Protein AF-A0AAE3K2V0-F1 (afdb_monomer)

Secondary structure (DSSP, 8-state):
--HHHHHHHTTPBPTTHHHH--SBHHHHHHHTSTTTSHHHHHHHHHHHHHHHHHHHHHSSSSS-SSEETTEE----TTHHHHHHHHHHHHHHHHHHHHHHHHHHHHHHHHHHHHSS-TTTT---SS--EEE--BS--HHHHHTT-SSHHHHHHHHHHHHHHGGGSTT--B--EEEETTEEEE--HHHHHHTEEEE-TTBSB---TTTS--S-SB-TT-PBGGGG-B-TTS-BGGGGSTTT----B------TTS--BSS-EEEEE-TTS-EE--B-SHHHHHHHHHHH-TTSTTEETTEEEEEEPP-S---TTS-GGGGS-EEEEE---SS--HHHHHHHHHHHHHHHHHHHHHHHHHHHHHHHHTTTS---B------SEEEEEEEEEETTEEEEEEEEEETTEEEEEEEE-HHHHHT---BS---STTEETTEEPPHHHHHHHT------S-GGG---HHHHHHHHTT---HHHHH-----S------------S---

InterPro domains:
  IPR001501 Nickel-dependent hydrogenase, large subunit [PF00374] (152-479)
  IPR029014 [NiFe]-hydrogenase, large subunit [G3DSA:1.10.645.10] (1-479)
  IPR029014 [NiFe]-hydrogenase, large subunit [SSF56762] (2-479)
  IPR050867 [NiFe]/[NiFeSe] hydrogenase large subunit [PTHR42958] (33-485)

Organism: NCBI:txid1326980

Radius of gyration: 24.16 Å; Cα contacts (8 Å, |Δi|>4): 941; chains: 1; bounding box: 69×64×63 Å

Sequence (500 aa):
YYPSCWQTAQQTKAEHSDIHGFSTIADIMTALNPFSGWLWVHAVKAQILAREAGVLIYGRHSHPPMLIPGGIGTDLSVGESLFTQYMYRLTTLTAMAKVVIAAWMDLANFLIDNCDYQYQGLTYSAPTYISSYGFESPELYSSLGESYDEIYKNYDSLAQTASEGPQTVFRATIVRNGELLSKSFIDLNVGQLEFVNSSYYHDWAHITSPFTETDPLGNKLAWGLTESDGTPLYMYHPWNKTTIPNPQAMNFMDKYSWDAEPRLSWKDGTMWPYETGPWARLHAVAHYHPNSPIVKNGKISITLPTISEIPSWLPSGSMAEWTVEWEPPNYSTTLSRILGRAVDIAAAVFTAWDNLQYGLELFMKNQTSPKTSRPWKQPSFSLGVGQFEVPRGTVRHWIVNKNYSIANYQYHAPTTANVSPRDNRCNGPWCINGQAIGAFEMSVINTKVMEEVPPDQWVGYDFVRAIRSFDPCLVCAAHFEIKGKVNRSIDHLITPVCNT

Mean predicted aligned error: 5.83 Å

Foldseek 3Di:
DFVQLLVVQVVAAQPLCLQQVQGTLNLLVQLCPPPPRLLNVVVVVLVVLVQVLVCLFQVHPPDGPQDDVFFGVHDCLVVVVNLVSNVVSLLQNLSSLRNLLSSLVRNLVSCVVRVVAPCALWQDPFAWAWFAWAQADPVLQVPQDFDQLSNLVCVQVSLVVCLQDAGIQFFTFTADRLHTDDRDPVLQQLQKFWAAFQAQFDDCQVPFDAPDQAASVRQGRNNQDADPVRGGRSCRRQNNDDTGGHDDDADLVTHHYLFIAMWGHDPVGAIAFHAFALLRRQLCCLQPSCSHPQYDPSWGWFKRDARDDYPPSGNPSSRHIDIDTGHRDSIDALSSLQSSLSVVSRVVSRSSVVCSVVVVVQCVVPVPDDDRGDDGDQDQWDWDKDWYQDRLGIKIKIFTHHRNDTPGIDIADSLSRQVRQWDLRHDDPCDDPSIRHHSLVSSLVSHDDSDPDPPVPDPCVSSVSSNCSSVHDVCRRNVDDDPDPPPPDPPDDPDDPDDD

Solvent-accessible surface area (backbone atoms only — not comparable to full-atom values): 26923 Å² total; per-residue (Å²): 96,52,66,67,49,50,57,52,24,66,72,36,70,34,82,48,26,69,34,48,66,34,67,23,40,39,49,51,58,52,19,54,34,81,89,72,10,60,56,39,48,49,48,62,52,48,55,49,47,55,46,53,40,47,25,74,57,30,70,40,84,93,71,50,77,24,68,47,93,55,40,41,68,53,77,60,93,54,37,72,59,50,53,53,57,32,48,60,38,50,51,48,49,50,31,52,45,49,27,54,31,41,51,46,50,42,50,47,51,47,34,41,79,68,52,79,38,60,61,34,15,26,41,42,87,44,32,33,30,35,26,26,34,30,67,67,36,71,65,63,62,65,67,28,57,88,50,64,52,46,29,62,67,35,45,51,61,50,55,57,63,40,53,80,44,91,38,41,63,37,50,33,33,37,31,51,65,66,37,84,73,46,62,41,55,62,59,61,55,34,16,32,34,49,44,42,75,22,14,41,38,51,86,40,69,89,81,57,75,65,77,55,63,44,50,87,86,65,49,43,22,33,67,67,39,58,45,99,89,65,50,56,40,28,36,32,18,54,72,29,52,59,93,40,84,39,90,72,79,77,32,93,92,51,34,62,36,72,33,41,32,47,33,41,42,47,87,86,74,38,40,42,53,35,33,42,18,36,33,40,35,52,35,45,30,18,75,75,34,63,60,26,76,47,30,50,96,58,17,35,40,42,74,45,70,65,50,95,73,69,64,90,88,56,51,74,38,25,27,52,59,47,68,51,72,47,72,68,65,80,43,50,16,24,49,46,28,46,48,23,47,39,54,43,47,53,55,52,51,49,48,51,52,52,52,48,52,53,52,48,55,54,39,70,76,32,69,92,69,70,79,50,56,49,92,82,79,86,53,53,60,46,75,47,76,49,66,32,52,48,92,42,12,33,31,36,39,27,37,31,34,44,80,74,36,81,72,37,77,35,69,45,30,21,37,20,33,25,62,13,47,53,31,74,72,43,60,61,94,61,43,58,97,57,22,21,53,14,40,44,60,30,7,46,72,49,36,64,88,71,60,77,53,61,80,94,68,66,85,54,62,51,48,53,45,26,53,51,34,59,57,76,42,66,67,57,29,46,70,74,79,84,91,66,87,77,88,66,81,76,91,67,88,77,75,80,92,77,90,131

Structure (mmCIF, N/CA/C/O backbone):
data_AF-A0AAE3K2V0-F1
#
_entry.id   AF-A0AAE3K2V0-F1
#
loop_
_atom_site.group_PDB
_atom_site.id
_atom_site.type_symbol
_atom_site.label_atom_id
_atom_site.label_alt_id
_atom_site.label_comp_id
_atom_site.label_asym_id
_atom_site.label_entity_id
_atom_site.label_seq_id
_atom_site.pdbx_PDB_ins_code
_atom_site.Cartn_x
_atom_site.Cartn_y
_atom_site.Cartn_z
_atom_site.occupancy
_atom_site.B_iso_or_equiv
_atom_site.auth_seq_id
_atom_site.auth_comp_id
_atom_site.auth_asym_id
_atom_site.auth_atom_id
_atom_site.pdbx_PDB_model_num
ATOM 1 N N . TYR A 1 1 ? -16.768 -19.275 18.345 1.00 92.75 1 TYR A N 1
ATOM 2 C CA . TYR A 1 1 ? -15.334 -19.404 18.034 1.00 92.75 1 TYR A CA 1
ATOM 3 C C . TYR A 1 1 ? -14.440 -18.760 19.089 1.00 92.75 1 TYR A C 1
ATOM 5 O O . TYR A 1 1 ? -13.454 -19.387 19.422 1.00 92.75 1 TYR A O 1
ATOM 13 N N . TYR A 1 2 ? -14.776 -17.587 19.657 1.00 95.62 2 TYR A N 1
ATOM 14 C CA . TYR A 1 2 ? -13.954 -16.919 20.695 1.00 95.62 2 TYR A CA 1
ATOM 15 C C . TYR A 1 2 ? -14.814 -16.402 21.878 1.00 95.62 2 TYR A C 1
ATOM 17 O O . TYR A 1 2 ? -14.962 -15.189 22.046 1.00 95.62 2 TYR A O 1
ATOM 25 N N . PRO A 1 3 ? -15.507 -17.287 22.624 1.00 96.19 3 PRO A N 1
ATOM 26 C CA . PRO A 1 3 ? -16.419 -16.896 23.696 1.00 96.19 3 PRO A CA 1
ATOM 27 C C . PRO A 1 3 ? -15.734 -16.124 24.832 1.00 96.19 3 PRO A C 1
ATOM 29 O O . PRO A 1 3 ? -16.361 -15.203 25.352 1.00 96.19 3 PRO A O 1
ATOM 32 N N . SER A 1 4 ? -14.473 -16.422 25.179 1.00 96.12 4 SER A N 1
ATOM 33 C CA . SER A 1 4 ? -13.763 -15.676 26.229 1.00 96.12 4 SER A CA 1
ATOM 34 C C . SER A 1 4 ? -13.548 -14.206 25.842 1.00 96.12 4 SER A C 1
ATOM 36 O O . SER A 1 4 ? -13.964 -13.301 26.566 1.00 96.12 4 SER A O 1
ATOM 38 N N . CYS A 1 5 ? -13.010 -13.962 24.643 1.00 96.06 5 CYS A N 1
ATOM 39 C CA . CYS A 1 5 ? -12.777 -12.620 24.110 1.00 96.06 5 CYS A CA 1
ATOM 40 C C . CYS A 1 5 ? -14.096 -11.836 23.964 1.00 96.06 5 CYS A C 1
ATOM 42 O O . CYS A 1 5 ? -14.161 -10.655 24.303 1.00 96.06 5 CYS A O 1
ATOM 44 N N . TRP A 1 6 ? -15.182 -12.493 23.532 1.00 97.81 6 TRP A N 1
ATOM 45 C CA . TRP A 1 6 ? -16.511 -11.873 23.471 1.00 97.81 6 TRP A CA 1
ATOM 46 C C . TRP A 1 6 ? -17.030 -11.454 24.853 1.00 97.81 6 TRP A C 1
ATOM 48 O O . TRP A 1 6 ? -17.519 -10.337 25.009 1.00 97.81 6 TRP A O 1
ATOM 58 N N . GLN A 1 7 ? -16.903 -12.315 25.865 1.00 98.00 7 GLN A N 1
ATOM 59 C CA . GLN A 1 7 ? -17.357 -12.008 27.221 1.00 98.00 7 GLN A CA 1
ATOM 60 C C . GLN A 1 7 ? -16.613 -10.804 27.813 1.00 98.00 7 GLN A C 1
ATOM 62 O O . GLN A 1 7 ? -17.239 -9.939 28.427 1.00 98.00 7 GLN A O 1
ATOM 67 N N . THR A 1 8 ? -15.300 -10.711 27.591 1.00 98.25 8 THR A N 1
ATOM 68 C CA . THR A 1 8 ? -14.511 -9.544 28.007 1.00 98.25 8 THR A CA 1
ATOM 69 C C . THR A 1 8 ? -14.962 -8.285 27.263 1.00 98.25 8 THR A C 1
ATOM 71 O O . THR A 1 8 ? -15.189 -7.252 27.889 1.00 98.25 8 THR A O 1
ATOM 74 N N . ALA A 1 9 ? -15.209 -8.373 25.950 1.00 98.56 9 ALA A N 1
ATOM 75 C CA . ALA A 1 9 ? -15.664 -7.239 25.141 1.00 98.56 9 ALA A CA 1
ATOM 76 C C . ALA A 1 9 ? -16.989 -6.627 25.636 1.00 98.56 9 ALA A C 1
ATOM 78 O O . ALA A 1 9 ? -17.196 -5.422 25.497 1.00 98.56 9 ALA A O 1
ATOM 79 N N . GLN A 1 10 ? -17.876 -7.433 26.233 1.00 98.56 10 GLN A N 1
ATOM 80 C CA . GLN A 1 10 ? -19.144 -6.963 26.811 1.00 98.56 10 GLN A CA 1
ATOM 81 C C . GLN A 1 10 ? -18.955 -6.085 28.055 1.00 98.56 10 GLN A C 1
ATOM 83 O O . GLN A 1 10 ? -19.863 -5.342 28.425 1.00 98.56 10 GLN A O 1
ATOM 88 N N . GLN A 1 11 ? -17.799 -6.179 28.712 1.00 97.81 11 GLN A N 1
ATOM 89 C CA . GLN A 1 11 ? -17.480 -5.451 29.943 1.00 97.81 11 GLN A CA 1
ATOM 90 C C . GLN A 1 11 ? -16.475 -4.316 29.704 1.00 97.81 11 GLN A C 1
ATOM 92 O O . GLN A 1 11 ? -16.379 -3.399 30.522 1.00 97.81 11 GLN A O 1
ATOM 97 N N . THR A 1 12 ? -15.751 -4.346 28.583 1.00 98.62 12 THR A N 1
ATOM 98 C CA . THR A 1 12 ? -14.765 -3.324 28.228 1.00 98.62 12 THR A CA 1
ATOM 99 C C . THR A 1 12 ? -15.424 -2.115 27.571 1.00 98.62 12 THR A C 1
ATOM 101 O O . THR A 1 12 ? -16.090 -2.232 26.540 1.00 98.62 12 THR A O 1
ATOM 104 N N . LYS A 1 13 ? -15.210 -0.933 28.159 1.00 98.50 13 LYS A N 1
ATOM 105 C CA . LYS A 1 13 ? -15.639 0.351 27.589 1.00 98.50 13 LYS A CA 1
ATOM 106 C C . LYS A 1 13 ? -14.796 0.719 26.368 1.00 98.50 13 LYS A C 1
ATOM 108 O O . LYS A 1 13 ? -13.608 0.419 26.337 1.00 98.50 13 LYS A O 1
ATOM 113 N N . ALA A 1 14 ? -15.417 1.392 25.409 1.00 98.44 14 ALA A N 1
ATOM 114 C CA . ALA A 1 14 ? -14.730 1.981 24.266 1.00 98.44 14 ALA A CA 1
ATOM 115 C C . ALA A 1 14 ? -14.143 3.356 24.651 1.00 98.44 14 ALA A C 1
ATOM 117 O O . ALA A 1 14 ? -14.842 4.182 25.248 1.00 98.44 14 ALA A O 1
ATOM 118 N N . GLU A 1 15 ? -12.862 3.577 24.359 1.00 97.94 15 GLU A N 1
ATOM 119 C CA . GLU A 1 15 ? -12.126 4.801 24.692 1.00 97.94 15 GLU A CA 1
ATOM 120 C C . GLU A 1 15 ? -12.672 5.997 23.907 1.00 97.94 15 GLU A C 1
ATOM 122 O O . GLU A 1 15 ? -12.966 7.031 24.501 1.00 97.94 15 GLU A O 1
ATOM 127 N N . HIS A 1 16 ? -12.925 5.817 22.609 1.00 98.44 16 HIS A N 1
ATOM 128 C CA . HIS A 1 16 ? -13.395 6.868 21.701 1.00 98.44 16 HIS A CA 1
ATOM 129 C C . HIS A 1 16 ? -14.926 6.872 21.538 1.00 98.44 16 HIS A C 1
ATOM 131 O O . HIS A 1 16 ? -15.477 7.254 20.494 1.00 98.44 16 HIS A O 1
ATOM 137 N N . SER A 1 17 ? -15.639 6.431 22.580 1.00 98.19 17 SER A N 1
ATOM 138 C CA . SER A 1 17 ? -17.107 6.374 22.612 1.00 98.19 17 SER A CA 1
ATOM 139 C C . SER A 1 17 ? -17.778 7.727 22.357 1.00 98.19 17 SER A C 1
ATOM 141 O O . SER A 1 17 ? -18.885 7.769 21.819 1.00 98.19 17 SER A O 1
ATOM 143 N N . ASP A 1 18 ? -17.101 8.827 22.674 1.00 98.00 18 ASP A N 1
ATOM 144 C CA . ASP A 1 18 ? -17.521 10.195 22.392 1.00 98.00 18 ASP A CA 1
ATOM 145 C C . ASP A 1 18 ? -17.509 10.529 20.893 1.00 98.00 18 ASP A C 1
ATOM 147 O O . ASP A 1 18 ? -18.329 11.336 20.465 1.00 98.00 18 ASP A O 1
ATOM 151 N N . ILE A 1 19 ? -16.658 9.878 20.088 1.00 98.19 19 ILE A N 1
ATOM 152 C CA . ILE A 1 19 ? -16.565 10.064 18.630 1.00 98.19 19 ILE A CA 1
ATOM 153 C C . ILE A 1 19 ? -17.532 9.135 17.892 1.00 98.19 19 ILE A C 1
ATOM 155 O O . ILE A 1 19 ? -18.348 9.591 17.086 1.00 98.19 19 ILE A O 1
ATOM 159 N N . HIS A 1 20 ? -17.422 7.823 18.126 1.00 98.06 20 HIS A N 1
ATOM 160 C CA . HIS A 1 20 ? -18.150 6.813 17.349 1.00 98.06 20 HIS A CA 1
ATOM 161 C C . HIS A 1 20 ? -19.490 6.390 17.977 1.00 98.06 20 HIS A C 1
ATOM 163 O O . HIS A 1 20 ? -20.291 5.744 17.305 1.00 98.06 20 HIS A O 1
ATOM 169 N N . GLY A 1 21 ? -19.764 6.748 19.236 1.00 97.56 21 GLY A N 1
ATOM 170 C CA . GLY A 1 21 ? -21.060 6.526 19.894 1.00 97.56 21 GLY A CA 1
ATOM 171 C C . GLY A 1 21 ? -21.325 5.102 20.404 1.00 97.56 21 GLY A C 1
ATOM 172 O O . GLY A 1 21 ? -22.453 4.798 20.787 1.00 97.56 21 GLY A O 1
ATOM 173 N N . PHE A 1 22 ? -20.321 4.223 20.424 1.00 98.50 22 PHE A N 1
ATOM 174 C CA . PHE A 1 22 ? -20.446 2.853 20.950 1.00 98.50 22 PHE A CA 1
ATOM 175 C C . PHE A 1 22 ? -19.943 2.831 22.389 1.00 98.50 22 PHE A C 1
ATOM 177 O O . PHE A 1 22 ? -18.868 3.356 22.651 1.00 98.50 22 PHE A O 1
ATOM 184 N N . SER A 1 23 ? -20.707 2.259 23.323 1.00 98.31 23 SER A N 1
ATOM 185 C CA . SER A 1 23 ? -20.358 2.316 24.752 1.00 98.31 23 SER A CA 1
ATOM 186 C C . SER A 1 23 ? -19.308 1.272 25.134 1.00 98.31 23 SER A C 1
ATOM 188 O O . SER A 1 23 ? -18.446 1.527 25.977 1.00 98.31 23 SER A O 1
ATOM 190 N N . THR A 1 24 ? -19.383 0.094 24.517 1.00 98.75 24 THR A N 1
ATOM 191 C CA . THR A 1 24 ? -18.510 -1.052 24.785 1.00 98.75 24 THR A CA 1
ATOM 192 C C . THR A 1 24 ? -17.868 -1.588 23.510 1.00 98.75 24 THR A C 1
ATOM 194 O O . THR A 1 24 ? -18.331 -1.328 22.397 1.00 98.75 24 THR A O 1
ATOM 197 N N . ILE A 1 25 ? -16.827 -2.407 23.662 1.00 98.81 25 ILE A N 1
ATOM 198 C CA . ILE A 1 25 ? -16.219 -3.108 22.525 1.00 98.81 25 ILE A CA 1
ATOM 199 C C . ILE A 1 25 ? -17.205 -4.102 21.891 1.00 98.81 25 ILE A C 1
ATOM 201 O O . ILE A 1 25 ? -17.234 -4.253 20.667 1.00 98.81 25 ILE A O 1
ATOM 205 N N . ALA A 1 26 ? -18.062 -4.745 22.690 1.00 98.75 26 ALA A N 1
ATOM 206 C CA . ALA A 1 26 ? -19.112 -5.618 22.166 1.00 98.75 26 ALA A CA 1
ATOM 207 C C . ALA A 1 26 ? -20.109 -4.871 21.263 1.00 98.75 26 ALA A C 1
ATOM 209 O O . ALA A 1 26 ? -20.590 -5.451 20.285 1.00 98.75 26 ALA A O 1
ATOM 210 N N . ASP A 1 27 ? -20.384 -3.590 21.529 1.00 98.75 27 ASP A N 1
ATOM 211 C CA . ASP A 1 27 ? -21.220 -2.763 20.652 1.00 98.75 27 ASP A CA 1
ATOM 212 C C . ASP A 1 27 ? -20.549 -2.552 19.286 1.00 98.75 27 ASP A C 1
ATOM 214 O O . ASP A 1 27 ? -21.206 -2.697 18.255 1.00 98.75 27 ASP A O 1
ATOM 218 N N . ILE A 1 28 ? -19.232 -2.298 19.260 1.00 98.75 28 ILE A N 1
ATOM 219 C CA . ILE A 1 28 ? -18.447 -2.184 18.016 1.00 98.75 28 ILE A CA 1
ATOM 220 C C . ILE A 1 28 ? -18.490 -3.505 17.238 1.00 98.75 28 ILE A C 1
ATOM 222 O O . ILE A 1 28 ? -18.806 -3.522 16.047 1.00 98.75 28 ILE A O 1
ATOM 226 N N . MET A 1 29 ? -18.221 -4.629 17.909 1.00 98.62 29 MET A N 1
ATOM 227 C CA . MET A 1 29 ? -18.277 -5.960 17.295 1.00 98.62 29 MET A CA 1
ATOM 228 C C . MET A 1 29 ? -19.672 -6.266 16.730 1.00 98.62 29 MET A C 1
ATOM 230 O O . MET A 1 29 ? -19.794 -6.760 15.609 1.00 98.62 29 MET A O 1
ATOM 234 N N . THR A 1 30 ? -20.732 -5.911 17.460 1.00 98.62 30 THR A N 1
ATOM 235 C CA . THR A 1 30 ? -22.123 -6.064 17.005 1.00 98.62 30 THR A CA 1
ATOM 236 C C . THR A 1 30 ? -22.420 -5.168 15.805 1.00 98.62 30 THR A C 1
ATOM 238 O O . THR A 1 30 ? -23.082 -5.593 14.857 1.00 98.62 30 THR A O 1
ATOM 241 N N . ALA A 1 31 ? -21.893 -3.942 15.794 1.00 98.50 31 ALA A N 1
ATOM 242 C CA . ALA A 1 31 ? -22.044 -3.003 14.690 1.00 98.50 31 ALA A CA 1
ATOM 243 C C . ALA A 1 31 ? -21.332 -3.461 13.403 1.00 98.50 31 ALA A C 1
ATOM 245 O O . ALA A 1 31 ? -21.677 -2.982 12.321 1.00 98.50 31 ALA A O 1
ATOM 246 N N . LEU A 1 32 ? -20.393 -4.406 13.486 1.00 98.19 32 LEU A N 1
ATOM 247 C CA . LEU A 1 32 ? -19.725 -5.019 12.333 1.00 98.19 32 LEU A CA 1
ATOM 248 C C . LEU A 1 32 ? -20.485 -6.217 11.741 1.00 98.19 32 LEU A C 1
ATOM 250 O O . LEU A 1 32 ? -20.086 -6.714 10.684 1.00 98.19 32 LEU A O 1
ATOM 254 N N . ASN A 1 33 ? -21.573 -6.678 12.375 1.00 98.12 33 ASN A N 1
ATOM 255 C CA . ASN A 1 33 ? -22.351 -7.806 11.866 1.00 98.12 33 ASN A CA 1
ATOM 256 C C . ASN A 1 33 ? -22.846 -7.540 10.431 1.00 98.12 33 ASN A C 1
ATOM 258 O O . ASN A 1 33 ? -23.446 -6.491 10.174 1.00 98.12 33 ASN A O 1
ATOM 262 N N . PRO A 1 34 ? -22.635 -8.476 9.486 1.00 96.88 34 PRO A N 1
ATOM 263 C CA . PRO A 1 34 ? -23.048 -8.288 8.102 1.00 96.88 34 PRO A CA 1
ATOM 264 C C . PRO A 1 34 ? -24.540 -7.985 7.958 1.00 96.88 34 PRO A C 1
ATOM 266 O O . PRO A 1 34 ? -25.375 -8.604 8.614 1.00 96.88 34 PRO A O 1
ATOM 269 N N . PHE A 1 35 ? -24.867 -7.059 7.054 1.00 95.56 35 PHE A N 1
ATOM 270 C CA . PHE A 1 35 ? -26.224 -6.646 6.665 1.00 95.56 35 PHE A CA 1
ATOM 271 C C . PHE A 1 35 ? -27.073 -5.929 7.729 1.00 95.56 35 PHE A C 1
ATOM 273 O O . PHE A 1 35 ? -27.970 -5.181 7.348 1.00 95.56 35 PHE A O 1
ATOM 280 N N . SER A 1 36 ? -26.805 -6.105 9.023 1.00 96.50 36 SER A N 1
ATOM 281 C CA . SER A 1 36 ? -27.603 -5.519 10.114 1.00 96.50 36 SER A CA 1
ATOM 282 C C . SER A 1 36 ? -26.817 -4.593 11.041 1.00 96.50 36 SER A C 1
ATOM 284 O O . SER A 1 36 ? -27.399 -3.687 11.636 1.00 96.50 36 SER A O 1
ATOM 286 N N . GLY A 1 37 ? -25.504 -4.791 11.162 1.00 98.06 37 GLY A N 1
ATOM 287 C CA . GLY A 1 37 ? -24.639 -3.984 12.007 1.00 98.06 37 GLY A CA 1
ATOM 288 C C . GLY A 1 37 ? -24.518 -2.548 11.495 1.00 98.06 37 GLY A C 1
ATOM 289 O O . GLY A 1 37 ? -24.383 -2.305 10.291 1.00 98.06 37 GLY A O 1
ATOM 290 N N . TRP A 1 38 ? -24.554 -1.579 12.413 1.00 97.88 38 TRP A N 1
ATOM 291 C CA . TRP A 1 38 ? -24.539 -0.161 12.055 1.00 97.88 38 TRP A CA 1
ATOM 292 C C . TRP A 1 38 ? -23.294 0.227 11.243 1.00 97.88 38 TRP A C 1
ATOM 294 O O . TRP A 1 38 ? -23.443 0.872 10.203 1.00 97.88 38 TRP A O 1
ATOM 304 N N . LEU A 1 39 ? -22.091 -0.194 11.662 1.00 97.88 39 LEU A N 1
ATOM 305 C CA . LEU A 1 39 ? -20.837 0.117 10.959 1.00 97.88 39 LEU A CA 1
ATOM 306 C C . LEU A 1 39 ? -20.833 -0.520 9.573 1.00 97.88 39 LEU A C 1
ATOM 308 O O . LEU A 1 39 ? -20.456 0.134 8.603 1.00 97.88 39 LEU A O 1
ATOM 312 N N . TRP A 1 40 ? -21.308 -1.764 9.463 1.00 97.81 40 TRP A N 1
ATOM 313 C CA . TRP A 1 40 ? -21.391 -2.462 8.183 1.00 97.81 40 TRP A CA 1
ATOM 314 C C . TRP A 1 40 ? -22.298 -1.715 7.195 1.00 97.81 40 TRP A C 1
ATOM 316 O O . TRP A 1 40 ? -21.880 -1.373 6.087 1.00 97.81 40 TRP A O 1
ATOM 326 N N . VAL A 1 41 ? -23.531 -1.400 7.605 1.00 97.06 41 VAL A N 1
ATOM 327 C CA . VAL A 1 41 ? -24.531 -0.754 6.737 1.00 97.06 41 VAL A CA 1
ATOM 328 C C . VAL A 1 41 ? -24.087 0.649 6.330 1.00 97.06 41 VAL A C 1
ATOM 330 O O . VAL A 1 41 ? -24.230 1.041 5.168 1.00 97.06 41 VAL A O 1
ATOM 333 N N . HIS A 1 42 ? -23.527 1.417 7.261 1.00 97.06 42 HIS A N 1
ATOM 334 C CA . HIS A 1 42 ? -23.128 2.792 6.982 1.00 97.06 42 HIS A CA 1
ATOM 335 C C . HIS A 1 42 ? -21.805 2.881 6.217 1.00 97.06 42 HIS A C 1
ATOM 337 O O . HIS A 1 42 ? -21.658 3.789 5.402 1.00 97.06 42 HIS A O 1
ATOM 343 N N . ALA A 1 43 ? -20.905 1.898 6.333 1.00 96.19 43 ALA A N 1
ATOM 344 C CA . ALA A 1 43 ? -19.759 1.780 5.429 1.00 96.19 43 ALA A CA 1
ATOM 345 C C . ALA A 1 43 ? -20.202 1.539 3.973 1.00 96.19 43 ALA A C 1
ATOM 347 O O . ALA A 1 43 ? -19.653 2.146 3.051 1.00 96.19 43 ALA A O 1
ATOM 348 N N . VAL A 1 44 ? -21.251 0.730 3.752 1.00 95.88 44 VAL A N 1
ATOM 349 C CA . VAL A 1 44 ? -21.841 0.520 2.414 1.00 95.88 44 VAL A CA 1
ATOM 350 C C . VAL A 1 44 ? -22.468 1.797 1.847 1.00 95.88 44 VAL A C 1
ATOM 352 O O . VAL A 1 44 ? -22.394 2.018 0.637 1.00 95.88 44 VAL A O 1
ATOM 355 N N . LYS A 1 45 ? -23.039 2.668 2.686 1.00 94.50 45 LYS A N 1
ATOM 356 C CA . LYS A 1 45 ? -23.504 3.999 2.255 1.00 94.50 45 LYS A CA 1
ATOM 357 C C . LYS A 1 45 ? -22.331 4.937 1.954 1.00 94.50 45 LYS A C 1
ATOM 359 O O . LYS A 1 45 ? -22.317 5.589 0.913 1.00 94.50 45 LYS A O 1
ATOM 364 N N . ALA A 1 46 ? -21.321 4.969 2.819 1.00 95.75 46 ALA A N 1
ATOM 365 C CA . ALA A 1 46 ? -20.159 5.841 2.668 1.00 95.75 46 ALA A CA 1
ATOM 366 C C . ALA A 1 46 ? -19.356 5.541 1.392 1.00 95.75 46 ALA A C 1
ATOM 368 O O . ALA A 1 46 ? -18.981 6.462 0.672 1.00 95.75 46 ALA A O 1
ATOM 369 N N . GLN A 1 47 ? -19.158 4.266 1.038 1.00 95.44 47 GLN A N 1
ATOM 370 C CA . GLN A 1 47 ? -18.483 3.914 -0.222 1.00 95.44 47 GLN A CA 1
ATOM 371 C C . GLN A 1 47 ? -19.264 4.336 -1.479 1.00 95.44 47 GLN A C 1
ATOM 373 O O . GLN A 1 47 ? -18.641 4.569 -2.512 1.00 95.44 47 GLN A O 1
ATOM 378 N N . ILE A 1 48 ? -20.594 4.490 -1.416 1.00 95.94 48 ILE A N 1
ATOM 379 C CA . ILE A 1 48 ? -21.371 5.081 -2.521 1.00 95.94 48 ILE A CA 1
ATOM 380 C C . ILE A 1 48 ? -21.029 6.568 -2.646 1.00 95.94 48 ILE A C 1
ATOM 382 O O . ILE A 1 48 ? -20.640 7.006 -3.726 1.00 95.94 48 ILE A O 1
ATOM 386 N N . LEU A 1 49 ? -21.061 7.316 -1.538 1.00 96.00 49 LEU A N 1
ATOM 387 C CA . LEU A 1 49 ? -20.705 8.741 -1.518 1.00 96.00 49 LEU A CA 1
ATOM 388 C C . LEU A 1 49 ? -19.270 8.993 -2.005 1.00 96.00 49 LEU A C 1
ATOM 390 O O . LEU A 1 49 ? -19.039 9.912 -2.788 1.00 96.00 49 LEU A O 1
ATOM 394 N N . ALA A 1 50 ? -18.312 8.154 -1.599 1.00 96.25 50 ALA A N 1
ATOM 395 C CA . ALA A 1 50 ? -16.926 8.241 -2.062 1.00 96.25 50 ALA A CA 1
ATOM 396 C C . ALA A 1 50 ? -16.804 8.021 -3.579 1.00 96.25 50 ALA A C 1
ATOM 398 O O . ALA A 1 50 ? -16.063 8.732 -4.260 1.00 96.25 50 ALA A O 1
ATOM 399 N N . ARG A 1 51 ? -17.561 7.065 -4.134 1.00 96.44 51 ARG A N 1
ATOM 400 C CA . ARG A 1 51 ? -17.599 6.829 -5.584 1.00 96.44 51 ARG A CA 1
ATOM 401 C C . ARG A 1 51 ? -18.247 7.985 -6.325 1.00 96.44 51 ARG A C 1
ATOM 403 O O . ARG A 1 51 ? -17.704 8.404 -7.337 1.00 96.44 51 ARG A O 1
ATOM 410 N N . GLU A 1 52 ? -19.356 8.520 -5.824 1.00 95.88 52 GLU A N 1
ATOM 411 C CA . GLU A 1 52 ? -19.993 9.696 -6.418 1.00 95.88 52 GLU A CA 1
ATOM 412 C C . GLU A 1 52 ? -19.045 10.896 -6.454 1.00 95.88 52 GLU A C 1
ATOM 414 O O . GLU A 1 52 ? -18.933 11.536 -7.494 1.00 95.88 52 GLU A O 1
ATOM 419 N N . ALA A 1 53 ? -18.316 11.160 -5.361 1.00 95.38 53 ALA A N 1
ATOM 420 C CA . ALA A 1 53 ? -17.325 12.234 -5.310 1.00 95.38 53 ALA A CA 1
ATOM 421 C C . ALA A 1 53 ? -16.262 12.060 -6.403 1.00 95.38 53 ALA A C 1
ATOM 423 O O . ALA A 1 53 ? -15.972 12.990 -7.149 1.00 95.38 53 ALA A O 1
ATOM 424 N N . GLY A 1 54 ? -15.735 10.844 -6.557 1.00 93.38 54 GLY A N 1
ATOM 425 C CA . GLY A 1 54 ? -14.766 10.543 -7.605 1.00 93.38 54 GLY A CA 1
ATOM 426 C C . GLY A 1 54 ? -15.336 10.651 -9.026 1.00 93.38 54 GLY A C 1
ATOM 427 O O . GLY A 1 54 ? -14.670 11.176 -9.914 1.00 93.38 54 GLY A O 1
ATOM 428 N N . VAL A 1 55 ? -16.576 10.207 -9.246 1.00 94.56 55 VAL A N 1
ATOM 429 C CA . VAL A 1 55 ? -17.261 10.250 -10.551 1.00 94.56 55 VAL A CA 1
ATOM 430 C C . VAL A 1 55 ? -17.411 11.673 -11.085 1.00 94.56 55 VAL A C 1
ATOM 432 O O . VAL A 1 55 ? -17.318 11.858 -12.298 1.00 94.56 55 VAL A O 1
ATOM 435 N N . LEU A 1 56 ? -17.558 12.673 -10.210 1.00 93.50 56 LEU A N 1
ATOM 436 C CA . LEU A 1 56 ? -17.560 14.087 -10.609 1.00 93.50 56 LEU A CA 1
ATOM 437 C C . LEU A 1 56 ? -16.284 14.479 -11.367 1.00 93.50 56 LEU A C 1
ATOM 439 O O . LEU A 1 56 ? -16.331 15.311 -12.266 1.00 93.50 56 LEU A O 1
ATOM 443 N N . ILE A 1 57 ? -15.154 13.862 -11.014 1.00 91.44 57 ILE A N 1
ATOM 444 C CA . ILE A 1 57 ? -13.852 14.128 -11.622 1.00 91.44 57 ILE A CA 1
ATOM 445 C C . ILE A 1 57 ? -13.623 13.146 -12.768 1.00 91.44 57 ILE A C 1
ATOM 447 O O . ILE A 1 57 ? -13.455 13.545 -13.912 1.00 91.44 57 ILE A O 1
ATOM 451 N N . TYR A 1 58 ? -13.642 11.843 -12.495 1.00 92.06 58 TYR A N 1
ATOM 452 C CA . TYR A 1 58 ? -13.164 10.839 -13.442 1.00 92.06 58 TYR A CA 1
ATOM 453 C C . TYR A 1 58 ? -14.265 10.161 -14.274 1.00 92.06 58 TYR A C 1
ATOM 455 O O . TYR A 1 58 ? -13.993 9.180 -14.963 1.00 92.06 58 TYR A O 1
ATOM 463 N N . GLY A 1 59 ? -15.509 10.642 -14.222 1.00 91.44 59 GLY A N 1
ATOM 464 C CA . GLY A 1 59 ? -16.615 10.272 -15.115 1.00 91.44 59 GLY A CA 1
ATOM 465 C C . GLY A 1 59 ? -17.390 8.996 -14.759 1.00 91.44 59 GLY A C 1
ATOM 466 O O . GLY A 1 59 ? -18.616 9.010 -14.788 1.00 91.44 59 GLY A O 1
ATOM 467 N N . ARG A 1 60 ? -16.730 7.875 -14.428 1.00 93.25 60 ARG A N 1
ATOM 468 C CA . ARG A 1 60 ? -17.415 6.654 -13.939 1.00 93.25 60 ARG A CA 1
ATOM 469 C C . ARG A 1 60 ? -16.521 5.796 -13.048 1.00 93.25 60 ARG A C 1
ATOM 471 O O . ARG A 1 60 ? -15.311 5.754 -13.243 1.00 93.25 60 ARG A O 1
ATOM 478 N N . HIS A 1 61 ? -17.129 5.037 -12.141 1.00 93.81 61 HIS A N 1
ATOM 479 C CA . HIS A 1 61 ? -16.453 4.039 -11.310 1.00 93.81 61 HIS A CA 1
ATOM 480 C C . HIS A 1 61 ? -16.892 2.620 -11.719 1.00 93.81 61 HIS A C 1
ATOM 482 O O . HIS A 1 61 ? -18.067 2.413 -12.005 1.00 93.81 61 HIS A O 1
ATOM 488 N N . SER A 1 62 ? -16.024 1.606 -11.770 1.00 87.31 62 SER A N 1
ATOM 489 C CA . SER A 1 62 ? -14.597 1.556 -11.391 1.00 87.31 62 SER A CA 1
ATOM 490 C C . SER A 1 62 ? -13.599 1.912 -12.500 1.00 87.31 62 SER A C 1
ATOM 492 O O . SER A 1 62 ? -12.416 2.047 -12.208 1.00 87.31 62 SER A O 1
ATOM 494 N N . HIS A 1 63 ? -14.040 2.058 -13.755 1.00 92.31 63 HIS A N 1
ATOM 495 C CA . HIS A 1 63 ? -13.154 2.240 -14.916 1.00 92.31 63 HIS A CA 1
ATOM 496 C C . HIS A 1 63 ? -13.232 3.671 -15.482 1.00 92.31 63 HIS A C 1
ATOM 498 O O . HIS A 1 63 ? -14.043 3.908 -16.386 1.00 92.31 63 HIS A O 1
ATOM 504 N N . PRO A 1 64 ? -12.427 4.621 -14.975 1.00 91.94 64 PRO A N 1
ATOM 505 C CA . PRO A 1 64 ? -12.527 6.033 -15.339 1.00 91.94 64 PRO A CA 1
ATOM 506 C C . PRO A 1 64 ? -12.134 6.275 -16.808 1.00 91.94 64 PRO A C 1
ATOM 508 O O . PRO A 1 64 ? -11.036 5.879 -17.195 1.00 91.94 64 PRO A O 1
ATOM 511 N N . PRO A 1 65 ? -12.964 6.932 -17.646 1.00 91.94 65 PRO A N 1
ATOM 512 C CA . PRO A 1 65 ? -12.613 7.237 -19.029 1.00 91.94 65 PRO A CA 1
ATOM 513 C C . PRO A 1 65 ? -11.925 8.602 -19.177 1.00 91.94 65 PRO A C 1
ATOM 515 O O . PRO A 1 65 ? -11.423 8.910 -20.250 1.00 91.94 65 PRO A O 1
ATOM 518 N N . MET A 1 66 ? -11.920 9.424 -18.121 1.00 92.19 66 MET A N 1
ATOM 519 C CA . MET A 1 66 ? -11.423 10.800 -18.172 1.00 92.19 66 MET A CA 1
ATOM 520 C C . MET A 1 66 ? -9.940 10.923 -17.818 1.00 92.19 66 MET A C 1
ATOM 522 O O . MET A 1 66 ? -9.406 12.019 -17.908 1.00 92.19 66 MET A O 1
ATOM 526 N N . LEU A 1 67 ? -9.263 9.845 -17.416 1.00 91.56 67 LEU A N 1
ATOM 527 C CA . LEU A 1 67 ? -7.814 9.871 -17.210 1.00 91.56 67 LEU A CA 1
ATOM 528 C C . LEU A 1 67 ? -7.122 9.695 -18.563 1.00 91.56 67 LEU A C 1
ATOM 530 O O . LEU A 1 67 ? -7.319 8.678 -19.228 1.00 91.56 67 LEU A O 1
ATOM 534 N N . ILE A 1 68 ? -6.319 10.678 -18.965 1.00 90.38 68 ILE A N 1
ATOM 535 C CA . ILE A 1 68 ? -5.610 10.682 -20.249 1.00 90.38 68 ILE A CA 1
ATOM 536 C C . ILE A 1 68 ? -4.123 10.984 -20.031 1.00 90.38 68 ILE A C 1
ATOM 538 O O . ILE A 1 68 ? -3.763 11.654 -19.062 1.00 90.38 68 ILE A O 1
ATOM 542 N N . PRO A 1 69 ? -3.219 10.536 -20.919 1.00 87.88 69 PRO A N 1
ATOM 543 C CA . PRO A 1 69 ? -1.832 10.973 -20.844 1.00 87.88 69 PRO A CA 1
ATOM 544 C C . PRO A 1 69 ? -1.758 12.505 -20.925 1.00 87.88 69 PRO A C 1
ATOM 546 O O . PRO A 1 69 ? -2.306 13.112 -21.845 1.00 87.88 69 PRO A O 1
ATOM 549 N N . GLY A 1 70 ? -1.106 13.119 -19.938 1.00 87.50 70 GLY A N 1
ATOM 550 C CA . GLY A 1 70 ? -0.998 14.573 -19.822 1.00 87.50 70 GLY A CA 1
ATOM 551 C C . GLY A 1 70 ? -2.084 15.258 -18.984 1.00 87.50 70 GLY A C 1
ATOM 552 O O . GLY A 1 70 ? -2.001 16.475 -18.849 1.00 87.50 70 GLY A O 1
ATOM 553 N N . GLY A 1 71 ? -3.061 14.543 -18.405 1.00 90.19 71 GLY A N 1
ATOM 554 C CA . GLY A 1 71 ? -4.005 15.119 -17.434 1.00 90.19 71 GLY A CA 1
ATOM 555 C C . GLY A 1 71 ? -5.366 14.417 -17.363 1.00 90.19 71 GLY A C 1
ATOM 556 O O . GLY A 1 71 ? -5.455 13.191 -17.406 1.00 90.19 71 GLY A O 1
ATOM 557 N N . ILE A 1 72 ? -6.439 15.203 -17.250 1.00 91.81 72 ILE A N 1
ATOM 558 C CA . ILE A 1 72 ? -7.824 14.716 -17.237 1.00 91.81 72 ILE A CA 1
ATOM 559 C C . ILE A 1 72 ? -8.662 15.367 -18.342 1.00 91.81 72 ILE A C 1
ATOM 561 O O . ILE A 1 72 ? -8.446 16.517 -18.715 1.00 91.81 72 ILE A O 1
ATOM 565 N N . GLY A 1 73 ? -9.639 14.624 -18.860 1.00 90.38 73 GLY A N 1
ATOM 566 C CA . GLY A 1 73 ? -10.621 15.084 -19.847 1.00 90.38 73 GLY A CA 1
ATOM 567 C C . GLY A 1 73 ? -11.857 15.756 -19.240 1.00 90.38 73 GLY A C 1
ATOM 568 O O . GLY A 1 73 ? -12.798 16.062 -19.965 1.00 90.38 73 GLY A O 1
ATOM 569 N N . THR A 1 74 ? -11.885 15.946 -17.921 1.00 90.44 74 THR A N 1
ATOM 570 C CA . THR A 1 74 ? -13.000 16.559 -17.191 1.00 90.44 74 THR A CA 1
ATOM 571 C C . THR A 1 74 ? -13.207 18.000 -17.639 1.00 90.44 74 THR A C 1
ATOM 573 O O . THR A 1 74 ? -12.274 18.806 -17.595 1.00 90.44 74 THR A O 1
ATOM 576 N N . ASP A 1 75 ? -14.432 18.327 -18.047 1.00 85.12 75 ASP A N 1
ATOM 577 C CA . ASP A 1 75 ? -14.816 19.698 -18.367 1.00 85.12 75 ASP A CA 1
ATOM 578 C C . ASP A 1 75 ? -15.051 20.496 -17.077 1.00 85.12 75 ASP A C 1
ATOM 580 O O . ASP A 1 75 ? -15.901 20.147 -16.257 1.00 85.12 75 ASP A O 1
ATOM 584 N N . LEU A 1 76 ? -14.289 21.577 -16.905 1.00 88.00 76 LEU A N 1
ATOM 585 C CA . LEU A 1 76 ? -14.396 22.483 -15.762 1.00 88.00 76 LEU A CA 1
ATOM 586 C C . LEU A 1 76 ? -15.254 23.725 -16.050 1.00 88.00 76 LEU A C 1
ATOM 588 O O . LEU A 1 76 ? -15.277 24.637 -15.227 1.00 88.00 76 LEU A O 1
ATOM 592 N N . SER A 1 77 ? -16.012 23.763 -17.152 1.00 83.88 77 SER A N 1
ATOM 593 C CA . SER A 1 77 ? -17.024 24.806 -17.405 1.00 83.88 77 SER A CA 1
ATOM 594 C C . SER A 1 77 ? -18.068 24.920 -16.281 1.00 83.88 77 SER A C 1
ATOM 596 O O . SER A 1 77 ? -18.581 26.002 -16.010 1.00 83.88 77 SER A O 1
ATOM 598 N N . VAL A 1 78 ? -18.326 23.815 -15.573 1.00 85.12 78 VAL A N 1
ATOM 599 C CA . VAL A 1 78 ? -19.196 23.720 -14.387 1.00 85.12 78 VAL A CA 1
ATOM 600 C C . VAL A 1 78 ? -18.402 23.524 -13.086 1.00 85.12 78 VAL A C 1
ATOM 602 O O . VAL A 1 78 ? -18.911 22.953 -12.118 1.00 85.12 78 VAL A O 1
ATOM 605 N N . GLY A 1 79 ? -17.146 23.983 -13.055 1.00 87.94 79 GLY A N 1
ATOM 606 C CA . GLY A 1 79 ? -16.204 23.751 -11.957 1.00 87.94 79 GLY A CA 1
ATOM 607 C C . GLY A 1 79 ? -16.740 24.150 -10.580 1.00 87.94 79 GLY A C 1
ATOM 608 O O . GLY A 1 79 ? -16.597 23.382 -9.635 1.00 87.94 79 GLY A O 1
ATOM 609 N N . GLU A 1 80 ? -17.449 25.278 -10.459 1.00 90.62 80 GLU A N 1
ATOM 610 C CA . GLU A 1 80 ? -18.053 25.715 -9.185 1.00 90.62 80 GLU A CA 1
ATOM 611 C C . GLU A 1 80 ? -19.006 24.665 -8.590 1.00 90.62 80 GLU A C 1
ATOM 613 O O . GLU A 1 80 ? -18.940 24.338 -7.398 1.00 90.62 80 GLU A O 1
ATOM 618 N N . SER A 1 81 ? -19.869 24.095 -9.438 1.00 92.88 81 SER A N 1
ATOM 619 C CA . SER A 1 81 ? -20.792 23.033 -9.041 1.00 92.88 81 SER A CA 1
ATOM 620 C C . SER A 1 81 ? -20.038 21.757 -8.678 1.00 92.88 81 SER A C 1
ATOM 622 O O . SER A 1 81 ? -20.352 21.137 -7.661 1.00 92.88 81 SER A O 1
ATOM 624 N N . LEU A 1 82 ? -19.023 21.387 -9.467 1.00 94.00 82 LEU A N 1
ATOM 625 C CA . LEU A 1 82 ? -18.179 20.221 -9.207 1.00 94.00 82 LEU A CA 1
ATOM 626 C C . LEU A 1 82 ? -17.519 20.321 -7.827 1.00 94.00 82 LEU A C 1
ATOM 628 O O . LEU A 1 82 ? -17.671 19.407 -7.016 1.00 94.00 82 LEU A O 1
ATOM 632 N N . PHE A 1 83 ? -16.842 21.434 -7.535 1.00 94.88 83 PHE A N 1
ATOM 633 C CA . PHE A 1 83 ? -16.139 21.633 -6.267 1.00 94.88 83 PHE A CA 1
ATOM 634 C C . PHE A 1 83 ? -17.097 21.636 -5.075 1.00 94.88 83 PHE A C 1
ATOM 636 O O . PHE A 1 83 ? -16.824 20.976 -4.075 1.00 94.88 83 PHE A O 1
ATOM 643 N N . THR A 1 84 ? -18.255 22.290 -5.192 1.00 95.12 84 THR A N 1
ATOM 644 C CA . THR A 1 84 ? -19.264 22.314 -4.120 1.00 95.12 84 THR A CA 1
ATOM 645 C C . THR A 1 84 ? -19.829 20.918 -3.847 1.00 95.12 84 THR A C 1
ATOM 647 O O . THR A 1 84 ? -19.931 20.487 -2.697 1.00 95.12 84 THR A O 1
ATOM 650 N N . GLN A 1 85 ? -20.159 20.169 -4.902 1.00 95.81 85 GLN A N 1
ATOM 651 C CA . GLN A 1 85 ? -20.673 18.805 -4.786 1.00 95.81 85 GLN A CA 1
ATOM 652 C C . GLN A 1 85 ? -19.636 17.821 -4.235 1.00 95.81 85 GLN A C 1
ATOM 654 O O . GLN A 1 85 ? -20.003 16.890 -3.509 1.00 95.81 85 GLN A O 1
ATOM 659 N N . TYR A 1 86 ? -18.363 18.008 -4.585 1.00 96.88 86 TYR A N 1
ATOM 660 C CA . TYR A 1 86 ? -17.261 17.227 -4.036 1.00 96.88 86 TYR A CA 1
ATOM 661 C C . TYR A 1 86 ? -17.057 17.550 -2.553 1.00 96.88 86 TYR A C 1
ATOM 663 O O . TYR A 1 86 ? -17.023 16.636 -1.732 1.00 96.88 86 TYR A O 1
ATOM 671 N N . MET A 1 87 ? -17.017 18.840 -2.198 1.00 96.12 87 MET A N 1
ATOM 672 C CA . MET A 1 87 ? -16.861 19.320 -0.824 1.00 96.12 87 MET A CA 1
ATOM 673 C C . MET A 1 87 ? -17.941 18.755 0.103 1.00 96.12 87 MET A C 1
ATOM 675 O O . MET A 1 87 ? -17.611 18.185 1.136 1.00 96.12 87 MET A O 1
ATOM 679 N N . TYR A 1 88 ? -19.216 18.815 -0.296 1.00 95.00 88 TYR A N 1
ATOM 680 C CA . TYR A 1 88 ? -20.330 18.259 0.485 1.00 95.00 88 TYR A CA 1
ATOM 681 C C . TYR A 1 88 ? -20.137 16.769 0.824 1.00 95.00 88 TYR A C 1
ATOM 683 O O . TYR A 1 88 ? -20.360 16.321 1.955 1.00 95.00 88 TYR A O 1
ATOM 691 N N . ARG A 1 89 ? -19.679 15.984 -0.159 1.00 96.94 89 ARG A N 1
ATOM 692 C CA . ARG A 1 89 ? -19.399 14.556 0.032 1.00 96.94 89 ARG A CA 1
ATOM 693 C C . ARG A 1 89 ? -18.183 14.353 0.919 1.00 96.94 89 ARG A C 1
ATOM 695 O O . ARG A 1 89 ? -18.246 13.531 1.830 1.00 96.94 89 ARG A O 1
ATOM 702 N N . LEU A 1 90 ? -17.113 15.114 0.695 1.00 97.31 90 LEU A N 1
ATOM 703 C CA . LEU A 1 90 ? -15.899 15.042 1.499 1.00 97.31 90 LEU A CA 1
ATOM 704 C C . LEU A 1 90 ? -16.170 15.383 2.971 1.00 97.31 90 LEU A C 1
ATOM 706 O O . LEU A 1 90 ? -15.657 14.693 3.847 1.00 97.31 90 LEU A O 1
ATOM 710 N N . THR A 1 91 ? -17.043 16.350 3.263 1.00 97.06 91 THR A N 1
ATOM 711 C CA . THR A 1 91 ? -17.508 16.654 4.625 1.00 97.06 91 THR A CA 1
ATOM 712 C C . THR A 1 91 ? -18.147 15.435 5.291 1.00 97.06 91 THR A C 1
ATOM 714 O O . THR A 1 91 ? -17.722 15.023 6.371 1.00 97.06 91 THR A O 1
ATOM 717 N N . THR A 1 92 ? -19.104 14.786 4.622 1.00 96.88 92 THR A N 1
ATOM 718 C CA . THR A 1 92 ? -19.762 13.579 5.159 1.00 96.88 92 THR A CA 1
ATOM 719 C C . THR A 1 92 ? -18.775 12.416 5.325 1.00 96.88 92 THR A C 1
ATOM 721 O O . THR A 1 92 ? -18.800 11.703 6.329 1.00 96.88 92 THR A O 1
ATOM 724 N N . LEU A 1 93 ? -17.872 12.231 4.357 1.00 97.81 93 LEU A N 1
ATOM 725 C CA . LEU A 1 93 ? -16.835 11.198 4.398 1.00 97.81 93 LEU A CA 1
ATOM 726 C C . LEU A 1 93 ? -15.810 11.450 5.508 1.00 97.81 93 LEU A C 1
ATOM 728 O O . LEU A 1 93 ? -15.342 10.490 6.107 1.00 97.81 93 LEU A O 1
ATOM 732 N N . THR A 1 94 ? -15.510 12.711 5.827 1.00 98.50 94 THR A N 1
ATOM 733 C CA . THR A 1 94 ? -14.613 13.083 6.932 1.00 98.50 94 THR A CA 1
ATOM 734 C C . THR A 1 94 ? -15.206 12.662 8.275 1.00 98.50 94 THR A C 1
ATOM 736 O O . THR A 1 94 ? -14.511 12.051 9.083 1.00 98.50 94 THR A O 1
ATOM 739 N N . ALA A 1 95 ? -16.499 12.907 8.506 1.00 98.19 95 ALA A N 1
ATOM 740 C CA . ALA A 1 95 ? -17.180 12.446 9.718 1.00 98.19 95 ALA A CA 1
ATOM 741 C C . ALA A 1 95 ? -17.190 10.913 9.815 1.00 98.19 95 ALA A C 1
ATOM 743 O O . ALA A 1 95 ? -16.828 10.349 10.847 1.00 98.19 95 ALA A O 1
ATOM 744 N N . MET A 1 96 ? -17.529 10.224 8.720 1.00 97.94 96 MET A N 1
ATOM 745 C CA . MET A 1 96 ? -17.499 8.760 8.694 1.00 97.94 96 MET A CA 1
ATOM 746 C C . MET A 1 96 ? -16.087 8.203 8.922 1.00 97.94 96 MET A C 1
ATOM 748 O O . MET A 1 96 ? -15.934 7.208 9.626 1.00 97.94 96 MET A O 1
ATOM 752 N N . ALA A 1 97 ? -15.054 8.841 8.365 1.00 98.25 97 ALA A N 1
ATOM 753 C CA . ALA A 1 97 ? -13.667 8.450 8.586 1.00 98.25 97 ALA A CA 1
ATOM 754 C C . ALA A 1 97 ? -13.321 8.480 10.077 1.00 98.25 97 ALA A C 1
ATOM 756 O O . ALA A 1 97 ? -12.816 7.483 10.585 1.00 98.25 97 ALA A O 1
ATOM 757 N N . LYS A 1 98 ? -13.680 9.552 10.799 1.00 98.69 98 LYS A N 1
ATOM 758 C CA . LYS A 1 98 ? -13.459 9.645 12.253 1.00 98.69 98 LYS A CA 1
ATOM 759 C C . LYS A 1 98 ? -14.106 8.478 13.001 1.00 98.69 98 LYS A C 1
ATOM 761 O O . LYS A 1 98 ? -13.442 7.827 13.798 1.00 98.69 98 LYS A O 1
ATOM 766 N N . VAL A 1 99 ? -15.364 8.157 12.687 1.00 98.56 99 VAL A N 1
ATOM 767 C CA . VAL A 1 99 ? -16.090 7.032 13.303 1.00 98.56 99 VAL A CA 1
ATOM 768 C C . VAL A 1 99 ? -15.390 5.696 13.046 1.00 98.56 99 VAL A C 1
ATOM 770 O O . VAL A 1 99 ? -15.202 4.909 13.970 1.00 98.56 99 VAL A O 1
ATOM 773 N N . VAL A 1 100 ? -15.002 5.432 11.794 1.00 98.31 100 VAL A N 1
ATOM 774 C CA . VAL A 1 100 ? -14.363 4.167 11.397 1.00 98.31 100 VAL A CA 1
ATOM 775 C C . VAL A 1 100 ? -12.992 4.018 12.041 1.00 98.31 100 VAL A C 1
ATOM 777 O O . VAL A 1 100 ? -12.692 2.954 12.575 1.00 98.31 100 VAL A O 1
ATOM 780 N N . ILE A 1 101 ? -12.168 5.064 11.993 1.00 98.56 101 ILE A N 1
ATOM 781 C CA . ILE A 1 101 ? -10.815 5.044 12.553 1.00 98.56 101 ILE A CA 1
ATOM 782 C C . ILE A 1 101 ? -10.891 4.816 14.061 1.00 98.56 101 ILE A C 1
ATOM 784 O O . ILE A 1 101 ? -10.269 3.880 14.552 1.00 98.56 101 ILE A O 1
ATOM 788 N N . ALA A 1 102 ? -11.710 5.598 14.768 1.00 98.62 102 ALA A N 1
ATOM 789 C CA . ALA A 1 102 ? -11.871 5.496 16.214 1.00 98.62 102 ALA A CA 1
ATOM 790 C C . ALA A 1 102 ? -12.359 4.099 16.643 1.00 98.62 102 ALA A C 1
ATOM 792 O O . ALA A 1 102 ? -11.765 3.473 17.516 1.00 98.62 102 ALA A O 1
ATOM 793 N N . ALA A 1 103 ? -13.372 3.550 15.960 1.00 98.62 103 ALA A N 1
ATOM 794 C CA . ALA A 1 103 ? -13.877 2.211 16.260 1.00 98.62 103 ALA A CA 1
ATOM 795 C C . ALA A 1 103 ? -12.829 1.105 16.020 1.00 98.62 103 ALA A C 1
ATOM 797 O O . ALA A 1 103 ? -12.774 0.129 16.770 1.00 98.62 103 ALA A O 1
ATOM 798 N N . TRP A 1 104 ? -11.994 1.234 14.981 1.00 98.25 104 TRP A N 1
ATOM 799 C CA . TRP A 1 104 ? -10.912 0.280 14.724 1.00 98.25 104 TRP A CA 1
ATOM 800 C C . TRP A 1 104 ? -9.742 0.426 15.696 1.00 98.25 104 TRP A C 1
ATOM 802 O O . TRP A 1 104 ? -9.152 -0.596 16.042 1.00 98.25 104 TRP A O 1
ATOM 812 N N . MET A 1 105 ? -9.423 1.644 16.146 1.00 98.31 105 MET A N 1
ATOM 813 C CA . MET A 1 105 ? -8.427 1.879 17.198 1.00 98.31 105 MET A CA 1
ATOM 814 C C . MET A 1 105 ? -8.844 1.179 18.494 1.00 98.31 105 MET A C 1
ATOM 816 O O . MET A 1 105 ? -8.088 0.352 18.999 1.00 98.31 105 MET A O 1
ATOM 820 N N . ASP A 1 106 ? -10.081 1.392 18.946 1.00 98.56 106 ASP A N 1
ATOM 821 C CA . ASP A 1 106 ? -10.616 0.755 20.156 1.00 98.56 106 ASP A CA 1
ATOM 822 C C . ASP A 1 106 ? -10.654 -0.768 20.047 1.00 98.56 106 ASP A C 1
ATOM 824 O O . ASP A 1 106 ? -10.202 -1.480 20.945 1.00 98.56 106 ASP A O 1
ATOM 828 N N . LEU A 1 107 ? -11.158 -1.288 18.923 1.00 98.50 107 LEU A N 1
ATOM 829 C CA . LEU A 1 107 ? -11.240 -2.728 18.709 1.00 98.50 107 LEU A CA 1
ATOM 830 C C . LEU A 1 107 ? -9.853 -3.377 18.651 1.00 98.50 107 LEU A C 1
ATOM 832 O O . LEU A 1 107 ? -9.658 -4.451 19.215 1.00 98.50 107 LEU A O 1
ATOM 836 N N . ALA A 1 108 ? -8.888 -2.764 17.967 1.00 97.31 108 ALA A N 1
ATOM 837 C CA . ALA A 1 108 ? -7.552 -3.334 17.853 1.00 97.31 108 ALA A CA 1
ATOM 838 C C . ALA A 1 108 ? -6.788 -3.280 19.179 1.00 97.31 108 ALA A C 1
ATOM 840 O O . ALA A 1 108 ? -6.191 -4.291 19.547 1.00 97.31 108 ALA A O 1
ATOM 841 N N . ASN A 1 109 ? -6.850 -2.160 19.908 1.00 96.81 109 ASN A N 1
ATOM 842 C CA . ASN A 1 109 ? -6.250 -2.037 21.238 1.00 96.81 109 ASN A CA 1
ATOM 843 C C . ASN A 1 109 ? -6.845 -3.082 22.187 1.00 96.81 109 ASN A C 1
ATOM 845 O O . ASN A 1 109 ? -6.112 -3.840 22.816 1.00 96.81 109 ASN A O 1
ATOM 849 N N . PHE A 1 110 ? -8.173 -3.243 22.181 1.00 98.44 110 PHE A N 1
ATOM 850 C CA . PHE A 1 110 ? -8.831 -4.301 22.942 1.00 98.44 110 PHE A CA 1
ATOM 851 C C . PHE A 1 110 ? -8.299 -5.701 22.598 1.00 98.44 110 PHE A C 1
ATOM 853 O O . PHE A 1 110 ? -7.997 -6.475 23.507 1.00 98.44 110 PHE A O 1
ATOM 860 N N . LEU A 1 111 ? -8.184 -6.037 21.308 1.00 97.69 111 LEU A N 1
ATOM 861 C CA . LEU A 1 111 ? -7.707 -7.353 20.868 1.00 97.69 111 LEU A CA 1
ATOM 862 C C . LEU A 1 111 ? -6.240 -7.607 21.251 1.00 97.69 111 LEU A C 1
ATOM 864 O O . LEU A 1 111 ? -5.881 -8.752 21.535 1.00 97.69 111 LEU A O 1
ATOM 868 N N . ILE A 1 112 ? -5.408 -6.562 21.263 1.00 95.69 112 ILE A N 1
ATOM 869 C CA . ILE A 1 112 ? -4.019 -6.618 21.739 1.00 95.69 112 ILE A CA 1
ATOM 870 C C . ILE A 1 112 ? -4.001 -6.900 23.242 1.00 95.69 112 ILE A C 1
ATOM 872 O O . ILE A 1 112 ? -3.383 -7.873 23.667 1.00 95.69 112 ILE A O 1
ATOM 876 N N . ASP A 1 113 ? -4.730 -6.104 24.019 1.00 96.31 113 ASP A N 1
ATOM 877 C CA . ASP A 1 113 ? -4.629 -6.104 25.478 1.00 96.31 113 ASP A CA 1
ATOM 878 C C . ASP A 1 113 ? -5.366 -7.277 26.140 1.00 96.31 113 ASP A C 1
ATOM 880 O O . ASP A 1 113 ? -5.008 -7.692 27.241 1.00 96.31 113 ASP A O 1
ATOM 884 N N . ASN A 1 114 ? -6.404 -7.817 25.490 1.00 96.94 114 ASN A N 1
ATOM 885 C CA . ASN A 1 114 ? -7.340 -8.752 26.128 1.00 96.94 114 ASN A CA 1
ATOM 886 C C . ASN A 1 114 ? -7.502 -10.095 25.405 1.00 96.94 114 ASN A C 1
ATOM 888 O O . ASN A 1 114 ? -8.092 -11.007 25.985 1.00 96.94 114 ASN A O 1
ATOM 892 N N . CYS A 1 115 ? -7.028 -10.238 24.161 1.00 95.38 115 CYS A N 1
ATOM 893 C CA . CYS A 1 115 ? -7.293 -11.436 23.349 1.00 95.38 115 CYS A CA 1
ATOM 894 C C . CYS A 1 115 ? -6.043 -12.057 22.695 1.00 95.38 115 CYS A C 1
ATOM 896 O O . CYS A 1 115 ? -6.187 -12.843 21.760 1.00 95.38 115 CYS A O 1
ATOM 898 N N . ASP A 1 116 ? -4.834 -11.716 23.169 1.00 93.44 116 ASP A N 1
ATOM 899 C CA . ASP A 1 116 ? -3.543 -12.261 22.693 1.00 93.44 116 ASP A CA 1
ATOM 900 C C . ASP A 1 116 ? -3.394 -12.224 21.156 1.00 93.44 116 ASP A C 1
ATOM 902 O O . ASP A 1 116 ? -2.938 -13.164 20.498 1.00 93.44 116 ASP A O 1
ATOM 906 N N . TYR A 1 117 ? -3.848 -11.122 20.546 1.00 95.50 117 TYR A N 1
ATOM 907 C CA . TYR A 1 117 ? -3.943 -11.009 19.087 1.00 95.50 117 TYR A CA 1
ATOM 908 C C . TYR A 1 117 ? -2.827 -10.165 18.451 1.00 95.50 117 TYR A C 1
ATOM 910 O O . TYR A 1 117 ? -2.751 -10.048 17.226 1.00 95.50 117 TYR A O 1
ATOM 918 N N . GLN A 1 118 ? -1.930 -9.595 19.262 1.00 95.12 118 GLN A N 1
ATOM 919 C CA . GLN A 1 118 ? -0.882 -8.661 18.832 1.00 95.12 118 GLN A CA 1
ATOM 920 C C . GLN A 1 118 ? 0.012 -9.220 17.714 1.00 95.12 118 GLN A C 1
ATOM 922 O O . GLN A 1 118 ? 0.277 -8.533 16.723 1.00 95.12 118 GLN A O 1
ATOM 927 N N . TYR A 1 119 ? 0.452 -10.472 17.864 1.00 96.69 119 TYR A N 1
ATOM 928 C CA . TYR A 1 119 ? 1.429 -11.114 16.977 1.00 96.69 119 TYR A CA 1
ATOM 929 C C . TYR A 1 119 ? 0.809 -12.058 15.936 1.00 96.69 119 TYR A C 1
ATOM 931 O O . TYR A 1 119 ? 1.538 -12.708 15.188 1.00 96.69 119 TYR A O 1
ATOM 939 N N . GLN A 1 120 ? -0.523 -12.136 15.847 1.00 97.50 120 GLN A N 1
ATOM 940 C CA . GLN A 1 120 ? -1.189 -13.009 14.877 1.00 97.50 120 GLN A CA 1
ATOM 941 C C . GLN A 1 120 ? -0.917 -12.560 13.443 1.00 97.50 120 GLN A C 1
ATOM 943 O O . GLN A 1 120 ? -1.071 -11.384 13.101 1.00 97.50 120 GLN A O 1
ATOM 948 N N . GLY A 1 121 ? -0.558 -13.494 12.565 1.00 97.38 121 GLY A N 1
ATOM 949 C CA . GLY A 1 121 ? -0.240 -13.182 11.173 1.00 97.38 121 GLY A CA 1
ATOM 950 C C . GLY A 1 121 ? 1.044 -12.370 10.989 1.00 97.38 121 GLY A C 1
ATOM 951 O O . GLY A 1 121 ? 1.118 -11.581 10.042 1.00 97.38 121 GLY A O 1
ATOM 952 N N . LEU A 1 122 ? 2.014 -12.497 11.902 1.00 97.69 122 LEU A N 1
ATOM 953 C CA . LEU A 1 122 ? 3.335 -11.876 11.778 1.00 97.69 122 LEU A CA 1
ATOM 954 C C . LEU A 1 122 ? 4.025 -12.327 10.481 1.00 97.69 122 LEU A C 1
ATOM 956 O O . LEU A 1 122 ? 4.088 -13.522 10.216 1.00 97.69 122 LEU A O 1
ATOM 960 N N . THR A 1 123 ? 4.578 -11.416 9.681 1.00 96.06 123 THR A N 1
ATOM 961 C CA . THR A 1 123 ? 5.378 -11.817 8.508 1.00 96.06 123 THR A CA 1
ATOM 962 C C . THR A 1 123 ? 6.794 -12.208 8.919 1.00 96.06 123 THR A C 1
ATOM 964 O O . THR A 1 123 ? 7.097 -13.387 9.073 1.00 96.06 123 THR A O 1
ATOM 967 N N . TYR A 1 124 ? 7.648 -11.226 9.169 1.00 93.94 124 TYR A N 1
ATOM 968 C CA . TYR A 1 124 ? 9.007 -11.414 9.667 1.00 93.94 124 TYR A CA 1
ATOM 969 C C . TYR A 1 124 ? 9.200 -10.620 10.957 1.00 93.94 124 TYR A C 1
ATOM 971 O O . TYR A 1 124 ? 8.566 -9.581 11.145 1.00 93.94 124 TYR A O 1
ATOM 979 N N . SER A 1 125 ? 10.080 -11.095 11.845 1.00 90.81 125 SER A N 1
ATOM 980 C CA . SER A 1 125 ? 10.413 -10.395 13.096 1.00 90.81 125 SER A CA 1
ATOM 981 C C . SER A 1 125 ? 10.979 -8.998 12.839 1.00 90.81 125 SER A C 1
ATOM 983 O O . SER A 1 125 ? 10.639 -8.062 13.555 1.00 90.81 125 SER A O 1
ATOM 985 N N . ALA A 1 126 ? 11.792 -8.865 11.791 1.00 92.38 126 ALA A N 1
ATOM 986 C CA . ALA A 1 126 ? 12.204 -7.598 11.217 1.00 92.38 126 ALA A CA 1
ATOM 987 C C . ALA A 1 126 ? 11.668 -7.523 9.778 1.00 92.38 126 ALA A C 1
ATOM 989 O O . ALA A 1 126 ? 12.010 -8.367 8.941 1.00 92.38 126 ALA A O 1
ATOM 990 N N . PRO A 1 127 ? 10.779 -6.569 9.473 1.00 91.19 127 PRO A N 1
ATOM 991 C CA . PRO A 1 127 ? 10.036 -6.600 8.231 1.00 91.19 127 PRO A CA 1
ATOM 992 C C . PRO A 1 127 ? 10.892 -6.143 7.050 1.00 91.19 127 PRO A C 1
ATOM 994 O O . PRO A 1 127 ? 11.811 -5.333 7.177 1.00 91.19 127 PRO A O 1
ATOM 997 N N . THR A 1 128 ? 10.546 -6.655 5.875 1.00 95.44 128 THR A N 1
ATOM 998 C CA . THR A 1 128 ? 11.104 -6.219 4.597 1.00 95.44 128 THR A CA 1
ATOM 999 C C . THR A 1 128 ? 9.947 -5.779 3.720 1.00 95.44 128 THR A C 1
ATOM 1001 O O . THR A 1 128 ? 9.043 -6.568 3.443 1.00 95.44 128 THR A O 1
ATOM 1004 N N . TYR A 1 129 ? 9.929 -4.508 3.336 1.00 97.62 129 TYR A N 1
ATOM 1005 C CA . TYR A 1 129 ? 8.806 -3.918 2.621 1.00 97.62 129 TYR A CA 1
ATOM 1006 C C . TYR A 1 129 ? 9.250 -2.771 1.722 1.00 97.62 129 TYR A C 1
ATOM 1008 O O . TYR A 1 129 ? 10.354 -2.234 1.852 1.00 97.62 129 TYR A O 1
ATOM 1016 N N . ILE A 1 130 ? 8.341 -2.375 0.836 1.00 97.75 130 ILE A N 1
ATOM 1017 C CA . ILE A 1 130 ? 8.473 -1.149 0.058 1.00 97.75 130 ILE A CA 1
ATOM 1018 C C . ILE A 1 130 ? 7.257 -0.244 0.208 1.00 97.75 130 ILE A C 1
ATOM 1020 O O . ILE A 1 130 ? 6.133 -0.704 0.432 1.00 97.75 130 ILE A O 1
ATOM 1024 N N . SER A 1 131 ? 7.509 1.044 0.020 1.00 95.69 131 SER A N 1
ATOM 1025 C CA . SER A 1 131 ? 6.501 2.038 -0.325 1.00 95.69 131 SER A CA 1
ATOM 1026 C C . SER A 1 131 ? 6.948 2.809 -1.561 1.00 95.69 131 SER A C 1
ATOM 1028 O O . SER A 1 131 ? 8.148 2.920 -1.825 1.00 95.69 131 SER A O 1
ATOM 1030 N N . SER A 1 132 ? 5.993 3.376 -2.287 1.00 91.50 132 SER A N 1
ATOM 1031 C CA . SER A 1 132 ? 6.217 4.274 -3.421 1.00 91.50 132 SER A CA 1
ATOM 1032 C C . SER A 1 132 ? 5.589 5.646 -3.165 1.00 91.50 132 SER A C 1
ATOM 1034 O O . SER A 1 132 ? 5.213 5.983 -2.040 1.00 91.50 132 SER A O 1
ATOM 1036 N N . TYR A 1 133 ? 5.545 6.474 -4.204 1.00 86.88 133 TYR A N 1
ATOM 1037 C CA . TYR A 1 133 ? 4.964 7.806 -4.149 1.00 86.88 133 TYR A CA 1
ATOM 1038 C C . TYR A 1 133 ? 3.446 7.754 -4.128 1.00 86.88 133 TYR A C 1
ATOM 1040 O O . TYR A 1 133 ? 2.828 6.845 -4.677 1.00 86.88 133 TYR A O 1
ATOM 1048 N N . GLY A 1 134 ? 2.851 8.732 -3.468 1.00 87.00 134 GLY A N 1
ATOM 1049 C CA . GLY A 1 134 ? 1.418 8.934 -3.486 1.00 87.00 134 GLY A CA 1
ATOM 1050 C C . GLY A 1 134 ? 1.089 10.284 -2.890 1.00 87.00 134 GLY A C 1
ATOM 1051 O O . GLY A 1 134 ? 1.745 10.723 -1.938 1.00 87.00 134 GLY A O 1
ATOM 1052 N N . PHE A 1 135 ? 0.065 10.913 -3.465 1.00 85.31 135 PHE A N 1
ATOM 1053 C CA . PHE A 1 135 ? -0.343 12.272 -3.123 1.00 85.31 135 PHE A CA 1
ATOM 1054 C C . PHE A 1 135 ? 0.759 13.292 -3.437 1.00 85.31 135 PHE A C 1
ATOM 1056 O O . PHE A 1 135 ? 1.146 14.062 -2.565 1.00 85.31 135 PHE A O 1
ATOM 1063 N N . GLU A 1 136 ? 1.308 13.231 -4.655 1.00 78.62 136 GLU A N 1
ATOM 1064 C CA . GLU A 1 136 ? 2.396 14.087 -5.133 1.00 78.62 136 GLU A CA 1
ATOM 1065 C C . GLU A 1 136 ? 1.964 15.532 -5.416 1.00 78.62 136 GLU A C 1
ATOM 1067 O O . GLU A 1 136 ? 0.812 15.811 -5.752 1.00 78.62 136 GLU A O 1
ATOM 1072 N N . SER A 1 137 ? 2.941 16.441 -5.368 1.00 78.62 137 SER A N 1
ATOM 1073 C CA . SER A 1 137 ? 2.747 17.857 -5.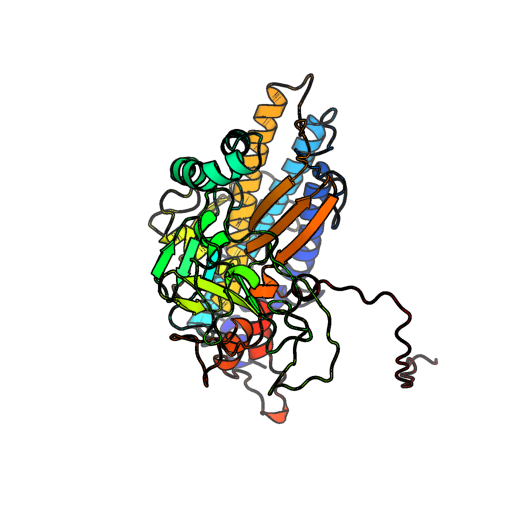660 1.00 78.62 137 SER A CA 1
ATOM 1074 C C . SER A 1 137 ? 2.585 18.028 -7.167 1.00 78.62 137 SER A C 1
ATOM 1076 O O . SER A 1 137 ? 3.483 17.618 -7.919 1.00 78.62 137 SER A O 1
ATOM 1078 N N . PRO A 1 138 ? 1.489 18.651 -7.630 1.00 78.25 138 PRO A N 1
ATOM 1079 C CA . PRO A 1 138 ? 1.298 18.941 -9.045 1.00 78.25 138 PRO A CA 1
ATOM 1080 C C . PRO A 1 138 ? 2.451 19.759 -9.641 1.00 78.25 138 PRO A C 1
ATOM 1082 O O . PRO A 1 138 ? 2.859 19.509 -10.778 1.00 78.25 138 PRO A O 1
ATOM 1085 N N . GLU A 1 139 ? 3.015 20.699 -8.880 1.00 78.06 139 GLU A N 1
ATOM 1086 C CA . GLU A 1 139 ? 4.148 21.529 -9.287 1.00 78.06 139 GLU A CA 1
ATOM 1087 C C . GLU A 1 139 ? 5.417 20.706 -9.470 1.00 78.06 139 GLU A C 1
ATOM 1089 O O . GLU A 1 139 ? 6.066 20.800 -10.515 1.00 78.06 139 GLU A O 1
ATOM 1094 N N . LEU A 1 140 ? 5.753 19.868 -8.485 1.00 77.06 140 LEU A N 1
ATOM 1095 C CA . LEU A 1 140 ? 6.941 19.019 -8.566 1.00 77.06 140 LEU A CA 1
ATOM 1096 C C . LEU A 1 140 ? 6.829 18.053 -9.741 1.00 77.06 140 LEU A C 1
ATOM 1098 O O . LEU A 1 140 ? 7.765 17.939 -10.533 1.00 77.06 140 LEU A O 1
ATOM 1102 N N . TYR A 1 141 ? 5.664 17.427 -9.912 1.00 79.38 141 TYR A N 1
ATOM 1103 C CA . TYR A 1 141 ? 5.425 16.521 -11.029 1.00 79.38 141 TYR A CA 1
ATOM 1104 C C . TYR A 1 141 ? 5.518 17.240 -12.383 1.00 79.38 141 TYR A C 1
ATOM 1106 O O . TYR A 1 141 ? 6.109 16.723 -13.331 1.00 79.38 141 TYR A O 1
ATOM 1114 N N . SER A 1 142 ? 4.998 18.466 -12.477 1.00 81.06 142 SER A N 1
ATOM 1115 C CA . SER A 1 142 ? 5.082 19.274 -13.701 1.00 81.06 142 SER A CA 1
ATOM 1116 C C . SER A 1 142 ? 6.516 19.700 -14.030 1.00 81.06 142 SER A C 1
ATOM 1118 O O . SER A 1 142 ? 6.838 19.890 -15.201 1.00 81.06 142 SER A O 1
ATOM 1120 N N . SER A 1 143 ? 7.391 19.798 -13.024 1.00 84.62 143 SER A N 1
ATOM 1121 C CA . SER A 1 143 ? 8.803 20.161 -13.193 1.00 84.62 143 SER A CA 1
ATOM 1122 C C . SER A 1 143 ? 9.729 19.008 -13.606 1.00 84.62 143 SER A C 1
ATOM 1124 O O . SER A 1 143 ? 10.907 19.247 -13.863 1.00 84.62 143 SER A O 1
ATOM 1126 N N . LEU A 1 144 ? 9.222 17.770 -13.710 1.00 87.06 144 LEU A N 1
ATOM 1127 C CA . LEU A 1 144 ? 10.035 16.591 -14.050 1.00 87.06 144 LEU A CA 1
ATOM 1128 C C . LEU A 1 144 ? 10.690 16.676 -15.438 1.00 87.06 144 LEU A C 1
ATOM 1130 O O . LEU A 1 144 ? 11.718 16.042 -15.663 1.00 87.06 144 LEU A O 1
ATOM 1134 N N . GLY A 1 145 ? 10.136 17.477 -16.347 1.00 88.81 145 GLY A N 1
ATOM 1135 C CA . GLY A 1 145 ? 10.596 17.614 -17.728 1.00 88.81 145 GLY A CA 1
ATOM 1136 C C . GLY A 1 145 ? 9.557 17.122 -18.731 1.00 88.81 145 GLY A C 1
ATOM 1137 O O . GLY A 1 145 ? 8.412 16.829 -18.373 1.00 88.81 145 GLY A O 1
ATOM 1138 N N . GLU A 1 146 ? 9.960 17.058 -20.000 1.00 87.38 146 GLU A N 1
ATOM 1139 C CA . GLU A 1 146 ? 9.061 16.737 -21.118 1.00 87.38 146 GLU A CA 1
ATOM 1140 C C . GLU A 1 146 ? 9.432 15.416 -21.812 1.00 87.38 146 GLU A C 1
ATOM 1142 O O . GLU A 1 146 ? 8.551 14.720 -22.326 1.00 87.38 146 GLU A O 1
ATOM 1147 N N . SER A 1 147 ? 10.715 15.031 -21.822 1.00 90.44 147 SER A N 1
ATOM 1148 C CA . SER A 1 147 ? 11.151 13.734 -22.350 1.00 90.44 147 SER A CA 1
ATOM 1149 C C . SER A 1 147 ? 11.194 12.654 -21.263 1.00 90.44 147 SER A C 1
ATOM 1151 O O . SER A 1 147 ? 11.308 12.936 -20.072 1.00 90.44 147 SER A O 1
ATOM 1153 N N . TYR A 1 148 ? 11.099 11.380 -21.662 1.00 90.94 148 TYR A N 1
ATOM 1154 C CA . TYR A 1 148 ? 11.072 10.274 -20.697 1.00 90.94 148 TYR A CA 1
ATOM 1155 C C . TYR A 1 148 ? 12.385 10.148 -19.906 1.00 90.94 148 TYR A C 1
ATOM 1157 O O . TYR A 1 148 ? 12.360 9.766 -18.740 1.00 90.94 148 TYR A O 1
ATOM 1165 N N . ASP A 1 149 ? 13.521 10.468 -20.529 1.00 92.94 149 ASP A N 1
ATOM 1166 C CA . ASP A 1 149 ? 14.847 10.431 -19.918 1.00 92.94 149 ASP A CA 1
ATOM 1167 C C . ASP A 1 149 ? 15.066 11.601 -18.950 1.00 92.94 149 ASP A C 1
ATOM 1169 O O . ASP A 1 149 ? 15.598 11.381 -17.863 1.00 92.94 149 ASP A O 1
ATOM 1173 N N . GLU A 1 150 ? 14.583 12.806 -19.277 1.00 92.56 150 GLU A N 1
ATOM 1174 C CA . GLU A 1 150 ? 14.565 13.944 -18.350 1.00 92.56 150 GLU A CA 1
ATOM 1175 C C . GLU A 1 150 ? 13.697 13.644 -17.126 1.00 92.56 150 GLU A C 1
ATOM 1177 O O . GLU A 1 150 ? 14.165 13.780 -15.995 1.00 92.56 150 GLU A O 1
ATOM 1182 N N . ILE A 1 151 ? 12.467 13.161 -17.349 1.00 91.62 151 ILE A N 1
ATOM 1183 C CA . ILE A 1 151 ? 11.535 12.791 -16.275 1.00 91.62 151 ILE A CA 1
ATOM 1184 C C . ILE A 1 151 ? 12.168 11.750 -15.355 1.00 91.62 151 ILE A C 1
ATOM 1186 O O . ILE A 1 151 ? 12.151 11.911 -14.135 1.00 91.62 151 ILE A O 1
ATOM 1190 N N . TYR A 1 152 ? 12.752 10.696 -15.930 1.00 93.88 152 TYR A N 1
ATOM 1191 C CA . TYR A 1 152 ? 13.402 9.640 -15.162 1.00 93.88 152 TYR A CA 1
ATOM 1192 C C . TYR A 1 152 ? 14.605 10.173 -14.369 1.00 93.88 152 TYR A C 1
ATOM 1194 O O . TYR A 1 152 ? 14.747 9.868 -13.187 1.00 93.88 152 TYR A O 1
ATOM 1202 N N . LYS A 1 153 ? 15.444 11.014 -14.989 1.00 93.19 153 LYS A N 1
ATOM 1203 C CA . LYS A 1 153 ? 16.619 11.628 -14.357 1.00 93.19 153 LYS A CA 1
ATOM 1204 C C . LYS A 1 153 ? 16.261 12.511 -13.167 1.00 93.19 153 LYS A C 1
ATOM 1206 O O . LYS A 1 153 ? 16.960 12.488 -12.157 1.00 93.19 153 LYS A O 1
ATOM 1211 N N . ASN A 1 154 ? 15.208 13.308 -13.303 1.00 91.31 154 ASN A N 1
ATOM 1212 C CA . ASN A 1 154 ? 14.869 14.337 -12.327 1.00 91.31 154 ASN A CA 1
ATOM 1213 C C . ASN A 1 154 ? 14.056 13.797 -11.144 1.00 91.31 154 ASN A C 1
ATOM 1215 O O . ASN A 1 154 ? 13.922 14.495 -10.137 1.00 91.31 154 ASN A O 1
ATOM 1219 N N . TYR A 1 155 ? 13.534 12.571 -11.249 1.00 86.44 155 TYR A N 1
ATOM 1220 C CA . TYR A 1 155 ? 12.571 12.016 -10.302 1.00 86.44 155 TYR A CA 1
ATOM 1221 C C . TYR A 1 155 ? 13.096 11.996 -8.862 1.00 86.44 155 TYR A C 1
ATOM 1223 O O . TYR A 1 155 ? 12.477 12.579 -7.974 1.00 86.44 155 TYR A O 1
ATOM 1231 N N . ASP A 1 156 ? 14.273 11.408 -8.632 1.00 87.12 156 ASP A N 1
ATOM 1232 C CA . ASP A 1 156 ? 14.857 11.322 -7.288 1.00 87.12 156 ASP A CA 1
ATOM 1233 C C . ASP A 1 156 ? 15.241 12.689 -6.727 1.00 87.12 156 ASP A C 1
ATOM 1235 O O . ASP A 1 156 ? 14.968 12.973 -5.561 1.00 87.12 156 ASP A O 1
ATOM 1239 N N . SER A 1 157 ? 15.853 13.555 -7.541 1.00 82.81 157 SER A N 1
ATOM 1240 C CA . SER A 1 157 ? 16.244 14.893 -7.089 1.00 82.81 157 SER A CA 1
ATOM 1241 C C . SER A 1 157 ? 15.031 15.734 -6.697 1.00 82.81 157 SER A C 1
ATOM 1243 O O . SER A 1 157 ? 15.044 16.369 -5.644 1.00 82.81 157 SER A O 1
ATOM 1245 N N . LEU A 1 158 ? 13.957 15.692 -7.493 1.00 77.06 158 LEU A N 1
ATOM 1246 C CA . LEU A 1 158 ? 12.742 16.453 -7.211 1.00 77.06 158 LEU A CA 1
ATOM 1247 C C . LEU A 1 158 ? 11.974 15.867 -6.025 1.00 77.06 158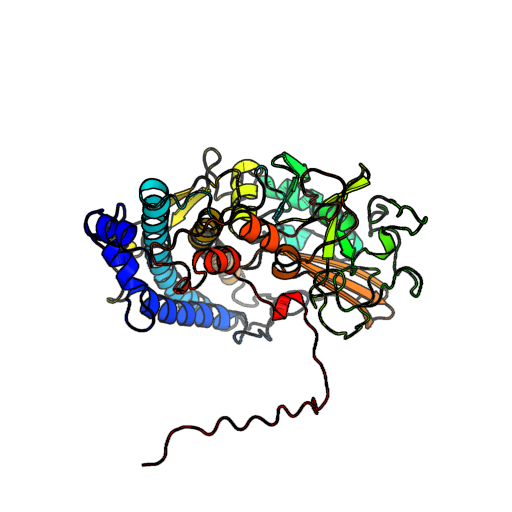 LEU A C 1
ATOM 1249 O O . LEU A 1 158 ? 11.490 16.612 -5.173 1.00 77.06 158 LEU A O 1
ATOM 1253 N N . ALA A 1 159 ? 11.938 14.541 -5.901 1.00 69.75 159 ALA A N 1
ATOM 1254 C CA . ALA A 1 159 ? 11.385 13.865 -4.736 1.00 69.75 159 ALA A CA 1
ATOM 1255 C C . ALA A 1 159 ? 12.134 14.189 -3.435 1.00 69.75 159 ALA A C 1
ATOM 1257 O O . ALA A 1 159 ? 11.517 14.293 -2.376 1.00 69.75 159 ALA A O 1
ATOM 1258 N N . GLN A 1 160 ? 13.457 14.356 -3.495 1.00 68.44 160 GLN A N 1
ATOM 1259 C CA . GLN A 1 160 ? 14.250 14.783 -2.344 1.00 68.44 160 GLN A CA 1
ATOM 1260 C C . GLN A 1 160 ? 13.965 16.245 -1.988 1.00 68.44 160 GLN A C 1
ATOM 1262 O O . GLN A 1 160 ? 13.803 16.545 -0.809 1.00 68.44 160 GLN A O 1
ATOM 1267 N N . THR A 1 161 ? 13.799 17.145 -2.963 1.00 65.88 161 THR A N 1
ATOM 1268 C CA . THR A 1 161 ? 13.373 18.533 -2.684 1.00 65.88 161 THR A CA 1
ATOM 1269 C C . THR A 1 161 ? 11.933 18.628 -2.169 1.00 65.88 161 THR A C 1
ATOM 1271 O O . THR A 1 161 ? 11.619 19.513 -1.380 1.00 65.88 161 THR A O 1
ATOM 1274 N N . ALA A 1 162 ? 11.071 17.665 -2.515 1.00 60.75 162 ALA A N 1
ATOM 1275 C CA . ALA A 1 162 ? 9.720 17.525 -1.960 1.00 60.75 162 ALA A CA 1
ATOM 1276 C C . ALA A 1 162 ? 9.708 17.282 -0.441 1.00 60.75 162 ALA A C 1
ATOM 1278 O O . ALA A 1 162 ? 8.659 17.384 0.197 1.00 60.75 162 ALA A O 1
ATOM 1279 N N . SER A 1 163 ? 10.857 16.916 0.144 1.00 51.22 163 SER A N 1
ATOM 1280 C CA . SER A 1 163 ? 10.983 16.575 1.561 1.00 51.22 163 SER A CA 1
ATOM 1281 C C . SER A 1 163 ? 10.779 17.749 2.523 1.00 51.22 163 SER A C 1
ATOM 1283 O O . SER A 1 163 ? 10.746 17.515 3.728 1.00 51.22 163 SER A O 1
ATOM 1285 N N . GLU A 1 164 ? 10.581 18.967 2.013 1.00 47.22 164 GLU A N 1
ATOM 1286 C CA . GLU A 1 164 ? 10.403 20.195 2.800 1.00 47.22 164 GLU A CA 1
ATOM 1287 C C . GLU A 1 164 ? 9.049 20.896 2.546 1.00 47.22 164 GLU A C 1
ATOM 1289 O O . GLU A 1 164 ? 8.802 21.966 3.101 1.00 47.22 164 GLU A O 1
ATOM 1294 N N . GLY A 1 165 ? 8.156 20.307 1.732 1.00 48.06 165 GLY A N 1
ATOM 1295 C CA . GLY A 1 165 ? 6.882 20.922 1.330 1.00 48.06 165 GLY A CA 1
ATOM 1296 C C . GLY A 1 165 ? 5.627 20.066 1.598 1.00 48.06 165 GLY A C 1
ATOM 1297 O O . GLY A 1 165 ? 5.711 18.836 1.620 1.00 48.06 165 GLY A O 1
ATOM 1298 N N . PRO A 1 166 ? 4.442 20.690 1.762 1.00 45.91 166 PRO A N 1
ATOM 1299 C CA . PRO A 1 166 ? 3.201 20.040 2.217 1.00 45.91 166 PRO A CA 1
ATOM 1300 C C . PRO A 1 166 ? 2.523 19.048 1.249 1.00 45.91 166 PRO A C 1
ATOM 1302 O O . PRO A 1 166 ? 1.410 18.621 1.513 1.00 45.91 166 PRO A O 1
ATOM 1305 N N . GLN A 1 167 ? 3.157 18.613 0.162 1.00 64.94 167 GLN A N 1
ATOM 1306 C CA . GLN A 1 167 ? 2.425 18.008 -0.961 1.00 64.94 167 GLN A CA 1
ATOM 1307 C C . GLN A 1 167 ? 3.029 16.696 -1.484 1.00 64.94 167 GLN A C 1
ATOM 1309 O O . GLN A 1 167 ? 2.899 16.364 -2.649 1.00 64.94 167 GLN A O 1
ATOM 1314 N N . THR A 1 168 ? 3.756 15.925 -0.678 1.00 74.69 168 THR A N 1
ATOM 1315 C CA . THR A 1 168 ? 4.080 14.524 -1.021 1.00 74.69 168 THR A CA 1
ATOM 1316 C C . THR A 1 168 ? 4.079 13.703 0.249 1.00 74.69 168 THR A C 1
ATOM 1318 O O . THR A 1 168 ? 5.052 13.730 1.011 1.00 74.69 168 THR A O 1
ATOM 1321 N N . VAL A 1 169 ? 2.959 13.017 0.484 1.00 84.94 169 VAL A N 1
ATOM 1322 C CA . VAL A 1 169 ? 2.707 12.275 1.723 1.00 84.94 169 VAL A CA 1
ATOM 1323 C C . VAL A 1 169 ? 3.480 10.963 1.732 1.00 84.94 169 VAL A C 1
ATOM 1325 O O . VAL A 1 169 ? 4.263 10.732 2.654 1.00 84.94 169 VAL A O 1
ATOM 1328 N N . PHE A 1 170 ? 3.299 10.126 0.704 1.00 89.81 170 PHE A N 1
ATOM 1329 C CA . PHE A 1 170 ? 4.009 8.852 0.562 1.00 89.81 170 PHE A CA 1
ATOM 1330 C C . PHE A 1 170 ? 5.187 8.993 -0.396 1.00 89.81 170 PHE A C 1
ATOM 1332 O O . PHE A 1 170 ? 5.139 9.764 -1.356 1.00 89.81 170 PHE A O 1
ATOM 1339 N N . ARG A 1 171 ? 6.270 8.264 -0.119 1.00 86.88 171 ARG A N 1
ATOM 1340 C CA . ARG A 1 171 ? 7.546 8.372 -0.836 1.00 86.88 171 ARG A CA 1
ATOM 1341 C C . ARG A 1 171 ? 8.163 6.999 -1.044 1.00 86.88 171 ARG A C 1
ATOM 1343 O O . ARG A 1 171 ? 7.947 6.089 -0.235 1.00 86.88 171 ARG A O 1
ATOM 1350 N N . ALA A 1 172 ? 8.988 6.884 -2.087 1.00 91.25 172 ALA A N 1
ATOM 1351 C CA . ALA A 1 172 ? 9.807 5.697 -2.285 1.00 91.25 172 ALA A CA 1
ATOM 1352 C C . ALA A 1 172 ? 10.639 5.401 -1.037 1.00 91.25 172 ALA A C 1
ATOM 1354 O O . ALA A 1 172 ? 11.364 6.257 -0.528 1.00 91.25 172 ALA A O 1
ATOM 1355 N N . THR A 1 173 ? 10.495 4.181 -0.536 1.00 95.38 173 THR A N 1
ATOM 1356 C CA . THR A 1 173 ? 11.260 3.676 0.600 1.00 95.38 173 THR A CA 1
ATOM 1357 C C . THR A 1 173 ? 11.458 2.185 0.415 1.00 95.38 173 THR A C 1
ATOM 1359 O O . THR A 1 173 ? 10.503 1.455 0.155 1.00 95.38 173 THR A O 1
ATOM 1362 N N . ILE A 1 174 ? 12.697 1.736 0.569 1.00 97.62 174 ILE A N 1
ATOM 1363 C CA . ILE A 1 174 ? 13.074 0.329 0.594 1.00 97.62 174 ILE A CA 1
ATOM 1364 C C . ILE A 1 174 ? 13.571 0.033 1.998 1.00 97.62 174 ILE A C 1
ATOM 1366 O O . ILE A 1 174 ? 14.568 0.613 2.434 1.00 97.62 174 ILE A O 1
ATOM 1370 N N . VAL A 1 175 ? 12.883 -0.863 2.697 1.00 97.50 175 VAL A N 1
ATOM 1371 C CA . VAL A 1 175 ? 13.279 -1.330 4.026 1.00 97.50 175 VAL A CA 1
ATOM 1372 C C . VAL A 1 175 ? 13.588 -2.806 3.936 1.00 97.50 175 VAL A C 1
ATOM 1374 O O . VAL A 1 175 ? 12.766 -3.592 3.464 1.00 97.50 175 VAL A O 1
ATOM 1377 N N . ARG A 1 176 ? 14.781 -3.181 4.386 1.00 95.88 176 ARG A N 1
ATOM 1378 C CA . ARG A 1 176 ? 15.258 -4.560 4.384 1.00 95.88 176 ARG A CA 1
ATOM 1379 C C . ARG A 1 176 ? 15.621 -4.946 5.803 1.00 95.88 176 ARG A C 1
ATOM 1381 O O . ARG A 1 176 ? 16.498 -4.329 6.398 1.00 95.88 176 ARG A O 1
ATOM 1388 N N . ASN A 1 177 ? 14.965 -5.982 6.321 1.00 93.81 177 ASN A N 1
ATOM 1389 C CA . ASN A 1 177 ? 15.221 -6.507 7.661 1.00 93.81 177 ASN A CA 1
ATOM 1390 C C . ASN A 1 177 ? 15.157 -5.414 8.753 1.00 93.81 177 ASN A C 1
ATOM 1392 O O . ASN A 1 177 ? 16.021 -5.341 9.620 1.00 93.81 177 ASN A O 1
ATOM 1396 N N . GLY A 1 178 ? 14.145 -4.541 8.683 1.00 94.25 178 GLY A N 1
ATOM 1397 C CA . GLY A 1 178 ? 13.938 -3.429 9.621 1.00 94.25 178 GLY A CA 1
ATOM 1398 C C . GLY A 1 178 ? 14.826 -2.197 9.402 1.00 94.25 178 GLY A C 1
ATOM 1399 O O . GLY A 1 178 ? 14.640 -1.189 10.081 1.00 94.25 178 GLY A O 1
ATOM 1400 N N . GLU A 1 179 ? 15.759 -2.235 8.448 1.00 95.31 179 GLU A N 1
ATOM 1401 C CA . GLU A 1 179 ? 16.682 -1.132 8.178 1.00 95.31 179 GLU A CA 1
ATOM 1402 C C . GLU A 1 179 ? 16.351 -0.421 6.865 1.00 95.31 179 GLU A C 1
ATOM 1404 O O . GLU A 1 179 ? 16.032 -1.048 5.851 1.00 95.31 179 GLU A O 1
ATOM 1409 N N . LEU A 1 180 ? 16.453 0.911 6.872 1.00 96.50 180 LEU A N 1
ATOM 1410 C CA . LEU A 1 180 ? 16.321 1.717 5.663 1.00 96.50 180 LEU A CA 1
ATOM 1411 C C . LEU A 1 180 ? 17.478 1.405 4.711 1.00 96.50 180 LEU A C 1
ATOM 1413 O O . LEU A 1 180 ? 18.633 1.691 5.017 1.00 96.50 180 LEU A O 1
ATOM 1417 N N . LEU A 1 181 ? 17.149 0.887 3.531 1.00 96.62 181 LEU A N 1
ATOM 1418 C CA . LEU A 1 181 ? 18.120 0.574 2.490 1.00 96.62 181 LEU A CA 1
ATOM 1419 C C . LEU A 1 181 ? 18.262 1.716 1.480 1.00 96.62 181 LEU A C 1
ATOM 1421 O O . LEU A 1 181 ? 19.374 2.082 1.109 1.00 96.62 181 LEU A O 1
ATOM 1425 N N . SER A 1 182 ? 17.139 2.284 1.030 1.00 95.62 182 SER A N 1
ATOM 1426 C CA . SER A 1 182 ? 17.123 3.420 0.103 1.00 95.62 182 SER A CA 1
ATOM 1427 C C . SER A 1 182 ? 15.792 4.175 0.146 1.00 95.62 182 SER A C 1
ATOM 1429 O O . SER A 1 182 ? 14.767 3.638 0.565 1.00 95.62 182 SER A O 1
ATOM 1431 N N . LYS A 1 183 ? 15.813 5.429 -0.310 1.00 92.75 183 LYS A N 1
ATOM 1432 C CA . LYS A 1 183 ? 14.633 6.275 -0.571 1.00 92.75 183 LYS A CA 1
ATOM 1433 C C . LYS A 1 183 ? 14.485 6.630 -2.057 1.00 92.75 183 LYS A C 1
ATOM 1435 O O . LYS A 1 183 ? 13.730 7.529 -2.409 1.00 92.75 183 LYS A O 1
ATOM 1440 N N . SER A 1 184 ? 15.275 5.987 -2.913 1.00 92.69 184 SER A N 1
ATOM 1441 C CA . SER A 1 184 ? 15.343 6.286 -4.340 1.00 92.69 184 SER A CA 1
ATOM 1442 C C . SER A 1 184 ? 14.276 5.507 -5.111 1.00 92.69 184 SER A C 1
ATOM 1444 O O . SER A 1 184 ? 14.140 4.287 -4.974 1.00 92.69 184 SER A O 1
ATOM 1446 N N . PHE A 1 185 ? 13.536 6.226 -5.954 1.00 92.62 185 PHE A N 1
ATOM 1447 C CA . PHE A 1 185 ? 12.664 5.664 -6.980 1.00 92.62 185 PHE A CA 1
ATOM 1448 C C . PHE A 1 185 ? 13.460 4.797 -7.956 1.00 92.62 185 PHE A C 1
ATOM 1450 O O . PHE A 1 185 ? 13.016 3.712 -8.344 1.00 92.62 185 PHE A O 1
ATOM 1457 N N . ILE A 1 186 ? 14.633 5.298 -8.356 1.00 95.50 186 ILE A N 1
ATOM 1458 C CA . ILE A 1 186 ? 15.518 4.666 -9.333 1.00 95.50 186 ILE A CA 1
ATOM 1459 C C . ILE A 1 186 ? 16.082 3.366 -8.764 1.00 95.50 186 ILE A C 1
ATOM 1461 O O . ILE A 1 186 ? 16.019 2.347 -9.444 1.00 95.50 186 ILE A O 1
ATOM 1465 N N . ASP A 1 187 ? 16.540 3.351 -7.511 1.00 96.69 187 ASP A N 1
ATOM 1466 C CA . ASP A 1 187 ? 17.018 2.131 -6.857 1.00 96.69 187 ASP A CA 1
ATOM 1467 C C . ASP A 1 187 ? 15.910 1.068 -6.781 1.00 96.69 187 ASP A C 1
ATOM 1469 O O . ASP A 1 187 ? 16.161 -0.114 -7.035 1.00 96.69 187 ASP A O 1
ATOM 1473 N N . LEU A 1 188 ? 14.673 1.485 -6.478 1.00 95.75 188 LEU A N 1
ATOM 1474 C CA . LEU A 1 188 ? 13.514 0.591 -6.436 1.00 95.75 188 LEU A CA 1
ATOM 1475 C C . LEU A 1 188 ? 13.164 0.024 -7.822 1.00 95.75 188 LEU A C 1
ATOM 1477 O O . LEU A 1 188 ? 12.701 -1.113 -7.918 1.00 95.75 188 LEU A O 1
ATOM 1481 N N . ASN A 1 189 ? 13.382 0.796 -8.890 1.00 97.56 189 ASN A N 1
ATOM 1482 C CA . ASN A 1 189 ? 13.243 0.328 -10.267 1.00 97.56 189 ASN A CA 1
ATOM 1483 C C . ASN A 1 189 ? 14.369 -0.653 -10.634 1.00 97.56 189 ASN A C 1
ATOM 1485 O O . ASN A 1 189 ? 14.101 -1.801 -10.969 1.00 97.56 189 ASN A O 1
ATOM 1489 N N . VAL A 1 190 ? 15.625 -0.221 -10.507 1.00 98.19 190 VAL A N 1
ATOM 1490 C CA . VAL A 1 190 ? 16.822 -0.975 -10.911 1.00 98.19 190 VAL A CA 1
ATOM 1491 C C . VAL A 1 190 ? 16.901 -2.338 -10.226 1.00 98.19 190 VAL A C 1
ATOM 1493 O O . VAL A 1 190 ? 17.281 -3.318 -10.868 1.00 98.19 190 VAL A O 1
ATOM 1496 N N . GLY A 1 191 ? 16.537 -2.416 -8.943 1.00 97.50 191 GLY A N 1
ATOM 1497 C CA . GLY A 1 191 ? 16.583 -3.657 -8.172 1.00 97.50 191 GLY A CA 1
ATOM 1498 C C . GLY A 1 191 ? 15.439 -4.637 -8.450 1.00 97.50 191 GLY A C 1
ATOM 1499 O O . GLY A 1 191 ? 15.488 -5.756 -7.935 1.00 97.50 191 GLY A O 1
ATOM 1500 N N . GLN A 1 192 ? 14.409 -4.256 -9.216 1.00 97.25 192 GLN A N 1
ATOM 1501 C CA . GLN A 1 192 ? 13.212 -5.078 -9.389 1.00 97.25 192 GLN A CA 1
ATOM 1502 C C . GLN A 1 192 ? 13.444 -6.259 -10.336 1.00 97.25 192 GLN A C 1
ATOM 1504 O O . GLN A 1 192 ? 13.854 -6.085 -11.480 1.00 97.25 192 GLN A O 1
ATOM 1509 N N . LEU A 1 193 ? 13.074 -7.453 -9.873 1.00 97.38 193 LEU A N 1
ATOM 1510 C CA . LEU A 1 193 ? 13.104 -8.698 -10.641 1.00 97.38 193 LEU A CA 1
ATOM 1511 C C . LEU A 1 193 ? 11.765 -9.425 -10.532 1.00 97.38 193 LEU A C 1
ATOM 1513 O O . LEU A 1 193 ? 11.004 -9.187 -9.589 1.00 97.38 193 LEU A O 1
ATOM 1517 N N . GLU A 1 194 ? 11.481 -10.317 -11.471 1.00 96.81 194 GLU A N 1
ATOM 1518 C CA . GLU A 1 194 ? 10.357 -11.241 -11.379 1.00 96.81 194 GLU A CA 1
ATOM 1519 C C . GLU A 1 194 ? 10.741 -12.617 -11.926 1.00 96.81 194 GLU A C 1
ATOM 1521 O O . GLU A 1 194 ? 11.321 -12.722 -13.006 1.00 96.81 194 GLU A O 1
ATOM 1526 N N . PHE A 1 195 ? 10.406 -13.660 -11.170 1.00 96.44 195 PHE A N 1
ATOM 1527 C CA . PHE A 1 195 ? 10.695 -15.051 -11.505 1.00 96.44 195 PHE A CA 1
ATOM 1528 C C . PHE A 1 195 ? 9.418 -15.893 -11.572 1.00 96.44 195 PHE A C 1
ATOM 1530 O O . PHE A 1 195 ? 8.320 -15.411 -11.283 1.00 96.44 195 PHE A O 1
ATOM 1537 N N . VAL A 1 196 ? 9.555 -17.154 -11.990 1.00 95.38 196 VAL A N 1
ATOM 1538 C CA . VAL A 1 196 ? 8.417 -18.051 -12.244 1.00 95.38 196 VAL A CA 1
ATOM 1539 C C . VAL A 1 196 ? 8.684 -19.506 -11.835 1.00 95.38 196 VAL A C 1
ATOM 1541 O O . VAL A 1 196 ? 8.122 -20.424 -12.433 1.00 95.38 196 VAL A O 1
ATOM 1544 N N . ASN A 1 197 ? 9.535 -19.770 -10.841 1.00 93.44 197 ASN A N 1
ATOM 1545 C CA . ASN A 1 197 ? 9.897 -21.130 -10.423 1.00 93.44 197 ASN A CA 1
ATOM 1546 C C . ASN A 1 197 ? 8.684 -21.945 -9.969 1.00 93.44 197 ASN A C 1
ATOM 1548 O O . ASN A 1 197 ? 8.467 -23.035 -10.489 1.00 93.44 197 ASN A O 1
ATOM 1552 N N . SER A 1 198 ? 7.858 -21.374 -9.101 1.00 95.50 198 SER A N 1
ATOM 1553 C CA . SER A 1 198 ? 6.623 -21.943 -8.549 1.00 95.50 198 SER A CA 1
ATOM 1554 C C . SER A 1 198 ? 5.360 -21.507 -9.307 1.00 95.50 198 SER A C 1
ATOM 1556 O O . SER A 1 198 ? 4.229 -21.774 -8.876 1.00 95.50 198 SER A O 1
ATOM 1558 N N . SER A 1 199 ? 5.541 -20.845 -10.449 1.00 95.50 199 SER A N 1
ATOM 1559 C CA . SER A 1 199 ? 4.474 -20.180 -11.194 1.00 95.50 199 SER A CA 1
ATOM 1560 C C . SER A 1 199 ? 4.186 -20.864 -12.538 1.00 95.50 199 SER A C 1
ATOM 1562 O O . SER A 1 199 ? 5.089 -21.412 -13.179 1.00 95.50 199 SER A O 1
ATOM 1564 N N . TYR A 1 200 ? 2.934 -20.833 -13.004 1.00 95.31 200 TYR A N 1
ATOM 1565 C CA . TYR A 1 200 ? 2.471 -21.461 -14.255 1.00 95.31 200 TYR A CA 1
ATOM 1566 C C . TYR A 1 200 ? 2.892 -20.693 -15.525 1.00 95.31 200 TYR A C 1
ATOM 1568 O O . TYR A 1 200 ? 2.075 -20.392 -16.397 1.00 95.31 200 TYR A O 1
ATOM 1576 N N . TYR A 1 201 ? 4.182 -20.381 -15.641 1.00 94.19 201 TYR A N 1
ATOM 1577 C CA . TYR A 1 201 ? 4.793 -19.718 -16.791 1.00 94.19 201 TYR A CA 1
ATOM 1578 C C . TYR A 1 201 ? 6.096 -20.418 -17.191 1.00 94.19 201 TYR A C 1
ATOM 1580 O O . TYR A 1 201 ? 6.750 -21.067 -16.366 1.00 94.19 201 TYR A O 1
ATOM 1588 N N . HIS A 1 202 ? 6.463 -20.294 -18.465 1.00 95.12 202 HIS A N 1
ATOM 1589 C CA . HIS A 1 202 ? 7.807 -20.618 -18.931 1.00 95.12 202 HIS A CA 1
ATOM 1590 C C . HIS A 1 202 ? 8.763 -19.468 -18.621 1.00 95.12 202 HIS A C 1
ATOM 1592 O O . HIS A 1 202 ? 8.400 -18.297 -18.742 1.00 95.12 202 HIS A O 1
ATOM 1598 N N . ASP A 1 203 ? 9.990 -19.824 -18.254 1.00 95.62 203 ASP A N 1
ATOM 1599 C CA . ASP A 1 203 ? 11.082 -18.868 -18.132 1.00 95.62 203 ASP A CA 1
ATOM 1600 C C . ASP A 1 203 ? 11.435 -18.287 -19.511 1.00 95.62 203 ASP A C 1
ATOM 1602 O O . ASP A 1 203 ? 11.463 -19.009 -20.513 1.00 95.62 203 ASP A O 1
ATOM 1606 N N . TRP A 1 204 ? 11.675 -16.979 -19.576 1.00 96.50 204 TRP A N 1
ATOM 1607 C CA . TRP A 1 204 ? 11.937 -16.261 -20.824 1.00 96.50 204 TRP A CA 1
ATOM 1608 C C . TRP A 1 204 ? 13.414 -15.910 -21.033 1.00 96.50 204 TRP A C 1
ATOM 1610 O O . TRP A 1 204 ? 13.780 -15.519 -22.147 1.00 96.50 204 TRP A O 1
ATOM 1620 N N . ALA A 1 205 ? 14.267 -16.029 -20.011 1.00 96.25 205 ALA A N 1
ATOM 1621 C CA . ALA A 1 205 ? 15.602 -15.433 -20.005 1.00 96.25 205 ALA A CA 1
ATOM 1622 C C . ALA A 1 205 ? 16.537 -16.007 -21.083 1.00 96.25 205 ALA A C 1
ATOM 1624 O O . ALA A 1 205 ? 17.403 -15.298 -21.587 1.00 96.25 205 ALA A O 1
ATOM 1625 N N . HIS A 1 206 ? 16.329 -17.261 -21.494 1.00 94.94 206 HIS A N 1
ATOM 1626 C CA . HIS A 1 206 ? 17.150 -17.934 -22.511 1.00 94.94 206 HIS A CA 1
ATOM 1627 C C . HIS A 1 206 ? 16.523 -18.002 -23.907 1.00 94.94 206 HIS A C 1
ATOM 1629 O O . HIS A 1 206 ? 17.158 -18.482 -24.845 1.00 94.94 206 HIS A O 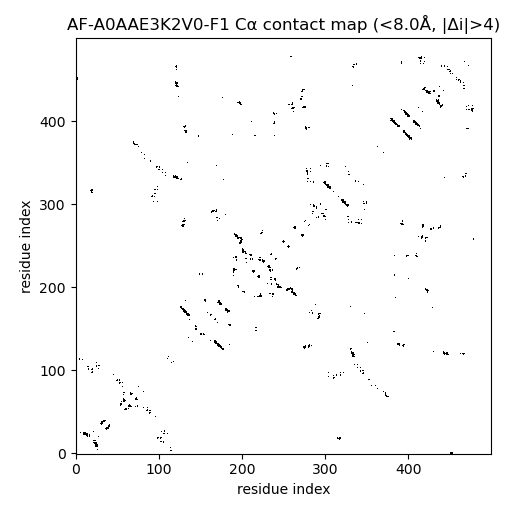1
ATOM 1635 N N . ILE A 1 207 ? 15.271 -17.568 -24.053 1.00 95.62 207 ILE A N 1
ATOM 1636 C CA . ILE A 1 207 ? 14.502 -17.715 -25.301 1.00 95.62 207 ILE A CA 1
ATOM 1637 C C . ILE A 1 207 ? 14.023 -16.378 -25.873 1.00 95.62 207 ILE A C 1
ATOM 1639 O O . ILE A 1 207 ? 13.425 -16.344 -26.946 1.00 95.62 207 ILE A O 1
ATOM 1643 N N . THR A 1 208 ? 14.296 -15.274 -25.177 1.00 95.44 208 THR A N 1
ATOM 1644 C CA . THR A 1 208 ? 13.974 -13.909 -25.608 1.00 95.44 208 THR A CA 1
ATOM 1645 C C . THR A 1 208 ? 15.225 -13.032 -25.615 1.00 95.44 208 THR A C 1
ATOM 1647 O O . THR A 1 208 ? 16.263 -13.402 -25.072 1.00 95.44 208 THR A O 1
ATOM 1650 N N . SER A 1 209 ? 15.146 -11.870 -26.266 1.00 96.75 209 SER A N 1
ATOM 1651 C CA . SER A 1 209 ? 16.204 -10.854 -26.233 1.00 96.75 209 SER A CA 1
ATOM 1652 C C . SER A 1 209 ? 15.771 -9.678 -25.356 1.00 96.75 209 SER A C 1
ATOM 1654 O O . SER A 1 209 ? 14.596 -9.305 -25.409 1.00 96.75 209 SER A O 1
ATOM 1656 N N . PRO A 1 210 ? 16.687 -9.064 -24.587 1.00 97.56 210 PRO A N 1
ATOM 1657 C CA . PRO A 1 210 ? 16.353 -7.904 -23.771 1.00 97.56 210 PRO A CA 1
ATOM 1658 C C . PRO A 1 210 ? 15.996 -6.699 -24.648 1.00 97.56 210 PRO A C 1
ATOM 1660 O O . PRO A 1 210 ? 16.541 -6.508 -25.738 1.00 97.56 210 PRO A O 1
ATOM 1663 N N . PHE A 1 211 ? 15.120 -5.838 -24.138 1.00 97.88 211 PHE A N 1
ATOM 1664 C CA . PHE A 1 211 ? 14.914 -4.498 -24.683 1.00 97.88 211 PHE A CA 1
ATOM 1665 C C . PHE A 1 211 ? 16.011 -3.531 -24.233 1.00 97.88 211 PHE A C 1
ATOM 1667 O O . PHE A 1 211 ? 16.337 -2.601 -24.971 1.00 97.88 211 PHE A O 1
ATOM 1674 N N . THR A 1 212 ? 16.563 -3.729 -23.033 1.00 98.06 212 THR A N 1
ATOM 1675 C CA . THR A 1 212 ? 17.630 -2.892 -22.475 1.00 98.06 212 THR A CA 1
ATOM 1676 C C . THR A 1 212 ? 18.419 -3.620 -21.383 1.00 98.06 212 THR A C 1
ATOM 1678 O O . THR A 1 212 ? 17.873 -4.453 -20.668 1.00 98.06 212 THR A O 1
ATOM 1681 N N . GLU A 1 213 ? 19.691 -3.274 -21.200 1.00 98.44 213 GLU A N 1
ATOM 1682 C CA . GLU A 1 213 ? 20.504 -3.733 -20.058 1.00 98.44 213 GLU A CA 1
ATOM 1683 C C . GLU A 1 213 ? 20.618 -2.666 -18.960 1.00 98.44 213 GLU A C 1
ATOM 1685 O O . GLU A 1 213 ? 20.981 -2.962 -17.818 1.00 98.44 213 GLU A O 1
ATOM 1690 N N . THR A 1 214 ? 20.304 -1.414 -19.301 1.00 98.50 214 THR A N 1
ATOM 1691 C CA . THR A 1 214 ? 20.408 -0.262 -18.409 1.00 98.50 214 THR A CA 1
ATOM 1692 C C . THR A 1 214 ? 19.104 0.518 -18.342 1.00 98.50 214 THR A C 1
ATOM 1694 O O . THR A 1 214 ? 18.248 0.434 -19.225 1.00 98.50 214 THR A O 1
ATOM 1697 N N . ASP A 1 215 ? 18.954 1.318 -17.298 1.00 97.94 215 ASP A N 1
ATOM 1698 C CA . ASP A 1 215 ? 17.928 2.353 -17.254 1.00 97.94 215 ASP A CA 1
ATOM 1699 C C . ASP A 1 215 ? 18.327 3.588 -18.107 1.00 97.94 215 ASP A C 1
ATOM 1701 O O . ASP A 1 215 ? 19.425 3.615 -18.680 1.00 97.94 215 ASP A O 1
ATOM 1705 N N . PRO A 1 216 ? 17.465 4.620 -18.222 1.00 97.25 216 PRO A N 1
ATOM 1706 C CA . PRO A 1 216 ? 17.780 5.849 -18.959 1.00 97.25 216 PRO A CA 1
ATOM 1707 C C . PRO A 1 216 ? 19.013 6.626 -18.463 1.00 97.25 216 PRO A C 1
ATOM 1709 O O . PRO A 1 216 ? 19.528 7.463 -19.199 1.00 97.25 216 PRO A O 1
ATOM 1712 N N . LEU A 1 217 ? 19.499 6.363 -17.245 1.00 96.75 217 LEU A N 1
ATOM 1713 C CA . LEU A 1 217 ? 20.709 6.979 -16.689 1.00 96.75 217 LEU A CA 1
ATOM 1714 C C . LEU A 1 217 ? 21.973 6.145 -16.925 1.00 96.75 217 LEU A C 1
ATOM 1716 O O . LEU A 1 217 ? 23.065 6.572 -16.553 1.00 96.75 217 LEU A O 1
ATOM 1720 N N . GLY A 1 218 ? 21.843 4.968 -17.540 1.00 97.19 218 GLY A N 1
ATOM 1721 C CA . GLY A 1 218 ? 22.951 4.042 -17.747 1.00 97.19 218 GLY A CA 1
ATOM 1722 C C . GLY A 1 218 ? 23.251 3.159 -16.533 1.00 97.19 218 GLY A C 1
ATOM 1723 O O . GLY A 1 218 ? 24.248 2.433 -16.550 1.00 97.19 218 GLY A O 1
ATOM 1724 N N . ASN A 1 219 ? 22.409 3.167 -15.493 1.00 98.00 219 ASN A N 1
ATOM 1725 C CA . ASN A 1 219 ? 22.545 2.219 -14.392 1.00 98.00 219 ASN A CA 1
ATOM 1726 C C . ASN A 1 219 ? 22.249 0.816 -14.916 1.00 98.00 219 ASN A C 1
ATOM 1728 O O . ASN A 1 219 ? 21.219 0.597 -15.553 1.00 98.00 219 ASN A O 1
ATOM 1732 N N . LYS A 1 220 ? 23.125 -0.148 -14.626 1.00 98.44 220 LYS A N 1
ATOM 1733 C CA . LYS A 1 220 ? 22.876 -1.552 -14.964 1.00 98.44 220 LYS A CA 1
ATOM 1734 C C . LYS A 1 220 ? 21.669 -2.060 -14.184 1.00 98.44 220 LYS A C 1
ATOM 1736 O O . LYS A 1 220 ? 21.676 -2.014 -12.953 1.00 98.44 220 LYS A O 1
ATOM 1741 N N . LEU A 1 221 ? 20.668 -2.571 -14.897 1.00 98.62 221 LEU A N 1
ATOM 1742 C CA . LEU A 1 221 ? 19.520 -3.228 -14.278 1.00 98.62 221 LEU A CA 1
ATOM 1743 C C . LEU A 1 221 ? 19.986 -4.435 -13.462 1.00 98.62 221 LEU A C 1
ATOM 1745 O O . LEU A 1 221 ? 20.997 -5.062 -13.792 1.00 98.62 221 LEU A O 1
ATOM 1749 N N . ALA A 1 222 ? 19.271 -4.731 -12.376 1.00 98.00 222 ALA A N 1
ATOM 1750 C CA . ALA A 1 222 ? 19.662 -5.753 -11.408 1.00 98.00 222 ALA A CA 1
ATOM 1751 C C . ALA A 1 222 ? 21.092 -5.562 -10.872 1.00 98.00 222 ALA A C 1
ATOM 1753 O O . ALA A 1 222 ? 21.782 -6.531 -10.568 1.00 98.00 222 ALA A O 1
ATOM 1754 N N . TRP A 1 223 ? 21.585 -4.319 -10.839 1.00 98.12 223 TRP A N 1
ATOM 1755 C CA . TRP A 1 223 ? 22.950 -3.971 -10.426 1.00 98.12 223 TRP A CA 1
ATOM 1756 C C . TRP A 1 223 ? 24.061 -4.631 -11.258 1.00 98.12 223 TRP A C 1
ATOM 1758 O O . TRP A 1 223 ? 25.214 -4.668 -10.834 1.00 98.12 223 TRP A O 1
ATOM 1768 N N . GLY A 1 224 ? 23.737 -5.140 -12.453 1.00 97.88 224 GLY A N 1
ATOM 1769 C CA . GLY A 1 224 ? 24.670 -5.905 -13.284 1.00 97.88 224 GLY A CA 1
ATOM 1770 C C . GLY A 1 224 ? 25.003 -7.293 -12.730 1.00 97.88 224 GLY A C 1
ATOM 1771 O O . GLY A 1 224 ? 26.033 -7.853 -13.101 1.00 97.88 224 GLY A O 1
ATOM 1772 N N . LEU A 1 225 ? 24.164 -7.822 -11.840 1.00 97.56 225 LEU A N 1
ATOM 1773 C CA . LEU A 1 225 ? 24.296 -9.164 -11.287 1.00 97.56 225 LEU A CA 1
ATOM 1774 C C . LEU A 1 225 ? 23.938 -10.250 -12.309 1.00 97.56 225 LEU A C 1
ATOM 1776 O O . LEU A 1 225 ? 23.233 -10.023 -13.296 1.00 97.56 225 LEU A O 1
ATOM 1780 N N . THR A 1 226 ? 24.404 -11.459 -12.018 1.00 96.88 226 THR A N 1
ATOM 1781 C CA . THR A 1 226 ? 24.218 -12.671 -12.817 1.00 96.88 226 THR A CA 1
ATOM 1782 C C . THR A 1 226 ? 23.821 -13.833 -11.920 1.00 96.88 226 THR A C 1
ATOM 1784 O O . THR A 1 226 ? 24.300 -13.943 -10.792 1.00 96.88 226 THR A O 1
ATOM 1787 N N . GLU A 1 227 ? 23.002 -14.726 -12.452 1.00 92.94 227 GLU A N 1
ATOM 1788 C CA . GLU A 1 227 ? 22.713 -16.031 -11.868 1.00 92.94 227 GLU A CA 1
ATOM 1789 C C . GLU A 1 227 ? 23.956 -16.919 -11.782 1.00 92.94 227 GLU A C 1
ATOM 1791 O O . GLU A 1 227 ? 24.977 -16.689 -12.437 1.00 92.94 227 GLU A O 1
ATOM 1796 N N . SER A 1 228 ? 23.834 -17.996 -11.004 1.00 89.94 228 SER A N 1
ATOM 1797 C CA . SER A 1 228 ? 24.885 -19.015 -10.872 1.00 89.94 228 SER A CA 1
ATOM 1798 C C . SER A 1 228 ? 25.244 -19.723 -12.188 1.00 89.94 228 SER A C 1
ATOM 1800 O O . SER A 1 228 ? 26.373 -20.184 -12.339 1.00 89.94 228 SER A O 1
ATOM 1802 N N . ASP A 1 229 ? 24.320 -19.776 -13.150 1.00 92.75 229 ASP A N 1
ATOM 1803 C CA . ASP A 1 229 ? 24.530 -20.346 -14.486 1.00 92.75 229 ASP A CA 1
ATOM 1804 C C . ASP A 1 229 ? 25.072 -19.329 -15.513 1.00 92.75 229 ASP A C 1
ATOM 1806 O O . ASP A 1 229 ? 25.275 -19.667 -16.679 1.00 92.75 229 ASP A O 1
ATOM 1810 N N . GLY A 1 230 ? 25.337 -18.090 -15.081 1.00 95.44 230 GLY A N 1
ATOM 1811 C CA . GLY A 1 230 ? 25.838 -17.001 -15.918 1.00 95.44 230 GLY A CA 1
ATOM 1812 C C . GLY A 1 230 ? 24.754 -16.144 -16.577 1.00 95.44 230 GLY A C 1
ATOM 1813 O O . GLY A 1 230 ? 25.095 -15.180 -17.264 1.00 95.44 230 GLY A O 1
ATOM 1814 N N . THR A 1 231 ? 23.468 -16.436 -16.366 1.00 96.62 231 THR A N 1
ATOM 1815 C CA . THR A 1 231 ? 22.367 -15.631 -16.915 1.00 96.62 231 THR A CA 1
ATOM 1816 C C . THR A 1 231 ? 22.361 -14.224 -16.315 1.00 96.62 231 THR A C 1
ATOM 1818 O O . THR A 1 231 ? 22.294 -14.088 -15.092 1.00 96.62 231 THR A O 1
ATOM 1821 N N . PRO A 1 232 ? 22.393 -13.145 -17.118 1.00 97.88 232 PRO A N 1
ATOM 1822 C CA . PRO A 1 232 ? 22.286 -11.788 -16.589 1.00 97.88 232 PRO A CA 1
ATOM 1823 C C . PRO A 1 232 ? 20.923 -11.534 -15.939 1.00 97.88 232 PRO A C 1
ATOM 1825 O O . PRO A 1 232 ? 19.883 -11.706 -16.578 1.00 97.88 232 PRO A O 1
ATOM 1828 N N . LEU A 1 233 ? 20.908 -11.053 -14.690 1.00 97.75 233 LEU A N 1
ATOM 1829 C CA . LEU A 1 233 ? 19.656 -10.825 -13.958 1.00 97.75 233 LEU A CA 1
ATOM 1830 C C . LEU A 1 233 ? 18.795 -9.712 -14.564 1.00 97.75 233 LEU A C 1
ATOM 1832 O O . LEU A 1 233 ? 17.584 -9.704 -14.351 1.00 97.75 233 LEU A O 1
ATOM 1836 N N . TYR A 1 234 ? 19.364 -8.819 -15.385 1.00 98.25 234 TYR A N 1
ATOM 1837 C CA . TYR A 1 234 ? 18.565 -7.830 -16.110 1.00 98.25 234 TYR A CA 1
ATOM 1838 C C . TYR A 1 234 ? 17.494 -8.480 -16.999 1.00 98.25 234 TYR A C 1
ATOM 1840 O O . TYR A 1 234 ? 16.493 -7.829 -17.291 1.00 98.25 234 TYR A O 1
ATOM 1848 N N . MET A 1 235 ? 17.659 -9.745 -17.420 1.00 98.31 235 MET A N 1
ATOM 1849 C CA . MET A 1 235 ? 16.642 -10.465 -18.196 1.00 98.31 235 MET A CA 1
ATOM 1850 C C . MET A 1 235 ? 15.322 -10.592 -17.431 1.00 98.31 235 MET A C 1
ATOM 1852 O O . MET A 1 235 ? 14.260 -10.564 -18.046 1.00 98.31 235 MET A O 1
ATOM 1856 N N . TYR A 1 236 ? 15.376 -10.656 -16.100 1.00 98.12 236 TYR A N 1
ATOM 1857 C CA . TYR A 1 236 ? 14.209 -10.766 -15.224 1.00 98.12 236 TYR A CA 1
ATOM 1858 C C . TYR A 1 236 ? 13.650 -9.410 -14.772 1.00 98.12 236 TYR A C 1
ATOM 1860 O O . TYR A 1 236 ? 12.651 -9.359 -14.054 1.00 98.12 236 TYR A O 1
ATOM 1868 N N . HIS A 1 237 ? 14.258 -8.295 -15.189 1.00 98.62 237 HIS A N 1
ATOM 1869 C CA . HIS A 1 237 ? 13.695 -6.970 -14.947 1.00 98.62 237 HIS A CA 1
ATOM 1870 C C . HIS A 1 237 ? 12.411 -6.777 -15.786 1.00 98.62 237 HIS A C 1
ATOM 1872 O O . HIS A 1 237 ? 12.400 -7.150 -16.964 1.00 98.62 237 HIS A O 1
ATOM 1878 N N . PRO A 1 238 ? 11.343 -6.135 -15.267 1.00 98.19 238 PRO A N 1
ATOM 1879 C CA . PRO A 1 238 ? 10.066 -6.003 -15.979 1.00 98.19 238 PRO A CA 1
ATOM 1880 C C . PRO A 1 238 ? 10.129 -5.356 -17.375 1.00 98.19 238 PRO A C 1
ATOM 1882 O O . PRO A 1 238 ? 9.311 -5.676 -18.228 1.00 98.19 238 PRO A O 1
ATOM 1885 N N . TRP A 1 239 ? 11.107 -4.493 -17.674 1.00 98.44 239 TRP A N 1
ATOM 1886 C CA . TRP A 1 239 ? 11.297 -4.005 -19.056 1.00 98.44 239 TRP A CA 1
ATOM 1887 C C . TRP A 1 239 ? 11.678 -5.107 -20.057 1.00 98.44 239 TRP A C 1
ATOM 1889 O O . TRP A 1 239 ? 11.350 -4.976 -21.235 1.00 98.44 239 TRP A O 1
ATOM 1899 N N . ASN A 1 240 ? 12.326 -6.182 -19.606 1.00 98.50 240 ASN A N 1
ATOM 1900 C CA . ASN A 1 240 ? 12.793 -7.300 -20.433 1.00 98.50 240 ASN A CA 1
ATOM 1901 C C . ASN A 1 240 ? 11.927 -8.558 -20.302 1.00 98.50 240 ASN A C 1
ATOM 1903 O O . ASN A 1 240 ? 12.027 -9.460 -21.133 1.00 98.50 240 ASN A O 1
ATOM 1907 N N . LYS A 1 241 ? 11.057 -8.612 -19.289 1.00 96.44 241 LYS A N 1
ATOM 1908 C CA . LYS A 1 241 ? 10.147 -9.734 -19.065 1.00 96.44 241 LYS A CA 1
ATOM 1909 C C . LYS A 1 241 ? 9.228 -9.975 -20.260 1.00 96.44 241 LYS A C 1
ATOM 1911 O O . LYS A 1 241 ? 8.635 -9.042 -20.806 1.00 96.44 241 LYS A O 1
ATOM 1916 N N . THR A 1 242 ? 9.047 -11.257 -20.578 1.00 94.88 242 THR A N 1
ATOM 1917 C CA . THR A 1 242 ? 8.013 -11.758 -21.488 1.00 94.88 242 THR A CA 1
ATOM 1918 C C . THR A 1 242 ? 7.136 -12.763 -20.748 1.00 94.88 242 THR A C 1
ATOM 1920 O O . THR A 1 242 ? 7.622 -13.781 -20.267 1.00 94.88 242 THR A O 1
ATOM 1923 N N . THR A 1 243 ? 5.831 -12.504 -20.671 1.00 93.75 243 THR A N 1
ATOM 1924 C CA . THR A 1 243 ? 4.881 -13.401 -19.994 1.00 93.75 243 THR A CA 1
ATOM 1925 C C . THR A 1 243 ? 4.488 -14.551 -20.920 1.00 93.75 243 THR A C 1
ATOM 1927 O O . THR A 1 243 ? 3.777 -14.333 -21.902 1.00 93.75 243 THR A O 1
ATOM 1930 N N . ILE A 1 244 ? 4.920 -15.777 -20.609 1.00 93.62 244 ILE A N 1
ATOM 1931 C CA . ILE A 1 244 ? 4.661 -16.974 -21.427 1.00 93.62 244 ILE A CA 1
ATOM 1932 C C . ILE A 1 244 ? 3.867 -17.993 -20.592 1.00 93.62 244 ILE A C 1
ATOM 1934 O O . ILE A 1 244 ? 4.470 -18.723 -19.805 1.00 93.62 244 ILE A O 1
ATOM 1938 N N . PRO A 1 245 ? 2.526 -18.051 -20.709 1.00 92.06 245 PRO A N 1
ATOM 1939 C CA . PRO A 1 245 ? 1.704 -18.962 -19.913 1.00 92.06 245 PRO A CA 1
ATOM 1940 C C . PRO A 1 245 ? 2.055 -20.435 -20.143 1.00 92.06 245 PRO A C 1
ATOM 1942 O O . PRO A 1 245 ? 2.193 -20.876 -21.282 1.00 92.06 245 PRO A O 1
ATOM 1945 N N . ASN A 1 246 ? 2.111 -21.203 -19.059 1.00 91.25 246 ASN A N 1
ATOM 1946 C CA . ASN A 1 246 ? 2.316 -22.649 -19.050 1.00 91.25 246 ASN A CA 1
ATOM 1947 C C . ASN A 1 246 ? 1.314 -23.316 -18.082 1.00 91.25 246 ASN A C 1
ATOM 1949 O O . ASN A 1 246 ? 1.675 -23.657 -16.951 1.00 91.25 246 ASN A O 1
ATOM 1953 N N . PRO A 1 247 ? 0.033 -23.463 -18.478 1.00 91.44 247 PRO A N 1
ATOM 1954 C CA . PRO A 1 247 ? -0.978 -24.089 -17.633 1.00 91.44 247 PRO A CA 1
ATOM 1955 C C . PRO A 1 247 ? -0.621 -25.547 -17.318 1.00 91.44 247 PRO A C 1
ATOM 1957 O O . PRO A 1 247 ? -0.509 -26.374 -18.222 1.00 91.44 247 PRO A O 1
ATOM 1960 N N . GLN A 1 248 ? -0.538 -25.887 -16.035 1.00 89.94 248 GLN A N 1
ATOM 1961 C CA . GLN A 1 248 ? -0.272 -27.252 -15.578 1.00 89.94 248 GLN A CA 1
ATOM 1962 C C . GLN A 1 248 ? -1.055 -27.591 -14.304 1.00 89.94 248 GLN A C 1
ATOM 1964 O O . GLN A 1 248 ? -1.743 -26.745 -13.731 1.00 89.94 248 GLN A O 1
ATOM 1969 N N . ALA A 1 249 ? -1.005 -28.860 -13.892 1.00 92.12 249 ALA A N 1
ATOM 1970 C CA . ALA A 1 249 ? -1.602 -29.292 -12.634 1.00 92.12 249 ALA A CA 1
ATOM 1971 C C . ALA A 1 249 ? -0.851 -28.682 -11.441 1.00 92.12 249 ALA A C 1
ATOM 1973 O O . ALA A 1 249 ? 0.370 -28.532 -11.477 1.00 92.12 249 ALA A O 1
ATOM 1974 N N . MET A 1 250 ? -1.595 -28.356 -10.386 1.00 94.44 250 MET A N 1
ATOM 1975 C CA . MET A 1 250 ? -1.037 -27.811 -9.154 1.00 94.44 250 MET A CA 1
ATOM 1976 C C . MET A 1 250 ? -0.157 -28.847 -8.453 1.00 94.44 250 MET A C 1
ATOM 1978 O O . MET A 1 250 ? -0.602 -29.964 -8.186 1.00 94.44 250 MET A O 1
ATOM 1982 N N . ASN A 1 251 ? 1.065 -28.449 -8.105 1.00 93.81 251 ASN A N 1
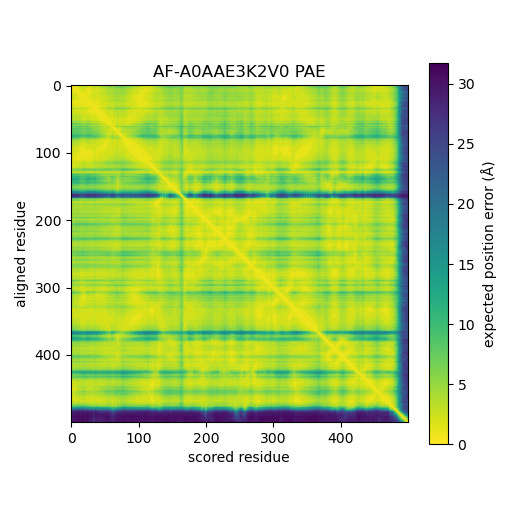ATOM 1983 C CA . ASN A 1 251 ? 1.977 -29.219 -7.273 1.00 93.81 251 ASN A CA 1
ATOM 1984 C C . ASN A 1 251 ? 2.700 -28.280 -6.297 1.00 93.81 251 ASN A C 1
ATOM 1986 O O . ASN A 1 251 ? 3.547 -27.495 -6.704 1.00 93.81 251 ASN A O 1
ATOM 1990 N N . PHE A 1 252 ? 2.399 -28.384 -5.000 1.00 90.75 252 PHE A N 1
ATOM 1991 C CA . PHE A 1 252 ? 3.013 -27.546 -3.957 1.00 90.75 252 PHE A CA 1
ATOM 1992 C C . PHE A 1 252 ? 4.522 -27.770 -3.766 1.00 90.75 252 PHE A C 1
ATOM 1994 O O . PHE A 1 252 ? 5.165 -26.993 -3.063 1.00 90.75 252 PHE A O 1
ATOM 2001 N N . MET A 1 253 ? 5.083 -28.824 -4.366 1.00 89.38 253 MET A N 1
ATOM 2002 C CA . MET A 1 253 ? 6.526 -29.089 -4.385 1.00 89.38 253 MET A CA 1
ATOM 2003 C C . MET A 1 253 ? 7.220 -28.544 -5.644 1.00 89.38 253 MET A C 1
ATOM 2005 O O . MET A 1 253 ? 8.437 -28.652 -5.754 1.00 89.38 253 MET A O 1
ATOM 2009 N N . ASP A 1 254 ? 6.455 -28.009 -6.596 1.00 91.69 254 ASP A N 1
ATOM 2010 C CA . ASP A 1 254 ? 6.922 -27.432 -7.859 1.00 91.69 254 ASP A CA 1
ATOM 2011 C C . ASP A 1 254 ? 6.075 -26.178 -8.161 1.00 91.69 254 ASP A C 1
ATOM 2013 O O . ASP A 1 254 ? 6.076 -25.246 -7.358 1.00 91.69 254 ASP A O 1
ATOM 2017 N N . LYS A 1 255 ? 5.298 -26.138 -9.255 1.00 94.44 255 LYS A N 1
ATOM 2018 C CA . LYS A 1 255 ? 4.453 -24.981 -9.584 1.00 94.44 255 LYS A CA 1
ATOM 2019 C C . LYS A 1 255 ? 3.033 -25.140 -9.056 1.00 94.44 255 LYS A C 1
ATOM 2021 O O . LYS A 1 255 ? 2.353 -26.132 -9.339 1.00 94.44 255 LYS A O 1
ATOM 2026 N N . TYR A 1 256 ? 2.558 -24.122 -8.344 1.00 94.94 256 TYR A N 1
ATOM 2027 C CA . TYR A 1 256 ? 1.239 -24.119 -7.707 1.00 94.94 256 TYR A CA 1
ATOM 2028 C C . TYR A 1 256 ? 0.462 -22.800 -7.847 1.00 94.94 256 TYR A C 1
ATOM 2030 O O . TYR A 1 256 ? -0.688 -22.738 -7.406 1.00 94.94 256 TYR A O 1
ATOM 2038 N N . SER A 1 257 ? 1.030 -21.768 -8.483 1.00 94.81 257 SER A N 1
ATOM 2039 C CA . SER A 1 257 ? 0.414 -20.436 -8.565 1.00 94.81 257 SER A CA 1
ATOM 2040 C C . SER A 1 257 ? 0.387 -19.848 -9.979 1.00 94.81 257 SER A C 1
ATOM 2042 O O . SER A 1 257 ? 1.253 -20.118 -10.807 1.00 94.81 257 SER A O 1
ATOM 2044 N N . TRP A 1 258 ? -0.618 -19.011 -10.250 1.00 94.06 258 TRP A N 1
ATOM 2045 C CA . TRP A 1 258 ? -0.633 -18.103 -11.407 1.00 94.06 258 TRP A CA 1
ATOM 2046 C C . TRP A 1 258 ? -0.008 -16.741 -11.097 1.00 94.06 258 TRP A C 1
ATOM 2048 O O . TRP A 1 258 ? 0.220 -15.960 -12.016 1.00 94.06 258 TRP A O 1
ATOM 2058 N N . ASP A 1 259 ? 0.216 -16.425 -9.826 1.00 94.62 259 ASP A N 1
ATOM 2059 C CA . ASP A 1 259 ? 0.978 -15.237 -9.462 1.00 94.62 259 ASP A CA 1
ATOM 2060 C C . ASP A 1 259 ? 2.466 -15.502 -9.681 1.00 94.62 259 ASP A C 1
ATOM 2062 O O . ASP A 1 259 ? 2.904 -16.630 -9.467 1.00 94.62 259 ASP A O 1
ATOM 2066 N N . ALA A 1 260 ? 3.205 -14.490 -10.128 1.00 93.38 260 ALA A N 1
ATOM 2067 C CA . ALA A 1 260 ? 4.645 -14.582 -10.352 1.00 93.38 260 ALA A CA 1
ATOM 2068 C C . ALA A 1 260 ? 5.437 -14.298 -9.063 1.00 93.38 260 ALA A C 1
ATOM 2070 O O . ALA A 1 260 ? 4.858 -13.993 -8.022 1.00 93.38 260 ALA A O 1
ATOM 2071 N N . GLU A 1 261 ? 6.768 -14.380 -9.122 1.00 95.69 261 GLU A N 1
ATOM 2072 C CA . GLU A 1 261 ? 7.660 -14.240 -7.963 1.00 95.69 261 GLU A CA 1
ATOM 2073 C C . GLU A 1 261 ? 8.466 -12.938 -8.015 1.00 95.69 261 GLU A C 1
ATOM 2075 O O . GLU A 1 261 ? 9.664 -12.954 -8.317 1.00 95.69 261 GLU A O 1
ATOM 2080 N N . PRO A 1 262 ? 7.859 -11.773 -7.738 1.00 96.25 262 PRO A N 1
ATOM 2081 C CA . PRO A 1 262 ? 8.607 -10.533 -7.709 1.00 96.25 262 PRO A CA 1
ATOM 2082 C C . PRO A 1 262 ? 9.594 -10.518 -6.533 1.00 96.25 262 PRO A C 1
ATOM 2084 O O . PRO A 1 262 ? 9.246 -10.790 -5.381 1.00 96.25 262 PRO A O 1
ATOM 2087 N N . ARG A 1 263 ? 10.844 -10.150 -6.811 1.00 96.31 263 ARG A N 1
ATOM 2088 C CA . ARG A 1 263 ? 11.918 -9.999 -5.815 1.00 96.31 263 ARG A CA 1
ATOM 2089 C C . ARG A 1 263 ? 12.576 -8.636 -5.954 1.00 96.31 263 ARG A C 1
ATOM 2091 O O . ARG A 1 263 ? 12.474 -7.990 -6.999 1.00 96.31 263 ARG A O 1
ATOM 2098 N N . LEU A 1 264 ? 13.228 -8.193 -4.888 1.00 96.38 264 LEU A N 1
ATOM 2099 C CA . LEU A 1 264 ? 14.163 -7.075 -4.945 1.00 96.38 264 LEU A CA 1
ATOM 2100 C C . LEU A 1 264 ? 15.573 -7.600 -4.765 1.00 96.38 264 LEU A C 1
ATOM 2102 O O . LEU A 1 264 ? 15.824 -8.368 -3.843 1.00 96.38 264 LEU A O 1
ATOM 2106 N N . SER A 1 265 ? 16.463 -7.179 -5.656 1.00 96.00 265 SER A N 1
ATOM 2107 C CA . SER A 1 265 ? 17.896 -7.438 -5.586 1.00 96.00 265 SER A CA 1
ATOM 2108 C C . SER A 1 265 ? 18.645 -6.218 -5.057 1.00 96.00 265 SER A C 1
ATOM 2110 O O . SER A 1 265 ? 18.217 -5.080 -5.280 1.00 96.00 265 SER A O 1
ATOM 2112 N N . TRP A 1 266 ? 19.794 -6.437 -4.411 1.00 96.38 266 TRP A N 1
ATOM 2113 C CA . TRP A 1 266 ? 20.749 -5.368 -4.095 1.00 96.38 266 TRP A CA 1
ATOM 2114 C C . TRP A 1 266 ? 22.124 -5.577 -4.704 1.00 96.38 266 TRP A C 1
ATOM 2116 O O . TRP A 1 266 ? 22.502 -6.678 -5.078 1.00 96.38 266 TRP A O 1
ATOM 2126 N N . LYS A 1 267 ? 22.932 -4.518 -4.641 1.00 95.88 267 LYS A N 1
ATOM 2127 C CA . LYS A 1 267 ? 24.353 -4.483 -5.010 1.00 95.88 267 LYS A CA 1
ATOM 2128 C C . LYS A 1 267 ? 25.213 -5.543 -4.302 1.00 95.88 267 LYS A C 1
ATOM 2130 O O . LYS A 1 267 ? 26.274 -5.883 -4.808 1.00 95.88 267 LYS A O 1
ATOM 2135 N N . ASP A 1 268 ? 24.777 -6.052 -3.148 1.00 94.25 268 ASP A N 1
ATOM 2136 C CA . ASP A 1 268 ? 25.462 -7.116 -2.396 1.00 94.25 268 ASP A CA 1
ATOM 2137 C C . ASP A 1 268 ? 25.133 -8.540 -2.892 1.00 94.25 268 ASP A C 1
ATOM 2139 O O . ASP A 1 268 ? 25.607 -9.517 -2.316 1.00 94.25 268 ASP A O 1
ATOM 2143 N N . GLY A 1 269 ? 24.335 -8.670 -3.958 1.00 92.81 269 GLY A N 1
ATOM 2144 C CA . GLY A 1 269 ? 23.925 -9.954 -4.528 1.00 92.81 269 GLY A CA 1
ATOM 2145 C C . GLY A 1 269 ? 22.762 -10.620 -3.791 1.00 92.81 269 GLY A C 1
ATOM 2146 O O . GLY A 1 269 ? 22.347 -11.715 -4.175 1.00 92.81 269 GLY A O 1
ATOM 2147 N N . THR A 1 270 ? 22.221 -9.995 -2.740 1.00 92.44 270 THR A N 1
ATOM 2148 C CA . THR A 1 270 ? 21.044 -10.531 -2.051 1.00 92.44 270 THR A CA 1
ATOM 2149 C C . THR A 1 270 ? 19.761 -10.271 -2.826 1.00 92.44 270 THR A C 1
ATOM 2151 O O . THR A 1 270 ? 19.641 -9.264 -3.526 1.00 92.44 270 THR A O 1
ATOM 2154 N N . MET A 1 271 ? 18.805 -11.192 -2.701 1.00 92.94 271 MET A N 1
ATOM 2155 C CA . MET A 1 271 ? 17.466 -11.101 -3.274 1.00 92.94 271 MET A CA 1
ATOM 2156 C C . MET A 1 271 ? 16.425 -11.493 -2.237 1.00 92.94 271 MET A C 1
ATOM 2158 O O . MET A 1 271 ? 16.551 -12.545 -1.610 1.00 92.94 271 MET A O 1
ATOM 2162 N N . TRP A 1 272 ? 15.388 -10.673 -2.071 1.00 94.31 272 TRP A N 1
ATOM 2163 C CA . TRP A 1 272 ? 14.382 -10.867 -1.028 1.00 94.31 272 TRP A CA 1
ATOM 2164 C C . TRP A 1 272 ? 12.942 -10.667 -1.509 1.00 94.31 272 TRP A C 1
ATOM 2166 O O . TRP A 1 272 ? 12.688 -9.889 -2.440 1.00 94.31 272 TRP A O 1
ATOM 2176 N N . PRO A 1 273 ? 11.979 -11.351 -0.862 1.00 95.81 273 PRO A N 1
ATOM 2177 C CA . PRO A 1 273 ? 10.571 -11.004 -0.945 1.00 95.81 273 PRO A CA 1
ATOM 2178 C C . PRO A 1 273 ? 10.325 -9.712 -0.161 1.00 95.81 273 PRO A C 1
ATOM 2180 O O . PRO A 1 273 ? 11.082 -9.355 0.742 1.00 95.81 273 PRO A O 1
ATOM 2183 N N . TYR A 1 274 ? 9.251 -9.007 -0.484 1.00 96.25 274 TYR A N 1
ATOM 2184 C CA . TYR A 1 274 ? 8.896 -7.771 0.200 1.00 96.25 274 TYR A CA 1
ATOM 2185 C C . TYR A 1 274 ? 7.384 -7.656 0.339 1.00 96.25 274 TYR A C 1
ATOM 2187 O O . TYR A 1 274 ? 6.621 -8.102 -0.516 1.00 96.25 274 TYR A O 1
ATOM 2195 N N . GLU A 1 275 ? 6.963 -7.042 1.436 1.00 97.44 275 GLU A N 1
ATOM 2196 C CA . GLU A 1 275 ? 5.578 -6.664 1.671 1.00 97.44 275 GLU A CA 1
ATOM 2197 C C . GLU A 1 275 ? 5.295 -5.265 1.106 1.00 97.44 275 GLU A C 1
ATOM 2199 O O . GLU A 1 275 ? 6.184 -4.421 0.967 1.00 97.44 275 GLU A O 1
ATOM 2204 N N . THR A 1 276 ? 4.033 -4.990 0.808 1.00 97.31 276 THR A N 1
ATOM 2205 C CA . THR A 1 276 ? 3.543 -3.628 0.609 1.00 97.31 276 THR A CA 1
ATOM 2206 C C . THR A 1 276 ? 2.133 -3.468 1.179 1.00 97.31 276 THR A C 1
ATOM 2208 O O . THR A 1 276 ? 1.419 -4.451 1.390 1.00 97.31 276 THR A O 1
ATOM 2211 N N . GLY A 1 277 ? 1.715 -2.229 1.445 1.00 97.38 277 GLY A N 1
ATOM 2212 C CA . GLY A 1 277 ? 0.384 -1.929 1.967 1.00 97.38 277 GLY A CA 1
ATOM 2213 C C . GLY A 1 277 ? 0.315 -0.674 2.834 1.00 97.38 277 GLY A C 1
ATOM 2214 O O . GLY A 1 277 ? 1.313 0.023 3.013 1.00 97.38 277 GLY A O 1
ATOM 2215 N N . PRO A 1 278 ? -0.872 -0.367 3.386 1.00 97.81 278 PRO A N 1
ATOM 2216 C CA . PRO A 1 278 ? -1.072 0.759 4.301 1.00 97.81 278 PRO A CA 1
ATOM 2217 C C . PRO A 1 278 ? -0.122 0.771 5.506 1.00 97.81 278 PRO A C 1
ATOM 2219 O O . PRO A 1 278 ? 0.456 1.805 5.821 1.00 97.81 278 PRO A O 1
ATOM 2222 N N . TRP A 1 279 ? 0.115 -0.382 6.143 1.00 97.88 279 TRP A N 1
ATOM 2223 C CA . TRP A 1 279 ? 1.095 -0.463 7.232 1.00 97.88 279 TRP A CA 1
ATOM 2224 C C . TRP A 1 279 ? 2.508 -0.098 6.751 1.00 97.88 279 TRP A C 1
ATOM 2226 O O . TRP A 1 279 ? 3.145 0.757 7.359 1.00 97.88 279 TRP A O 1
ATOM 2236 N N . ALA A 1 280 ? 2.959 -0.667 5.627 1.00 97.81 280 ALA A N 1
ATOM 2237 C CA . ALA A 1 280 ? 4.294 -0.423 5.079 1.00 97.81 280 ALA A CA 1
ATOM 2238 C C . ALA A 1 280 ? 4.527 1.064 4.758 1.00 97.81 280 ALA A C 1
ATOM 2240 O O . ALA A 1 280 ? 5.526 1.636 5.187 1.00 97.81 280 ALA A O 1
ATOM 2241 N N . ARG A 1 281 ? 3.585 1.725 4.067 1.00 96.38 281 ARG A N 1
ATOM 2242 C CA . ARG A 1 281 ? 3.730 3.146 3.698 1.00 96.38 281 ARG A CA 1
ATOM 2243 C C . ARG A 1 281 ? 3.668 4.084 4.906 1.00 96.38 281 ARG A C 1
ATOM 2245 O O . ARG A 1 281 ? 4.437 5.038 4.968 1.00 96.38 281 ARG A O 1
ATOM 2252 N N . LEU A 1 282 ? 2.790 3.818 5.879 1.00 96.94 282 LEU A N 1
ATOM 2253 C CA . LEU A 1 282 ? 2.676 4.654 7.077 1.00 96.94 282 LEU A CA 1
ATOM 2254 C C . LEU A 1 282 ? 3.883 4.460 7.993 1.00 96.94 282 LEU A C 1
ATOM 2256 O O . LEU A 1 282 ? 4.421 5.438 8.505 1.00 96.94 282 LEU A O 1
ATOM 2260 N N . HIS A 1 283 ? 4.374 3.226 8.134 1.00 97.00 283 HIS A N 1
ATOM 2261 C CA . HIS A 1 283 ? 5.636 2.967 8.815 1.00 97.00 283 HIS A CA 1
ATOM 2262 C C . HIS A 1 283 ? 6.793 3.693 8.127 1.00 97.00 283 HIS A C 1
ATOM 2264 O O . HIS A 1 283 ? 7.591 4.334 8.813 1.00 97.00 283 HIS A O 1
ATOM 2270 N N . ALA A 1 284 ? 6.888 3.613 6.796 1.00 95.25 284 ALA A N 1
ATOM 2271 C CA . ALA A 1 284 ? 7.935 4.280 6.033 1.00 95.25 284 ALA A CA 1
ATOM 2272 C C . ALA A 1 284 ? 7.940 5.787 6.297 1.00 95.25 284 ALA A C 1
ATOM 2274 O O . ALA A 1 284 ? 8.979 6.372 6.608 1.00 95.25 284 ALA A O 1
ATOM 2275 N N . VAL A 1 285 ? 6.761 6.406 6.199 1.00 93.19 285 VAL A N 1
ATOM 2276 C CA . VAL A 1 285 ? 6.584 7.843 6.395 1.00 93.19 285 VAL A CA 1
ATOM 2277 C C 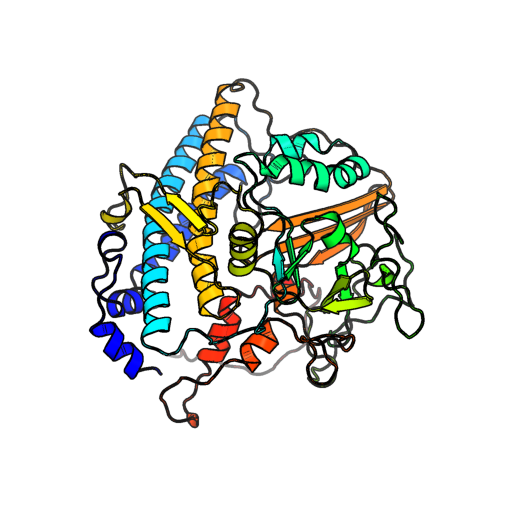. VAL A 1 285 ? 6.925 8.260 7.823 1.00 93.19 285 VAL A C 1
ATOM 2279 O O . VAL A 1 285 ? 7.745 9.158 7.997 1.00 93.19 285 VAL A O 1
ATOM 2282 N N . ALA A 1 286 ? 6.392 7.570 8.832 1.00 94.69 286 ALA A N 1
ATOM 2283 C CA . ALA A 1 286 ? 6.643 7.890 10.236 1.00 94.69 286 ALA A CA 1
ATOM 2284 C C . ALA A 1 286 ? 8.132 7.796 10.622 1.00 94.69 286 ALA A C 1
ATOM 2286 O O . ALA A 1 286 ? 8.649 8.683 11.299 1.00 94.69 286 ALA A O 1
ATOM 2287 N N . HIS A 1 287 ? 8.833 6.752 10.164 1.00 93.38 287 HIS A N 1
ATOM 2288 C CA . HIS A 1 287 ? 10.196 6.450 10.622 1.00 93.38 287 HIS A CA 1
ATOM 2289 C C . HIS A 1 287 ? 11.292 7.083 9.771 1.00 93.38 287 HIS A C 1
ATOM 2291 O O . HIS A 1 287 ? 12.369 7.395 10.279 1.00 93.38 287 HIS A O 1
ATOM 2297 N N . TYR A 1 288 ? 11.050 7.261 8.473 1.00 92.50 288 TYR A N 1
ATOM 2298 C CA . TYR A 1 288 ? 12.095 7.679 7.542 1.00 92.50 288 TYR A CA 1
ATOM 2299 C C . TYR A 1 288 ? 11.796 9.010 6.863 1.00 92.50 288 TYR A C 1
ATOM 2301 O O . TYR A 1 288 ? 12.697 9.565 6.235 1.00 92.50 288 TYR A O 1
ATOM 2309 N N . HIS A 1 289 ? 10.598 9.576 7.017 1.00 89.31 289 HIS A N 1
ATOM 2310 C CA . HIS A 1 289 ? 10.223 10.856 6.411 1.00 89.31 289 HIS A CA 1
ATOM 2311 C C . HIS A 1 289 ? 9.674 11.836 7.461 1.00 89.31 289 HIS A C 1
ATOM 2313 O O . HIS A 1 289 ? 8.520 12.250 7.361 1.00 89.31 289 HIS A O 1
ATOM 2319 N N . PRO A 1 290 ? 10.501 12.263 8.441 1.00 86.19 290 PRO A N 1
ATOM 2320 C CA . PRO A 1 290 ? 10.052 13.047 9.600 1.00 86.19 290 PRO A CA 1
ATOM 2321 C C . PRO A 1 290 ? 9.460 14.420 9.249 1.00 86.19 290 PRO A C 1
ATOM 2323 O O . PRO A 1 290 ? 8.726 14.983 10.049 1.00 86.19 290 PRO A O 1
ATOM 2326 N N . ASN A 1 291 ? 9.757 14.939 8.056 1.00 84.81 291 ASN A N 1
ATOM 2327 C CA . ASN A 1 291 ? 9.231 16.208 7.548 1.00 84.81 291 ASN A CA 1
ATOM 2328 C C . ASN A 1 291 ? 7.893 16.057 6.798 1.00 84.81 291 ASN A C 1
ATOM 2330 O O . ASN A 1 291 ? 7.419 17.008 6.183 1.00 84.81 291 ASN A O 1
ATOM 2334 N N . SER A 1 292 ? 7.322 14.852 6.737 1.00 88.06 292 SER A N 1
ATOM 2335 C CA . SER A 1 292 ? 6.014 14.648 6.113 1.00 88.06 292 SER A CA 1
ATOM 2336 C C . SER A 1 292 ? 4.931 15.426 6.877 1.00 88.06 292 SER A C 1
ATOM 2338 O O . SER A 1 292 ? 4.957 15.427 8.108 1.00 88.06 292 SER A O 1
ATOM 2340 N N . PRO A 1 293 ? 3.950 16.049 6.191 1.00 87.94 293 PRO A N 1
ATOM 2341 C CA . PRO A 1 293 ? 2.899 16.836 6.846 1.00 87.94 293 PRO A CA 1
ATOM 2342 C C . PRO A 1 293 ? 1.996 16.012 7.773 1.00 87.94 293 PRO A C 1
ATOM 2344 O O . PRO A 1 293 ? 1.283 16.577 8.596 1.00 87.94 293 PRO A O 1
ATOM 2347 N N . ILE A 1 294 ? 2.033 14.682 7.654 1.00 92.12 294 ILE A N 1
ATOM 2348 C CA . ILE A 1 294 ? 1.265 13.760 8.496 1.00 92.12 294 ILE A CA 1
ATOM 2349 C C . ILE A 1 294 ? 2.089 13.160 9.644 1.00 92.12 294 ILE A C 1
ATOM 2351 O O . ILE A 1 294 ? 1.639 12.200 10.269 1.00 92.12 294 ILE A O 1
ATOM 2355 N N . VAL A 1 295 ? 3.305 13.663 9.897 1.00 92.94 295 VAL A N 1
ATOM 2356 C CA . VAL A 1 295 ? 4.217 13.138 10.923 1.00 92.94 295 VAL A CA 1
ATOM 2357 C C . VAL A 1 295 ? 4.518 14.188 11.983 1.00 92.94 295 VAL A C 1
ATOM 2359 O O . VAL A 1 295 ? 4.878 15.323 11.683 1.00 92.94 295 VAL A O 1
ATOM 2362 N N . LYS A 1 296 ? 4.436 13.782 13.251 1.00 94.06 296 LYS A N 1
ATOM 2363 C CA . LYS A 1 296 ? 4.856 14.582 14.403 1.00 94.06 296 LYS A CA 1
ATOM 2364 C C . LYS A 1 296 ? 5.564 13.679 15.404 1.00 94.06 296 LYS A C 1
ATOM 2366 O O . LYS A 1 296 ? 5.027 12.649 15.795 1.00 94.06 296 LYS A O 1
ATOM 2371 N N . ASN A 1 297 ? 6.779 14.049 15.810 1.00 90.69 297 ASN A N 1
ATOM 2372 C CA . ASN A 1 297 ? 7.591 13.284 16.770 1.00 90.69 297 ASN A CA 1
ATOM 2373 C C . ASN A 1 297 ? 7.758 11.791 16.403 1.00 90.69 297 ASN A C 1
ATOM 2375 O O . ASN A 1 297 ? 7.717 10.931 17.278 1.00 90.69 297 ASN A O 1
ATOM 2379 N N . GLY A 1 298 ? 7.910 11.479 15.110 1.00 87.56 298 GLY A N 1
ATOM 2380 C CA . GLY A 1 298 ? 8.069 10.100 14.624 1.00 87.56 298 GLY A CA 1
ATOM 2381 C C . GLY A 1 298 ? 6.786 9.260 14.617 1.00 87.56 298 GLY A C 1
ATOM 2382 O O . GLY A 1 298 ? 6.852 8.057 14.392 1.00 87.56 298 GLY A O 1
ATOM 2383 N N . LYS A 1 299 ? 5.619 9.873 14.850 1.00 95.38 299 LYS A N 1
ATOM 2384 C CA . LYS A 1 299 ? 4.303 9.222 14.807 1.00 95.38 299 LYS A CA 1
ATOM 2385 C C . LYS A 1 299 ? 3.464 9.797 13.680 1.00 95.38 299 LYS A C 1
ATOM 2387 O O . LYS A 1 299 ? 3.647 10.956 13.304 1.00 95.38 299 LYS A O 1
ATOM 2392 N N . ILE A 1 300 ? 2.518 9.010 13.179 1.00 97.38 300 ILE A N 1
ATOM 2393 C CA . ILE A 1 300 ? 1.444 9.551 12.348 1.00 97.38 300 ILE A CA 1
ATOM 2394 C C . ILE A 1 300 ? 0.594 10.461 13.234 1.00 97.38 300 ILE A C 1
ATOM 2396 O O . ILE A 1 300 ? 0.188 10.048 14.316 1.00 97.38 300 ILE A O 1
ATOM 2400 N N . SER A 1 301 ? 0.361 11.691 12.786 1.00 97.44 301 SER A N 1
ATOM 2401 C CA . SER A 1 301 ? -0.403 12.716 13.497 1.00 97.44 301 SER A CA 1
ATOM 2402 C C . SER A 1 301 ? -1.173 13.541 12.472 1.00 97.44 301 SER A C 1
ATOM 2404 O O . SER A 1 301 ? -0.598 14.414 11.824 1.00 97.44 301 SER A O 1
ATOM 2406 N N . ILE A 1 302 ? -2.468 13.263 12.319 1.00 97.25 302 ILE A N 1
ATOM 2407 C CA . ILE A 1 302 ? -3.318 13.881 11.292 1.00 97.25 302 ILE A CA 1
ATOM 2408 C C . ILE A 1 302 ? -4.541 14.510 11.947 1.00 97.25 302 ILE A C 1
ATOM 2410 O O . ILE A 1 302 ? -5.368 13.808 12.525 1.00 97.25 302 ILE A O 1
ATOM 2414 N N . THR A 1 303 ? -4.690 15.824 11.810 1.00 97.38 303 THR A N 1
ATOM 2415 C CA . THR A 1 303 ? -5.871 16.547 12.292 1.00 97.38 303 THR A CA 1
ATOM 2416 C C . THR A 1 303 ? -6.967 16.544 11.229 1.00 97.38 303 THR A C 1
ATOM 2418 O O . THR A 1 303 ? -6.790 17.067 10.131 1.00 97.38 303 THR A O 1
ATOM 2421 N N . LEU A 1 304 ? -8.114 15.953 11.562 1.00 97.75 304 LEU A N 1
ATOM 2422 C CA . LEU A 1 304 ? -9.327 15.977 10.750 1.00 97.75 304 LEU A CA 1
ATOM 2423 C C . LEU A 1 304 ? -10.238 17.120 11.228 1.00 97.75 304 LEU A C 1
ATOM 2425 O O . LEU A 1 304 ? -10.573 17.162 12.416 1.00 97.75 304 LEU A O 1
ATOM 2429 N N . PRO A 1 305 ? -10.680 18.019 10.329 1.00 97.00 305 PRO A N 1
ATOM 2430 C CA . PRO A 1 305 ? -11.270 19.304 10.704 1.00 97.00 305 PRO A CA 1
ATOM 2431 C C . PRO A 1 305 ? -12.646 19.170 11.365 1.00 97.00 305 PRO A C 1
ATOM 2433 O O . PRO A 1 305 ? -13.334 18.154 11.219 1.00 97.00 305 PRO A O 1
ATOM 2436 N N . THR A 1 306 ? -13.079 20.230 12.055 1.00 97.31 306 THR A N 1
ATOM 2437 C CA . THR A 1 306 ? -14.469 20.368 12.529 1.00 97.31 306 THR A CA 1
ATOM 2438 C C . THR A 1 306 ? -15.447 20.375 11.350 1.00 97.31 306 THR A C 1
ATOM 2440 O O . THR A 1 306 ? -15.165 20.941 10.296 1.00 97.31 306 THR A O 1
ATOM 2443 N N . ILE A 1 307 ? -16.617 19.767 11.539 1.00 95.88 307 ILE A N 1
ATOM 2444 C CA . ILE A 1 307 ? -17.690 19.694 10.546 1.00 95.88 307 ILE A CA 1
ATOM 2445 C C . ILE A 1 307 ? -18.934 20.391 11.092 1.00 95.88 307 ILE A C 1
ATOM 2447 O O . ILE A 1 307 ? -19.391 20.085 12.189 1.00 95.88 307 ILE A O 1
ATOM 2451 N N . SER A 1 308 ? -19.498 21.313 10.313 1.00 91.31 308 SER A N 1
ATOM 2452 C CA . SER A 1 308 ? -20.654 22.114 10.736 1.00 91.31 308 SER A CA 1
ATOM 2453 C C . SER A 1 308 ? -21.985 21.371 10.656 1.00 91.31 308 SER A C 1
ATOM 2455 O O . SER A 1 308 ? -22.877 21.637 11.455 1.00 91.31 308 SER A O 1
ATOM 2457 N N . GLU A 1 309 ? -22.130 20.446 9.708 1.00 93.31 309 GLU A N 1
ATOM 2458 C CA . GLU A 1 309 ? -23.366 19.698 9.491 1.00 93.31 309 GLU A CA 1
ATOM 2459 C C . GLU A 1 309 ? -23.047 18.289 8.989 1.00 93.31 309 GLU A C 1
ATOM 2461 O O . GLU A 1 309 ? -22.189 18.099 8.124 1.00 93.31 309 GLU A O 1
ATOM 2466 N N . ILE A 1 310 ? -23.749 17.299 9.536 1.00 94.00 310 ILE A N 1
ATOM 2467 C CA . ILE A 1 310 ? -23.665 15.901 9.119 1.00 94.00 310 ILE A CA 1
ATOM 2468 C C . ILE A 1 310 ? -25.073 15.315 8.986 1.00 94.00 310 ILE A C 1
ATOM 2470 O O . ILE A 1 310 ? -25.986 15.727 9.706 1.00 94.00 310 ILE A O 1
ATOM 2474 N N . PRO A 1 311 ? -25.269 14.320 8.107 1.00 93.94 311 PRO A N 1
ATOM 2475 C CA . PRO A 1 311 ? -26.492 13.532 8.096 1.00 93.94 311 PRO A CA 1
ATOM 2476 C C . PRO A 1 311 ? -26.815 12.932 9.471 1.00 93.94 311 PRO A C 1
ATOM 2478 O O . PRO A 1 311 ? -25.930 12.418 10.150 1.00 93.94 311 PRO A O 1
ATOM 2481 N N . SER A 1 312 ? -28.100 12.886 9.833 1.00 94.31 312 SER A N 1
ATOM 2482 C CA . SER A 1 312 ? -28.579 12.417 11.148 1.00 94.31 312 SER A CA 1
ATOM 2483 C C . SER A 1 312 ? -28.236 10.965 11.490 1.00 94.31 312 SER A C 1
ATOM 2485 O O . SER A 1 312 ? -28.426 10.536 12.624 1.00 94.31 312 SER A O 1
ATOM 2487 N N . TRP A 1 313 ? -27.805 10.177 10.503 1.00 94.06 313 TRP A N 1
ATOM 2488 C CA . TRP A 1 313 ? -27.377 8.804 10.727 1.00 94.06 313 TRP A CA 1
ATOM 2489 C C . TRP A 1 313 ? -25.958 8.712 11.281 1.00 94.06 313 TRP A C 1
ATOM 2491 O O . TRP A 1 313 ? -25.633 7.647 11.781 1.00 94.06 313 TRP A O 1
ATOM 2501 N N . LEU A 1 314 ? -25.138 9.769 11.201 1.00 96.75 314 LEU A N 1
ATOM 2502 C CA . LEU A 1 314 ? -23.796 9.819 11.785 1.00 96.75 314 LEU A CA 1
ATOM 2503 C C . LEU A 1 314 ? -23.838 10.292 13.251 1.00 96.75 314 LEU A C 1
ATOM 2505 O O . LEU A 1 314 ? -24.655 11.149 13.590 1.00 96.75 314 LEU A O 1
ATOM 2509 N N . PRO A 1 315 ? -22.941 9.795 14.124 1.00 96.62 315 PRO A N 1
ATOM 2510 C CA . PRO A 1 315 ? -22.831 10.273 15.499 1.00 96.62 315 PRO A CA 1
ATOM 2511 C C . PRO A 1 315 ? -22.384 11.739 15.547 1.00 96.62 315 PRO A C 1
ATOM 2513 O O . PRO A 1 315 ? -21.410 12.111 14.889 1.00 96.62 315 PRO A O 1
ATOM 2516 N N . SER A 1 316 ? -23.030 12.562 16.378 1.00 96.50 316 SER A N 1
ATOM 2517 C CA . SER A 1 316 ? -22.678 13.983 16.554 1.00 96.50 316 SER A CA 1
ATOM 2518 C C . SER A 1 316 ? -21.242 14.197 17.036 1.00 96.50 316 SER A C 1
ATOM 2520 O O . SER A 1 316 ? -20.633 15.211 16.712 1.00 96.50 316 SER A O 1
ATOM 2522 N N . GLY A 1 317 ? -20.677 13.222 17.752 1.00 96.75 317 GLY A N 1
ATOM 2523 C CA . GLY A 1 317 ? -19.272 13.204 18.163 1.00 96.75 317 GLY A CA 1
ATOM 2524 C C . GLY A 1 317 ? -18.280 13.385 17.017 1.00 96.75 317 GLY A C 1
ATOM 2525 O O . GLY A 1 317 ? -17.287 14.093 17.144 1.00 96.75 317 GLY A O 1
ATOM 2526 N N . SER A 1 318 ? -18.602 12.833 15.843 1.00 97.38 318 SER A N 1
ATOM 2527 C CA . SER A 1 318 ? -17.766 12.938 14.641 1.00 97.38 318 SER A CA 1
ATOM 2528 C C . SER A 1 318 ? -17.684 14.355 14.044 1.00 97.38 318 SER A C 1
ATOM 2530 O O . SER A 1 318 ? -16.882 14.606 13.140 1.00 97.38 318 SER A O 1
ATOM 2532 N N . MET A 1 319 ? -18.481 15.306 14.544 1.00 97.81 319 MET A N 1
ATOM 2533 C CA . MET A 1 319 ? -18.427 16.704 14.111 1.00 97.81 319 MET A CA 1
ATOM 2534 C C . MET A 1 319 ? -17.212 17.447 14.664 1.00 97.81 319 MET A C 1
ATOM 2536 O O . MET A 1 319 ? -16.679 18.314 13.974 1.00 97.81 319 MET A O 1
ATOM 2540 N N . ALA A 1 320 ? -16.758 17.117 15.875 1.00 97.88 320 ALA A N 1
ATOM 2541 C CA . ALA A 1 320 ? -15.634 17.798 16.510 1.00 97.88 320 ALA A CA 1
ATOM 2542 C C . ALA A 1 320 ? -14.324 17.542 15.753 1.00 97.88 320 ALA A C 1
ATOM 2544 O O . ALA A 1 320 ? -14.144 16.483 15.148 1.00 97.88 320 ALA A O 1
ATOM 2545 N N . GLU A 1 321 ? -13.408 18.509 15.762 1.00 98.06 321 GLU A N 1
ATOM 2546 C CA . GLU A 1 321 ? -12.032 18.280 15.318 1.00 98.06 321 GLU A CA 1
ATOM 2547 C C . GLU A 1 321 ? -11.403 17.120 16.100 1.00 98.06 321 GLU A C 1
ATOM 2549 O O . GLU A 1 321 ? -11.610 16.989 17.305 1.00 98.06 321 GLU A O 1
ATOM 2554 N N . TRP A 1 322 ? -10.633 16.278 15.412 1.00 98.31 322 TRP A N 1
ATOM 2555 C CA . TRP A 1 322 ? -9.923 15.172 16.045 1.00 98.31 322 TRP A CA 1
ATOM 2556 C C . TRP A 1 322 ? -8.555 14.978 15.404 1.00 98.31 322 TRP A C 1
ATOM 2558 O O . TRP A 1 322 ? -8.438 14.972 14.179 1.00 98.31 322 TRP A O 1
ATOM 2568 N N . THR A 1 323 ? -7.523 14.808 16.231 1.00 98.31 323 THR A N 1
ATOM 2569 C CA . THR A 1 323 ? -6.186 14.431 15.765 1.00 98.31 323 THR A CA 1
ATOM 2570 C C . THR A 1 323 ? -5.997 12.935 15.945 1.00 98.31 323 THR A C 1
ATOM 2572 O O . THR A 1 323 ? -5.973 12.437 17.066 1.00 98.31 323 THR A O 1
ATOM 2575 N N . VAL A 1 324 ? -5.866 12.231 14.824 1.00 98.12 324 VAL A N 1
ATOM 2576 C CA . VAL A 1 324 ? -5.539 10.809 14.788 1.00 98.12 324 VAL A CA 1
ATOM 2577 C C . VAL A 1 324 ? -4.042 10.670 15.028 1.00 98.12 324 VAL A C 1
ATOM 2579 O O . VAL A 1 324 ? -3.245 11.087 14.185 1.00 98.12 324 VAL A O 1
ATOM 2582 N N . GLU A 1 325 ? -3.671 10.076 16.159 1.00 97.50 325 GLU A N 1
ATOM 2583 C CA . GLU A 1 325 ? -2.287 9.733 16.477 1.00 97.50 325 GLU A CA 1
ATOM 2584 C C . GLU A 1 325 ? -2.090 8.217 16.436 1.00 97.50 325 GLU A C 1
ATOM 2586 O O . GLU A 1 325 ? -2.834 7.456 17.055 1.00 97.50 325 GLU A O 1
ATOM 2591 N N . TRP A 1 326 ? -1.077 7.764 15.700 1.00 97.44 326 TRP A N 1
ATOM 2592 C CA . TRP A 1 326 ? -0.730 6.349 15.633 1.00 97.44 326 TRP A CA 1
ATOM 2593 C C . TRP A 1 326 ? 0.772 6.161 15.462 1.00 97.44 326 TRP A C 1
ATOM 2595 O O . TRP A 1 326 ? 1.413 6.822 14.646 1.00 97.44 326 TRP A O 1
ATOM 2605 N N . GLU A 1 327 ? 1.332 5.230 16.227 1.00 96.56 327 GLU A N 1
ATOM 2606 C CA . GLU A 1 327 ? 2.719 4.797 16.112 1.00 96.56 327 GLU A CA 1
ATOM 2607 C C . GLU A 1 327 ? 2.740 3.451 15.376 1.00 96.56 327 GLU A C 1
ATOM 2609 O O . GLU A 1 327 ? 2.364 2.430 15.962 1.00 96.56 327 GLU A O 1
ATOM 2614 N N . PRO A 1 328 ? 3.113 3.421 14.082 1.00 95.12 328 PRO A N 1
ATOM 2615 C CA . PRO A 1 328 ? 3.183 2.171 13.343 1.00 95.12 328 PRO A CA 1
ATOM 2616 C C . PRO A 1 328 ? 4.216 1.246 14.002 1.00 95.12 328 PRO A C 1
ATOM 2618 O O . PRO A 1 328 ? 5.365 1.654 14.163 1.00 95.12 328 PRO A O 1
ATOM 2621 N N . PRO A 1 329 ? 3.867 0.004 14.376 1.00 95.06 329 PRO A N 1
ATOM 2622 C CA . PRO A 1 329 ? 4.824 -0.889 15.017 1.00 95.06 329 PRO A CA 1
ATOM 2623 C C . PRO A 1 329 ? 5.900 -1.350 14.027 1.00 95.06 329 PRO A C 1
ATOM 2625 O O . PRO A 1 329 ? 5.596 -1.567 12.853 1.00 95.06 329 PRO A O 1
ATOM 2628 N N . ASN A 1 330 ? 7.109 -1.633 14.531 1.00 95.56 330 ASN A N 1
ATOM 2629 C CA . ASN A 1 330 ? 8.257 -2.176 13.776 1.00 95.56 330 ASN A CA 1
ATOM 2630 C C . ASN A 1 330 ? 8.074 -3.634 13.287 1.00 95.56 330 ASN A C 1
ATOM 2632 O O . ASN A 1 330 ? 9.045 -4.336 13.017 1.00 95.56 330 ASN A O 1
ATOM 2636 N N . TYR A 1 331 ? 6.835 -4.116 13.194 1.00 95.69 331 TYR A N 1
ATOM 2637 C CA . TYR A 1 331 ? 6.473 -5.455 12.740 1.00 95.69 331 TYR A CA 1
ATOM 2638 C C . TYR A 1 331 ? 5.136 -5.432 11.987 1.00 95.69 331 TYR A C 1
ATOM 2640 O O . TYR A 1 331 ? 4.230 -4.655 12.304 1.00 95.69 331 TYR A O 1
ATOM 2648 N N . SER A 1 332 ? 4.990 -6.325 11.005 1.00 97.56 332 SER A N 1
ATOM 2649 C CA . SER A 1 332 ? 3.744 -6.481 10.246 1.00 97.56 332 SER A CA 1
ATOM 2650 C C . SER A 1 332 ? 2.947 -7.685 10.734 1.00 97.56 332 SER A C 1
ATOM 2652 O O . SER A 1 332 ? 3.332 -8.833 10.509 1.00 97.56 332 SER A O 1
ATOM 2654 N N . THR A 1 333 ? 1.814 -7.430 11.383 1.00 98.12 333 THR A N 1
ATOM 2655 C CA . THR A 1 333 ? 0.859 -8.428 11.878 1.00 98.12 333 THR A CA 1
ATOM 2656 C C . THR A 1 333 ? -0.529 -8.142 11.318 1.00 98.12 333 THR A C 1
ATOM 2658 O O . THR A 1 333 ? -0.779 -7.120 10.677 1.00 98.12 333 THR A O 1
ATOM 2661 N N . THR A 1 334 ? -1.469 -9.050 11.566 1.00 98.25 334 THR A N 1
ATOM 2662 C CA . THR A 1 334 ? -2.871 -8.898 11.156 1.00 98.25 334 THR A CA 1
ATOM 2663 C C . THR A 1 334 ? -3.445 -7.567 11.634 1.00 98.25 334 THR A C 1
ATOM 2665 O O . THR A 1 334 ? -4.049 -6.841 10.844 1.00 98.25 334 THR A O 1
ATOM 2668 N N . LEU A 1 335 ? -3.223 -7.215 12.905 1.00 97.44 335 LEU A N 1
ATOM 2669 C CA . LEU A 1 335 ? -3.735 -5.967 13.467 1.00 97.44 335 LEU A CA 1
ATOM 2670 C C . LEU A 1 335 ? -2.975 -4.746 12.977 1.00 97.44 335 LEU A C 1
ATOM 2672 O O . LEU A 1 335 ? -3.626 -3.757 12.657 1.00 97.44 335 LEU A O 1
ATOM 2676 N N . SER A 1 336 ? -1.644 -4.798 12.845 1.00 96.94 336 SER A N 1
ATOM 2677 C CA . SER A 1 336 ? -0.911 -3.627 12.352 1.00 96.94 336 SER A CA 1
ATOM 2678 C C . SER A 1 336 ? -1.292 -3.279 10.910 1.00 96.94 336 SER A C 1
ATOM 2680 O O . SER A 1 336 ? -1.428 -2.101 10.585 1.00 96.94 336 SER A O 1
ATOM 2682 N N . ARG A 1 337 ? -1.589 -4.279 10.066 1.00 98.25 337 ARG A N 1
ATOM 2683 C CA . ARG A 1 337 ? -2.118 -4.073 8.706 1.00 98.25 337 ARG A CA 1
ATOM 2684 C C . ARG A 1 337 ? -3.549 -3.534 8.688 1.00 98.25 337 ARG A C 1
ATOM 2686 O O . ARG A 1 337 ? -3.869 -2.685 7.855 1.00 98.25 337 ARG A O 1
ATOM 2693 N N . ILE A 1 338 ? -4.420 -4.002 9.584 1.00 97.62 338 ILE A N 1
ATOM 2694 C CA . ILE A 1 338 ? -5.807 -3.517 9.693 1.00 97.62 338 ILE A CA 1
ATOM 2695 C C . ILE A 1 338 ? -5.850 -2.083 10.232 1.00 97.62 338 ILE A C 1
ATOM 2697 O O . ILE A 1 338 ? -6.497 -1.236 9.619 1.00 97.62 338 ILE A O 1
ATOM 2701 N N . LEU A 1 339 ? -5.116 -1.795 11.309 1.00 97.12 339 LEU A N 1
ATOM 2702 C CA . LEU A 1 339 ? -4.976 -0.445 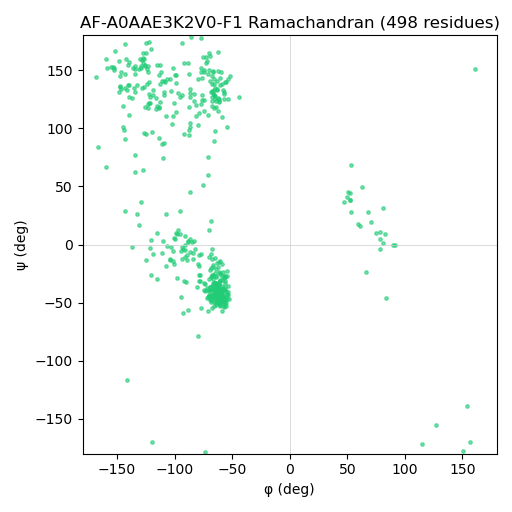11.854 1.00 97.12 339 LEU A CA 1
ATOM 2703 C C . LEU A 1 339 ? -4.307 0.496 10.863 1.00 97.12 339 LEU A C 1
ATOM 2705 O O . LEU A 1 339 ? -4.814 1.590 10.644 1.00 97.12 339 LEU A O 1
ATOM 2709 N N . GLY A 1 340 ? -3.242 0.046 10.194 1.00 97.75 340 GLY A N 1
ATOM 2710 C CA . GLY A 1 340 ? -2.613 0.812 9.125 1.00 97.75 340 GLY A CA 1
ATOM 2711 C C . GLY A 1 340 ? -3.622 1.203 8.048 1.00 97.75 340 GLY A C 1
ATOM 2712 O O . GLY A 1 340 ? -3.653 2.352 7.635 1.00 97.75 340 GLY A O 1
ATOM 2713 N N . ARG A 1 341 ? -4.521 0.293 7.646 1.00 98.31 341 ARG A N 1
ATOM 2714 C CA . ARG A 1 341 ? -5.594 0.608 6.688 1.00 98.31 341 ARG A CA 1
ATOM 2715 C C . ARG A 1 341 ? -6.619 1.595 7.243 1.00 98.31 341 ARG A C 1
ATOM 2717 O O . ARG A 1 341 ? -7.099 2.428 6.484 1.00 98.31 341 ARG A O 1
ATOM 2724 N N . ALA A 1 342 ? -6.977 1.497 8.522 1.00 97.69 342 ALA A N 1
ATOM 2725 C CA . ALA A 1 342 ? -7.892 2.448 9.144 1.00 97.69 342 ALA A CA 1
ATOM 2726 C C . ALA A 1 342 ? -7.268 3.853 9.172 1.00 97.69 342 ALA A C 1
ATOM 2728 O O . ALA A 1 342 ? -7.856 4.788 8.642 1.00 97.69 342 ALA A O 1
ATOM 2729 N N . VAL A 1 343 ? -6.045 3.987 9.691 1.00 97.88 343 VAL A N 1
ATOM 2730 C CA . VAL A 1 343 ? -5.322 5.266 9.782 1.00 97.88 343 VAL A CA 1
ATOM 2731 C C . VAL A 1 343 ? -5.013 5.857 8.400 1.00 97.88 343 VAL A C 1
ATOM 2733 O O . VAL A 1 343 ? -5.080 7.072 8.233 1.00 97.88 343 VAL A O 1
ATOM 2736 N N . ASP A 1 344 ? -4.772 5.032 7.377 1.00 97.31 344 ASP A N 1
ATOM 2737 C CA . ASP A 1 344 ? -4.574 5.489 5.989 1.00 97.31 344 ASP A CA 1
ATOM 2738 C C . ASP A 1 344 ? -5.800 6.239 5.428 1.00 97.31 344 ASP A C 1
ATOM 2740 O O . ASP A 1 344 ? -5.655 7.117 4.578 1.00 97.31 344 ASP A O 1
ATOM 2744 N N . ILE A 1 345 ? -7.009 5.992 5.961 1.00 97.50 345 ILE A N 1
ATOM 2745 C CA . ILE A 1 345 ? -8.204 6.791 5.635 1.00 97.50 345 ILE A CA 1
ATOM 2746 C C . ILE A 1 345 ? -8.007 8.252 6.063 1.00 97.50 345 ILE A C 1
ATOM 2748 O O . ILE A 1 345 ? -8.410 9.151 5.325 1.00 97.50 345 ILE A O 1
ATOM 2752 N N . ALA A 1 346 ? -7.371 8.511 7.212 1.00 97.31 346 ALA A N 1
ATOM 2753 C CA . ALA A 1 346 ? -7.078 9.876 7.652 1.00 97.31 346 ALA A CA 1
ATOM 2754 C C . ALA A 1 346 ? -6.117 10.572 6.684 1.00 97.31 346 ALA A C 1
ATOM 2756 O O . ALA A 1 346 ? -6.364 11.718 6.321 1.00 97.31 346 ALA A O 1
ATOM 2757 N N . ALA A 1 347 ? -5.078 9.871 6.215 1.00 95.19 347 ALA A N 1
ATOM 2758 C CA . ALA A 1 347 ? -4.150 10.402 5.216 1.00 95.19 347 ALA A CA 1
ATOM 2759 C C . ALA A 1 347 ? -4.874 10.730 3.901 1.00 95.19 347 ALA A C 1
ATOM 2761 O O . ALA A 1 347 ? -4.713 11.825 3.366 1.00 95.19 347 ALA A O 1
ATOM 2762 N N . ALA A 1 348 ? -5.745 9.835 3.426 1.00 95.31 348 ALA A N 1
ATOM 2763 C CA . ALA A 1 348 ? -6.539 10.070 2.224 1.00 95.31 348 ALA A CA 1
ATOM 2764 C C . ALA A 1 348 ? -7.503 11.262 2.364 1.00 95.31 348 ALA A C 1
ATOM 2766 O O . ALA A 1 348 ? -7.626 12.058 1.435 1.00 95.31 348 ALA A O 1
ATOM 2767 N N . VAL A 1 349 ? -8.180 11.410 3.510 1.00 96.44 349 VAL A N 1
ATOM 2768 C CA . VAL A 1 349 ? -9.090 12.541 3.772 1.00 96.44 349 VAL A CA 1
ATOM 2769 C C . VAL A 1 349 ? -8.322 13.854 3.910 1.00 96.44 349 VAL A C 1
ATOM 2771 O O . VAL A 1 349 ? -8.738 14.853 3.327 1.00 96.44 349 VAL A O 1
ATOM 2774 N N . PHE A 1 350 ? -7.200 13.851 4.633 1.00 94.62 350 PHE A N 1
ATOM 2775 C CA . PHE A 1 350 ? -6.311 15.005 4.768 1.00 94.62 350 PHE A CA 1
ATOM 2776 C C . PHE A 1 350 ? -5.862 15.512 3.396 1.00 94.62 350 PHE A C 1
ATOM 2778 O O . PHE A 1 350 ? -6.101 16.668 3.052 1.00 94.62 350 PHE A O 1
ATOM 2785 N N . THR A 1 351 ? -5.316 14.623 2.564 1.00 92.06 351 THR A N 1
ATOM 2786 C CA . THR A 1 351 ? -4.905 14.989 1.210 1.00 92.06 351 THR A CA 1
ATOM 2787 C C . THR A 1 351 ? -6.089 15.401 0.339 1.00 92.06 351 THR A C 1
ATOM 2789 O O . THR A 1 351 ? -5.958 16.305 -0.479 1.00 92.06 351 THR A O 1
ATOM 2792 N N . ALA A 1 352 ? -7.256 14.767 0.474 1.00 94.62 352 ALA A N 1
ATOM 2793 C CA . ALA A 1 352 ? -8.426 15.157 -0.308 1.00 94.62 352 ALA A CA 1
ATOM 2794 C C . ALA A 1 352 ? -8.868 16.599 -0.012 1.00 94.62 352 ALA A C 1
ATOM 2796 O O . ALA A 1 352 ? -9.292 17.286 -0.940 1.00 94.62 352 ALA A O 1
ATOM 2797 N N . TRP A 1 353 ? -8.753 17.059 1.239 1.00 95.06 353 TRP A N 1
ATOM 2798 C CA . TRP A 1 353 ? -9.002 18.457 1.605 1.00 95.06 353 TRP A CA 1
ATOM 2799 C C . TRP A 1 353 ? -7.937 19.399 1.046 1.00 95.06 353 TRP A C 1
ATOM 2801 O O . TRP A 1 353 ? -8.300 20.412 0.452 1.00 95.06 353 TRP A O 1
ATOM 2811 N N . ASP A 1 354 ? -6.657 19.041 1.168 1.00 90.56 354 ASP A N 1
ATOM 2812 C CA . ASP A 1 354 ? -5.542 19.829 0.623 1.00 90.56 354 ASP A CA 1
ATOM 2813 C C . ASP A 1 354 ? -5.665 19.997 -0.904 1.00 90.56 354 ASP A C 1
ATOM 2815 O O . ASP A 1 354 ? -5.692 21.111 -1.429 1.00 90.56 354 ASP A O 1
ATOM 2819 N N . ASN A 1 355 ? -5.900 18.894 -1.622 1.00 91.06 355 ASN A N 1
ATOM 2820 C CA . ASN A 1 355 ? -6.111 18.896 -3.070 1.00 91.06 355 ASN A CA 1
ATOM 2821 C C . ASN A 1 355 ? -7.376 19.655 -3.486 1.00 91.06 355 ASN A C 1
ATOM 2823 O O . ASN A 1 355 ? -7.390 20.293 -4.540 1.00 91.06 355 ASN A O 1
ATOM 2827 N N . LEU A 1 356 ? -8.452 19.579 -2.694 1.00 93.31 356 LEU A N 1
ATOM 2828 C CA . LEU A 1 356 ? -9.679 20.332 -2.953 1.00 93.31 356 LEU A CA 1
ATOM 2829 C C . LEU A 1 356 ? -9.424 21.837 -2.840 1.00 93.31 356 LEU A C 1
ATOM 2831 O O . LEU A 1 356 ? -9.826 22.585 -3.732 1.00 93.31 356 LEU A O 1
ATOM 2835 N N . GLN A 1 357 ? -8.747 22.268 -1.774 1.00 91.50 357 GLN A N 1
ATOM 2836 C CA . GLN A 1 357 ? -8.387 23.666 -1.574 1.00 91.50 357 GLN A CA 1
ATOM 2837 C C . GLN A 1 357 ? -7.496 24.159 -2.717 1.00 91.50 357 GLN A C 1
ATOM 2839 O O . GLN A 1 357 ? -7.828 25.144 -3.377 1.00 91.50 357 GLN A O 1
ATOM 2844 N N . TYR A 1 358 ? -6.415 23.437 -3.004 1.00 89.19 358 TYR A N 1
ATOM 2845 C CA . TYR A 1 358 ? -5.476 23.800 -4.058 1.00 89.19 358 TYR A CA 1
ATOM 2846 C C . TYR A 1 358 ? -6.139 23.843 -5.447 1.00 89.19 358 TYR A C 1
ATOM 2848 O O . TYR A 1 358 ? -5.983 24.807 -6.202 1.00 89.19 358 TYR A O 1
ATOM 2856 N N . GLY A 1 359 ? -6.954 22.836 -5.774 1.00 89.62 359 GLY A N 1
ATOM 2857 C CA . GLY A 1 359 ? -7.709 22.787 -7.026 1.00 89.62 359 GLY A CA 1
ATOM 2858 C C . GLY A 1 359 ? -8.697 23.947 -7.171 1.00 89.62 359 GLY A C 1
ATOM 2859 O O . GLY A 1 359 ? -8.803 24.529 -8.254 1.00 89.62 359 GLY A O 1
ATOM 2860 N N . LEU A 1 360 ? -9.378 24.327 -6.084 1.00 91.56 360 LEU A N 1
ATOM 2861 C CA . LEU A 1 360 ? -10.281 25.477 -6.062 1.00 91.56 360 LEU A CA 1
ATOM 2862 C C . LEU A 1 360 ? -9.520 26.794 -6.266 1.00 91.56 360 LEU A C 1
ATOM 2864 O O . LEU A 1 360 ? -9.952 27.625 -7.063 1.00 91.56 360 LEU A O 1
ATOM 2868 N N . GLU A 1 361 ? -8.371 26.977 -5.611 1.00 90.50 361 GLU A N 1
ATOM 2869 C CA . GLU A 1 361 ? -7.527 28.166 -5.783 1.00 90.50 361 GLU A CA 1
ATOM 2870 C C . GLU A 1 361 ? -7.056 28.334 -7.235 1.00 90.50 361 GLU A C 1
ATOM 2872 O O . GLU A 1 361 ? -7.120 29.436 -7.792 1.00 90.50 361 GLU A O 1
ATOM 2877 N N . LEU A 1 362 ? -6.612 27.249 -7.877 1.00 88.38 362 LEU A N 1
ATOM 2878 C CA . LEU A 1 362 ? -6.228 27.264 -9.291 1.00 88.38 362 LEU A CA 1
ATOM 2879 C C . LEU A 1 362 ? -7.412 27.568 -10.210 1.00 88.38 362 LEU A C 1
ATOM 2881 O O . LEU A 1 362 ? -7.278 28.356 -11.152 1.00 88.38 362 LEU A O 1
ATOM 2885 N N . PHE A 1 363 ? -8.566 26.960 -9.935 1.00 90.31 363 PHE A N 1
ATOM 2886 C CA . PHE A 1 363 ? -9.785 27.198 -10.696 1.00 90.31 363 PHE A CA 1
ATOM 2887 C C . PHE A 1 363 ? -10.217 28.663 -10.602 1.00 90.31 363 PHE A C 1
ATOM 2889 O O . PHE A 1 363 ? -10.454 29.289 -11.632 1.00 90.31 363 PHE A O 1
ATOM 2896 N N . MET A 1 364 ? -10.233 29.245 -9.399 1.00 89.56 364 MET A N 1
ATOM 2897 C CA . MET A 1 364 ? -10.584 30.652 -9.177 1.00 89.56 364 MET A CA 1
ATOM 2898 C C . MET A 1 364 ? -9.640 31.624 -9.896 1.00 89.56 364 MET A C 1
ATOM 2900 O O . MET A 1 364 ? -10.088 32.656 -10.391 1.00 89.56 364 MET A O 1
ATOM 2904 N N . LYS A 1 365 ? -8.346 31.297 -10.010 1.00 89.06 365 LYS A N 1
ATOM 2905 C CA . LYS A 1 365 ? -7.372 32.121 -10.748 1.00 89.06 365 LYS A CA 1
ATOM 2906 C C . LYS A 1 365 ? -7.586 32.098 -12.267 1.00 89.06 365 LYS A C 1
ATOM 2908 O O . LYS A 1 365 ? -7.270 33.082 -12.927 1.00 89.06 365 LYS A O 1
ATOM 2913 N N . ASN A 1 366 ? -8.108 31.002 -12.824 1.00 83.69 366 ASN A N 1
ATOM 2914 C CA . ASN A 1 366 ? -8.194 30.768 -14.273 1.00 83.69 366 ASN A CA 1
ATOM 2915 C C . ASN A 1 366 ? -9.603 30.350 -14.741 1.00 83.69 366 ASN A C 1
ATOM 2917 O O . ASN A 1 366 ? -9.736 29.543 -15.663 1.00 83.69 366 ASN A O 1
ATOM 2921 N N . GLN A 1 367 ? -10.659 30.905 -14.136 1.00 78.88 367 GLN A N 1
ATOM 2922 C CA . GLN A 1 367 ? -12.053 30.484 -14.369 1.00 78.88 367 GLN A CA 1
ATOM 2923 C C . GLN A 1 367 ? -12.492 30.538 -15.838 1.00 78.88 367 GLN A C 1
ATOM 2925 O O . GLN A 1 367 ? -13.317 29.740 -16.272 1.00 78.88 367 GLN A O 1
ATOM 2930 N N . THR A 1 368 ? -11.945 31.467 -16.624 1.00 76.75 368 THR A N 1
ATOM 2931 C CA . THR A 1 368 ? -12.345 31.675 -18.023 1.00 76.75 368 THR A CA 1
ATOM 2932 C C . THR A 1 368 ? -11.744 30.653 -18.991 1.00 76.75 368 THR A C 1
ATOM 2934 O O . THR A 1 368 ? -12.244 30.511 -20.106 1.00 76.75 368 THR A O 1
ATOM 2937 N N . SER A 1 369 ? -10.677 29.938 -18.606 1.00 78.44 369 SER A N 1
ATOM 2938 C CA . SER A 1 369 ? -10.062 28.887 -19.431 1.00 78.44 369 SER A CA 1
ATOM 2939 C C . SER A 1 369 ? -9.218 27.910 -18.595 1.00 78.44 369 SER A C 1
ATOM 2941 O O . SER A 1 369 ? -7.990 27.863 -18.746 1.00 78.44 369 SER A O 1
ATOM 2943 N N . PRO A 1 370 ? -9.839 27.117 -17.704 1.00 80.88 370 PRO A N 1
ATOM 2944 C CA . PRO A 1 370 ? -9.106 26.153 -16.894 1.00 80.88 370 PRO A CA 1
ATOM 2945 C C . PRO A 1 370 ? -8.451 25.088 -17.785 1.00 80.88 370 PRO A C 1
ATOM 2947 O O . PRO A 1 370 ? -9.069 24.542 -18.701 1.00 80.88 370 PRO A O 1
ATOM 2950 N N . LYS A 1 371 ? -7.172 24.797 -17.528 1.00 83.25 371 LYS A N 1
ATOM 2951 C CA . LYS A 1 371 ? -6.417 23.746 -18.222 1.00 83.25 371 LYS A CA 1
ATOM 2952 C C . LYS A 1 371 ? -6.349 22.510 -17.339 1.00 83.25 371 LYS A C 1
ATOM 2954 O O . LYS A 1 371 ? -5.838 22.571 -16.228 1.00 83.25 371 LYS A O 1
ATOM 2959 N N . THR A 1 372 ? -6.846 21.394 -17.855 1.00 87.56 372 THR A N 1
ATOM 2960 C CA . THR A 1 372 ? -6.883 20.096 -17.164 1.00 87.56 372 THR A CA 1
ATOM 2961 C C . THR A 1 372 ? -5.9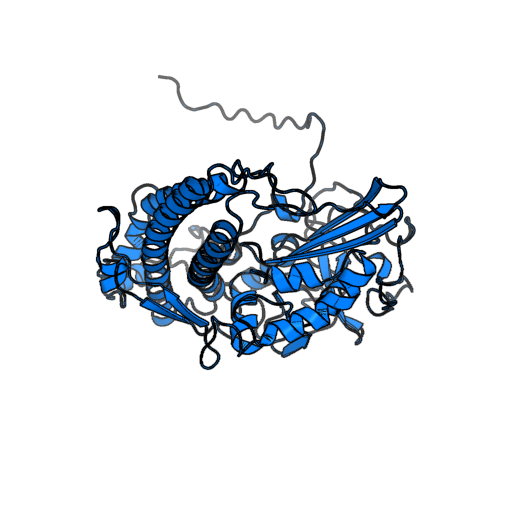47 19.063 -17.777 1.00 87.56 372 THR A C 1
ATOM 2963 O O . THR A 1 372 ? -5.760 17.987 -17.214 1.00 87.56 372 THR A O 1
ATOM 2966 N N . SER A 1 373 ? -5.337 19.384 -18.919 1.00 89.06 373 SER A N 1
ATOM 2967 C CA . SER A 1 373 ? -4.333 18.556 -19.577 1.00 89.06 373 SER A CA 1
ATOM 2968 C C . SER A 1 373 ? -3.301 19.401 -20.320 1.00 89.06 373 SER A C 1
ATOM 2970 O O . SER A 1 373 ? -3.562 20.552 -20.689 1.00 89.06 373 SER A O 1
ATOM 2972 N N . ARG A 1 374 ? -2.124 18.810 -20.549 1.00 87.12 374 ARG A N 1
ATOM 2973 C CA . ARG A 1 374 ? -1.072 19.342 -21.422 1.00 87.12 374 ARG A CA 1
ATOM 2974 C C . ARG A 1 374 ? -0.877 18.451 -22.653 1.00 87.12 374 ARG A C 1
ATOM 2976 O O . ARG A 1 374 ? -1.029 17.231 -22.547 1.00 87.12 374 ARG A O 1
ATOM 2983 N N . PRO A 1 375 ? -0.536 19.026 -23.821 1.00 87.56 375 PRO A N 1
ATOM 2984 C CA . PRO A 1 375 ? -0.126 18.228 -24.966 1.00 87.56 375 PRO A CA 1
ATOM 2985 C C . PRO A 1 375 ? 1.149 17.454 -24.625 1.00 87.56 375 PRO A C 1
ATOM 2987 O O . PRO A 1 375 ? 1.988 17.922 -23.863 1.00 87.56 375 PRO A O 1
ATOM 2990 N N . TRP A 1 376 ? 1.309 16.284 -25.228 1.00 86.56 376 TRP A N 1
ATOM 2991 C CA . TRP A 1 376 ? 2.523 15.486 -25.120 1.00 86.56 376 TRP A CA 1
ATOM 2992 C C . TRP A 1 376 ? 2.841 14.880 -26.485 1.00 86.56 376 TRP A C 1
ATOM 2994 O O . TRP A 1 376 ? 1.963 14.736 -27.343 1.00 86.56 376 TRP A O 1
ATOM 3004 N N . LYS A 1 377 ? 4.109 14.530 -26.698 1.00 86.56 377 LYS A N 1
ATOM 3005 C CA . LYS A 1 377 ? 4.563 13.893 -27.933 1.00 86.56 377 LYS A CA 1
ATOM 3006 C C . LYS A 1 377 ? 5.005 12.472 -27.636 1.00 86.56 377 LYS A C 1
ATOM 3008 O O . LYS A 1 377 ? 5.921 12.262 -26.847 1.00 86.56 377 LYS A O 1
ATOM 3013 N N . GLN A 1 378 ? 4.393 11.503 -28.309 1.00 86.75 378 GLN A N 1
ATOM 3014 C CA . GLN A 1 378 ? 4.827 10.119 -28.189 1.00 86.75 378 GLN A CA 1
ATOM 3015 C C . GLN A 1 378 ? 6.221 9.950 -28.813 1.00 86.75 378 GLN A C 1
ATOM 3017 O O . GLN A 1 378 ? 6.402 10.273 -29.994 1.00 86.75 378 GLN A O 1
ATOM 3022 N N . PRO A 1 379 ? 7.213 9.456 -28.055 1.00 89.31 379 PRO A N 1
ATOM 3023 C CA . PRO A 1 379 ? 8.526 9.176 -28.60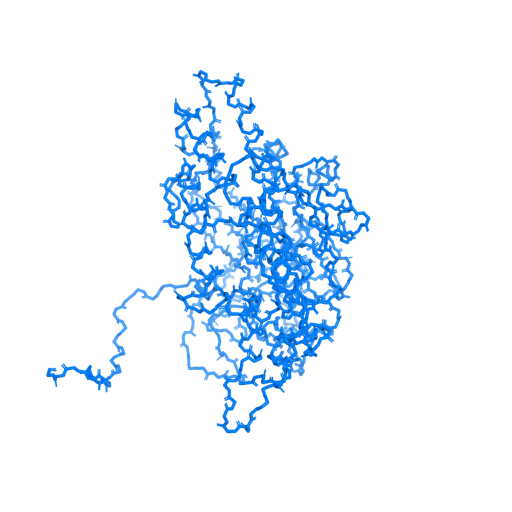8 1.00 89.31 379 PRO A CA 1
ATOM 3024 C C . PRO A 1 379 ? 8.483 7.907 -29.472 1.00 89.31 379 PRO A C 1
ATOM 3026 O O . PRO A 1 379 ? 7.693 6.992 -29.229 1.00 89.31 379 PRO A O 1
ATOM 3029 N N . SER A 1 380 ? 9.348 7.833 -30.490 1.00 93.56 380 SER A N 1
ATOM 3030 C CA . SER A 1 380 ? 9.486 6.625 -31.316 1.00 93.56 380 SER A CA 1
ATOM 3031 C C . SER A 1 380 ? 10.082 5.456 -30.525 1.00 93.56 380 SER A C 1
ATOM 3033 O O . SER A 1 380 ? 9.785 4.308 -30.844 1.00 93.56 380 SER A O 1
ATOM 3035 N N . PHE A 1 381 ? 10.875 5.740 -29.489 1.00 95.94 381 PHE A N 1
ATOM 3036 C CA . PHE A 1 381 ? 11.353 4.782 -28.497 1.00 95.94 381 PHE A CA 1
ATOM 3037 C C . PHE A 1 381 ? 11.313 5.400 -27.095 1.00 95.94 381 PHE A C 1
ATOM 3039 O O . PHE A 1 381 ? 11.714 6.551 -26.930 1.00 95.94 381 PHE A O 1
ATOM 3046 N N . SER A 1 382 ? 10.859 4.649 -26.090 1.00 96.69 382 SER A N 1
ATOM 3047 C CA . SER A 1 382 ? 11.024 5.032 -24.684 1.00 96.69 382 SER A CA 1
ATOM 3048 C C . SER A 1 382 ? 10.992 3.842 -23.738 1.00 96.69 382 SER A C 1
ATOM 3050 O O . SER A 1 382 ? 10.332 2.835 -24.004 1.00 96.69 382 SER A O 1
ATOM 3052 N N . LEU A 1 383 ? 11.668 4.015 -22.604 1.00 97.50 383 LEU A N 1
ATOM 3053 C CA . LEU A 1 383 ? 11.548 3.174 -21.420 1.00 97.50 383 LEU A CA 1
ATOM 3054 C C . LEU A 1 383 ? 10.790 3.980 -20.364 1.00 97.50 383 LEU A C 1
ATOM 3056 O O . LEU A 1 383 ? 11.296 4.983 -19.867 1.00 97.50 383 LEU A O 1
ATOM 3060 N N . GLY A 1 384 ? 9.559 3.584 -20.064 1.00 96.00 384 GLY A N 1
ATOM 3061 C CA . GLY A 1 384 ? 8.729 4.226 -19.050 1.00 96.00 384 GLY A CA 1
ATOM 3062 C C . GLY A 1 384 ? 8.574 3.340 -17.825 1.00 96.00 384 GLY A C 1
ATOM 3063 O O . GLY A 1 384 ? 8.390 2.128 -17.954 1.00 96.00 384 GLY A O 1
ATOM 3064 N N . VAL A 1 385 ? 8.608 3.951 -16.645 1.00 96.31 385 VAL A N 1
ATOM 3065 C CA . VAL A 1 385 ? 8.207 3.328 -15.383 1.00 96.31 385 VAL A CA 1
ATOM 3066 C C . VAL A 1 385 ? 7.335 4.307 -14.601 1.00 96.31 385 VAL A C 1
ATOM 3068 O O . VAL A 1 385 ? 7.645 5.493 -14.519 1.00 96.31 385 VAL A O 1
ATOM 3071 N N . GLY A 1 386 ? 6.228 3.818 -14.053 1.00 93.69 386 GLY A N 1
ATOM 3072 C CA . GLY A 1 386 ? 5.362 4.554 -13.138 1.00 93.69 386 GLY A CA 1
ATOM 3073 C C . GLY A 1 386 ? 5.201 3.769 -11.846 1.00 93.69 386 GLY A C 1
ATOM 3074 O O . GLY A 1 386 ? 5.051 2.549 -11.889 1.00 93.69 386 GLY A O 1
ATOM 3075 N N . GLN A 1 387 ? 5.239 4.454 -10.707 1.00 91.56 387 GLN A N 1
ATOM 3076 C CA . GLN A 1 387 ? 5.045 3.859 -9.387 1.00 91.56 387 GLN A CA 1
ATOM 3077 C C . GLN A 1 387 ? 4.051 4.716 -8.608 1.00 91.56 387 GLN A C 1
ATOM 3079 O O . GLN A 1 387 ? 4.148 5.938 -8.666 1.00 91.56 387 GLN A O 1
ATOM 3084 N N . PHE A 1 388 ? 3.108 4.094 -7.905 1.00 92.50 388 PHE A N 1
ATOM 3085 C CA . PHE A 1 388 ? 2.101 4.815 -7.127 1.00 92.50 388 PHE A CA 1
ATOM 3086 C C . PHE A 1 388 ? 1.606 3.982 -5.935 1.00 92.50 388 PHE A C 1
ATOM 3088 O O . PHE A 1 388 ? 1.565 2.754 -6.002 1.00 92.50 388 PHE A O 1
ATOM 3095 N N . GLU A 1 389 ? 1.195 4.630 -4.851 1.00 94.31 389 GLU A N 1
ATOM 3096 C CA . GLU A 1 389 ? 0.528 4.004 -3.709 1.00 94.31 389 GLU A CA 1
ATOM 3097 C C . GLU A 1 389 ? -0.986 3.923 -3.943 1.00 94.31 389 GLU A C 1
ATOM 3099 O O . GLU A 1 389 ? -1.725 4.897 -3.815 1.00 94.31 389 GLU A O 1
ATOM 3104 N N . VAL A 1 390 ? -1.473 2.725 -4.266 1.00 94.50 390 VAL A N 1
ATOM 3105 C CA . VAL A 1 390 ? -2.911 2.417 -4.355 1.00 94.50 390 VAL A CA 1
ATOM 3106 C C . VAL A 1 390 ? -3.412 1.858 -3.012 1.00 94.50 390 VAL A C 1
ATOM 3108 O O . VAL A 1 390 ? -2.605 1.576 -2.129 1.00 94.50 390 VAL A O 1
ATOM 3111 N N . PRO A 1 391 ? -4.722 1.623 -2.790 1.00 94.69 391 PRO A N 1
ATOM 3112 C CA . PRO A 1 391 ? -5.227 1.208 -1.470 1.00 94.69 391 PRO A CA 1
ATOM 3113 C C . PRO A 1 391 ? -4.566 -0.045 -0.864 1.00 94.69 391 PRO A C 1
ATOM 3115 O O . PRO A 1 391 ? -4.479 -0.178 0.353 1.00 94.69 391 PRO A O 1
ATOM 3118 N N . ARG A 1 392 ? -4.054 -0.956 -1.701 1.00 96.50 392 ARG A N 1
ATOM 3119 C CA . ARG A 1 392 ? -3.390 -2.199 -1.266 1.00 96.50 392 ARG A CA 1
ATOM 3120 C C . ARG A 1 392 ? -1.871 -2.088 -1.119 1.00 96.50 392 ARG A C 1
ATOM 3122 O O . ARG A 1 392 ? -1.260 -3.055 -0.685 1.00 96.50 392 ARG A O 1
ATOM 3129 N N . GLY A 1 393 ? -1.275 -0.946 -1.463 1.00 96.38 393 GLY A N 1
ATOM 3130 C CA . GLY A 1 393 ? 0.169 -0.704 -1.428 1.00 96.38 393 GLY A CA 1
ATOM 3131 C C . GLY A 1 393 ? 0.709 -0.185 -2.759 1.00 96.38 393 GLY A C 1
ATOM 3132 O O . GLY A 1 393 ? -0.030 0.347 -3.586 1.00 96.38 393 GLY A O 1
ATOM 3133 N N . THR A 1 394 ? 1.991 -0.417 -2.990 1.00 96.50 394 THR A N 1
ATOM 3134 C CA . THR A 1 394 ? 2.747 -0.013 -4.171 1.00 96.50 394 THR A CA 1
ATOM 3135 C C . THR A 1 394 ? 2.297 -0.764 -5.431 1.00 96.50 394 THR A C 1
ATOM 3137 O O . THR A 1 394 ? 2.437 -1.985 -5.523 1.00 96.50 394 THR A O 1
ATOM 3140 N N . VAL A 1 395 ? 1.806 -0.033 -6.436 1.00 96.12 395 VAL A N 1
ATOM 3141 C CA . VAL A 1 395 ? 1.626 -0.515 -7.817 1.00 96.12 395 VAL A CA 1
ATOM 3142 C C . VAL A 1 395 ? 2.722 0.054 -8.704 1.00 96.12 395 VAL A C 1
ATOM 3144 O O . VAL A 1 395 ? 3.128 1.206 -8.536 1.00 96.12 395 VAL A O 1
ATOM 3147 N N . ARG A 1 396 ? 3.214 -0.744 -9.654 1.00 96.12 396 ARG A N 1
ATOM 3148 C CA . ARG A 1 396 ? 4.263 -0.313 -10.583 1.00 96.12 396 ARG A CA 1
ATOM 3149 C C . ARG A 1 396 ? 4.015 -0.837 -11.980 1.00 96.12 396 ARG A C 1
ATOM 3151 O O . ARG A 1 396 ? 3.626 -1.987 -12.140 1.00 96.12 396 ARG A O 1
ATOM 3158 N N . HIS A 1 397 ? 4.222 0.019 -12.969 1.00 97.69 397 HIS A N 1
ATOM 3159 C CA . HIS A 1 397 ? 4.003 -0.264 -14.381 1.00 97.69 397 HIS A CA 1
ATOM 3160 C C . HIS A 1 397 ? 5.276 0.059 -15.151 1.00 97.69 397 HIS A C 1
ATOM 3162 O O . HIS A 1 397 ? 5.863 1.120 -14.953 1.00 97.69 397 HIS A O 1
ATOM 3168 N N . TRP A 1 398 ? 5.660 -0.824 -16.062 1.00 98.31 398 TRP A N 1
ATOM 3169 C CA . TRP A 1 398 ? 6.791 -0.680 -16.963 1.00 98.31 398 TRP A CA 1
ATOM 3170 C C . TRP A 1 398 ? 6.295 -0.789 -18.394 1.00 98.31 398 TRP A C 1
ATOM 3172 O O . TRP A 1 398 ? 5.595 -1.733 -18.752 1.00 98.31 398 TRP A O 1
ATOM 3182 N N . ILE A 1 399 ? 6.673 0.175 -19.222 1.00 97.56 399 ILE A N 1
ATOM 3183 C CA . ILE A 1 399 ? 6.299 0.234 -20.630 1.00 97.56 399 ILE A CA 1
ATOM 3184 C C . ILE A 1 399 ? 7.551 0.424 -21.477 1.00 97.56 399 ILE A C 1
ATOM 3186 O O . ILE A 1 399 ? 8.394 1.268 -21.178 1.00 97.56 399 ILE A O 1
ATOM 3190 N N . VAL A 1 400 ? 7.653 -0.345 -22.555 1.00 98.12 400 VAL A N 1
ATOM 3191 C CA . VAL A 1 400 ? 8.623 -0.120 -23.625 1.00 98.12 400 VAL A CA 1
ATOM 3192 C C . VAL A 1 400 ? 7.844 0.266 -24.868 1.00 98.12 400 VAL A C 1
ATOM 3194 O O . VAL A 1 400 ? 7.039 -0.519 -25.370 1.00 98.12 400 VAL A O 1
ATOM 3197 N N . ASN A 1 401 ? 8.082 1.471 -25.376 1.00 96.81 401 ASN A N 1
ATOM 3198 C CA . ASN A 1 401 ? 7.544 1.897 -26.663 1.00 96.81 401 ASN A CA 1
ATOM 3199 C C . ASN A 1 401 ? 8.613 1.744 -27.741 1.00 96.81 401 ASN A C 1
ATOM 3201 O O . ASN A 1 401 ? 9.772 2.091 -27.520 1.00 96.81 401 ASN A O 1
ATOM 3205 N N . LYS A 1 402 ? 8.220 1.261 -28.920 1.00 96.25 402 LYS A N 1
ATOM 3206 C CA . LYS A 1 402 ? 9.071 1.185 -30.110 1.00 96.25 402 LYS A CA 1
ATOM 3207 C C . LYS A 1 402 ? 8.220 1.403 -31.355 1.00 96.25 402 LYS A C 1
ATOM 3209 O O . LYS A 1 402 ? 7.155 0.809 -31.488 1.00 96.25 402 LYS A O 1
ATOM 3214 N N . ASN A 1 403 ? 8.686 2.245 -32.272 1.00 95.88 403 ASN A N 1
ATOM 3215 C CA . ASN A 1 403 ? 7.973 2.622 -33.494 1.00 95.88 403 ASN A CA 1
ATOM 3216 C C . ASN A 1 403 ? 6.530 3.083 -33.212 1.00 95.88 403 ASN A C 1
ATOM 3218 O O . ASN A 1 403 ? 5.592 2.649 -33.878 1.00 95.88 403 ASN A O 1
ATOM 3222 N N . TYR A 1 404 ? 6.356 3.934 -32.193 1.00 93.56 404 TYR A N 1
ATOM 3223 C CA . TYR A 1 404 ? 5.055 4.477 -31.765 1.00 93.56 404 TYR A CA 1
ATOM 3224 C C . TYR A 1 404 ? 4.030 3.425 -31.299 1.00 93.56 404 TYR A C 1
ATOM 3226 O O . TYR A 1 404 ? 2.845 3.724 -31.169 1.00 93.56 404 TYR A O 1
ATOM 3234 N N . SER A 1 405 ? 4.476 2.202 -31.010 1.00 94.12 405 SER A N 1
ATOM 3235 C CA . SER A 1 405 ? 3.647 1.111 -30.493 1.00 94.12 405 SER A CA 1
ATOM 3236 C C . SER A 1 405 ? 4.194 0.595 -29.165 1.00 94.12 405 SER A C 1
ATOM 3238 O O . SER A 1 405 ? 5.396 0.684 -28.904 1.00 94.12 405 SER A O 1
ATOM 3240 N N . ILE A 1 406 ? 3.315 0.029 -28.336 1.00 96.31 406 ILE A N 1
ATOM 3241 C CA . ILE A 1 406 ? 3.711 -0.669 -27.109 1.00 96.31 406 ILE A CA 1
ATOM 3242 C C . ILE A 1 406 ? 4.398 -1.973 -27.520 1.00 96.31 406 ILE A C 1
ATOM 3244 O O . ILE A 1 406 ? 3.757 -2.867 -28.067 1.00 96.31 406 ILE A O 1
ATOM 3248 N N . ALA A 1 407 ? 5.704 -2.063 -27.283 1.00 96.88 407 ALA A N 1
ATOM 3249 C CA . ALA A 1 407 ? 6.510 -3.248 -27.565 1.00 96.88 407 ALA A CA 1
ATOM 3250 C C . ALA A 1 407 ? 6.559 -4.208 -26.370 1.00 96.88 407 ALA A C 1
ATOM 3252 O O . ALA A 1 407 ? 6.624 -5.418 -26.564 1.00 96.88 407 ALA A O 1
ATOM 3253 N N . ASN A 1 408 ? 6.505 -3.671 -25.148 1.00 97.44 408 ASN A N 1
ATOM 3254 C CA . ASN A 1 408 ? 6.352 -4.445 -23.921 1.00 97.44 408 ASN A CA 1
ATOM 3255 C C . ASN A 1 408 ? 5.560 -3.639 -22.887 1.00 97.44 408 ASN A C 1
ATOM 3257 O O . ASN A 1 408 ? 5.704 -2.416 -22.810 1.00 97.44 408 ASN A O 1
ATOM 3261 N N . TYR A 1 409 ? 4.744 -4.321 -22.089 1.00 97.25 409 TYR A N 1
ATOM 3262 C CA . TYR A 1 409 ? 4.047 -3.728 -20.955 1.00 97.25 409 TYR A CA 1
ATOM 3263 C C . TYR A 1 409 ? 3.958 -4.754 -19.835 1.00 97.25 409 TYR A C 1
ATOM 3265 O O . TYR A 1 409 ? 3.350 -5.809 -20.000 1.00 97.25 409 TYR A O 1
ATOM 3273 N N . GLN A 1 410 ? 4.549 -4.429 -18.695 1.00 96.88 410 GLN A N 1
ATOM 3274 C CA . GLN A 1 410 ? 4.556 -5.269 -17.506 1.00 96.88 410 GLN A CA 1
ATOM 3275 C C . GLN A 1 410 ? 4.106 -4.440 -16.319 1.00 96.88 410 GLN A C 1
ATOM 3277 O O . GLN A 1 410 ? 4.296 -3.224 -16.289 1.00 96.88 410 GLN A O 1
ATOM 3282 N N . TYR A 1 411 ? 3.504 -5.075 -15.326 1.00 94.50 411 TYR A N 1
ATOM 3283 C CA . TYR A 1 411 ? 3.144 -4.376 -14.107 1.00 94.50 411 TYR A CA 1
ATOM 3284 C C . TYR A 1 411 ? 3.119 -5.331 -12.924 1.00 94.50 411 TYR A C 1
ATOM 3286 O O . TYR A 1 411 ? 2.836 -6.516 -13.077 1.00 94.50 411 TYR A O 1
ATOM 3294 N N . HIS A 1 412 ? 3.388 -4.789 -11.742 1.00 95.69 412 HIS A N 1
ATOM 3295 C CA . HIS A 1 412 ? 3.224 -5.479 -10.473 1.00 95.69 412 HIS A CA 1
ATOM 3296 C C . HIS A 1 412 ? 2.139 -4.753 -9.687 1.00 95.69 412 HIS A C 1
ATOM 3298 O O . HIS A 1 412 ? 2.273 -3.566 -9.367 1.00 95.69 412 HIS A O 1
ATOM 3304 N N . ALA A 1 413 ? 1.065 -5.470 -9.370 1.00 95.25 413 ALA A N 1
ATOM 3305 C CA . ALA A 1 413 ? 0.102 -5.006 -8.389 1.00 95.25 413 ALA A CA 1
ATOM 3306 C C . ALA A 1 413 ? 0.680 -5.167 -6.973 1.00 95.25 413 ALA A C 1
ATOM 3308 O O . ALA A 1 413 ? 1.560 -6.004 -6.760 1.00 95.25 413 ALA A O 1
ATOM 3309 N N . PRO A 1 414 ? 0.130 -4.466 -5.966 1.00 95.50 414 PRO A N 1
ATOM 3310 C CA . PRO A 1 414 ? 0.546 -4.682 -4.582 1.00 95.50 414 PRO A CA 1
ATOM 3311 C C . PRO A 1 414 ? 0.349 -6.138 -4.144 1.00 95.50 414 PRO A C 1
ATOM 3313 O O . PRO A 1 414 ? 1.171 -6.720 -3.443 1.00 95.50 414 PRO A O 1
ATOM 3316 N N . THR A 1 415 ? -0.744 -6.756 -4.608 1.00 96.50 415 THR A N 1
ATOM 3317 C CA . THR A 1 415 ? -1.045 -8.157 -4.312 1.00 96.50 415 THR A CA 1
ATOM 3318 C C . THR A 1 415 ? -0.013 -9.108 -4.919 1.00 96.50 415 THR A C 1
ATOM 3320 O O . THR A 1 415 ? 0.310 -10.062 -4.231 1.00 96.50 415 THR A O 1
ATOM 3323 N N . THR A 1 416 ? 0.561 -8.827 -6.099 1.00 95.56 416 THR A N 1
ATOM 3324 C CA . THR A 1 416 ? 1.619 -9.656 -6.724 1.00 95.56 416 THR A CA 1
ATOM 3325 C C . THR A 1 416 ? 2.826 -9.828 -5.792 1.00 95.56 416 THR A C 1
ATOM 3327 O O . THR A 1 416 ? 3.391 -10.904 -5.666 1.00 95.56 416 THR A O 1
ATOM 3330 N N . ALA A 1 417 ? 3.218 -8.773 -5.069 1.00 95.06 417 ALA A N 1
ATOM 3331 C CA . ALA A 1 417 ? 4.296 -8.879 -4.083 1.00 95.06 417 ALA A CA 1
ATOM 3332 C C . ALA A 1 417 ? 3.868 -9.676 -2.843 1.00 95.06 417 ALA A C 1
ATOM 3334 O O . ALA A 1 417 ? 4.573 -10.578 -2.390 1.00 95.06 417 ALA A O 1
ATOM 3335 N N . ASN A 1 418 ? 2.684 -9.368 -2.311 1.00 96.75 418 ASN A N 1
ATOM 3336 C CA . ASN A 1 418 ? 2.213 -9.952 -1.058 1.00 96.75 418 ASN A CA 1
ATOM 3337 C C . ASN A 1 418 ? 1.879 -11.447 -1.173 1.00 96.75 418 ASN A C 1
ATOM 3339 O O . ASN A 1 418 ? 2.122 -12.175 -0.212 1.00 96.75 418 ASN A O 1
ATOM 3343 N N . VAL A 1 419 ? 1.330 -11.897 -2.311 1.00 95.38 419 VAL A N 1
ATOM 3344 C CA . VAL A 1 419 ? 0.921 -13.299 -2.551 1.00 95.38 419 VAL A CA 1
ATOM 3345 C C . VAL A 1 419 ? 1.935 -14.102 -3.361 1.00 95.38 419 VAL A C 1
ATOM 3347 O O . VAL A 1 419 ? 1.680 -15.275 -3.638 1.00 95.38 419 VAL A O 1
ATOM 3350 N N . SER A 1 420 ? 3.086 -13.494 -3.663 1.00 94.88 420 SER A N 1
ATOM 3351 C CA . SER A 1 420 ? 4.195 -14.127 -4.361 1.00 94.88 420 SER A CA 1
ATOM 3352 C C . SER A 1 420 ? 4.463 -15.531 -3.804 1.00 94.88 420 SER A C 1
ATOM 3354 O O . SER A 1 420 ? 4.715 -15.665 -2.598 1.00 94.88 420 SER A O 1
ATOM 3356 N N . PRO A 1 421 ? 4.504 -16.565 -4.662 1.00 95.25 421 PRO A N 1
ATOM 3357 C CA . PRO A 1 421 ? 4.862 -17.906 -4.242 1.00 95.25 421 PRO A CA 1
ATOM 3358 C C . PRO A 1 421 ? 6.372 -17.995 -3.979 1.00 95.25 421 PRO A C 1
ATOM 3360 O O . PRO A 1 421 ? 7.120 -17.007 -4.072 1.00 95.25 421 PRO A O 1
ATOM 3363 N N . ARG A 1 422 ? 6.813 -19.196 -3.608 1.00 94.94 422 ARG A N 1
ATOM 3364 C CA . ARG A 1 422 ? 8.202 -19.490 -3.259 1.00 94.94 422 ARG A CA 1
ATOM 3365 C C . ARG A 1 422 ? 9.129 -19.345 -4.454 1.00 94.94 422 ARG A C 1
ATOM 3367 O O . ARG A 1 422 ? 8.796 -19.751 -5.561 1.00 94.94 422 ARG A O 1
ATOM 3374 N N . ASP A 1 423 ? 10.322 -18.839 -4.188 1.00 92.31 423 ASP A N 1
ATOM 3375 C CA . ASP A 1 423 ? 11.411 -18.780 -5.163 1.00 92.31 423 ASP A CA 1
ATOM 3376 C C . ASP A 1 423 ? 12.620 -19.521 -4.595 1.00 92.31 423 ASP A C 1
ATOM 3378 O O . ASP A 1 423 ? 12.917 -19.412 -3.405 1.00 92.31 423 ASP A O 1
ATOM 3382 N N . ASN A 1 424 ? 13.315 -20.276 -5.439 1.00 90.25 424 ASN A N 1
ATOM 3383 C CA . ASN A 1 424 ? 14.491 -21.049 -5.043 1.00 90.25 424 ASN A CA 1
ATOM 3384 C C . ASN A 1 424 ? 15.752 -20.177 -4.938 1.00 90.25 424 ASN A C 1
ATOM 3386 O O . ASN A 1 424 ? 16.783 -20.638 -4.450 1.00 90.25 424 ASN A O 1
ATOM 3390 N N . ARG A 1 425 ? 15.688 -18.915 -5.377 1.00 88.88 425 ARG A N 1
ATOM 3391 C CA . ARG A 1 425 ? 16.769 -17.944 -5.207 1.00 88.88 425 ARG A CA 1
ATOM 3392 C C . ARG A 1 425 ? 16.609 -17.247 -3.869 1.00 88.88 425 ARG A C 1
ATOM 3394 O O . ARG A 1 425 ? 15.877 -16.269 -3.724 1.00 88.88 425 ARG A O 1
ATOM 3401 N N . CYS A 1 426 ? 17.290 -17.778 -2.865 1.00 86.19 426 CYS A N 1
ATOM 3402 C CA . CYS A 1 426 ? 17.193 -17.237 -1.525 1.00 86.19 426 CYS A CA 1
ATOM 3403 C C . CYS A 1 426 ? 18.544 -17.151 -0.828 1.00 86.19 426 CYS A C 1
ATOM 3405 O O . CYS A 1 426 ? 19.251 -18.146 -0.678 1.00 86.19 426 CYS A O 1
ATOM 3407 N N . ASN A 1 427 ? 18.871 -15.952 -0.349 1.00 84.50 427 ASN A N 1
ATOM 3408 C CA . ASN A 1 427 ? 20.051 -15.684 0.459 1.00 84.50 427 ASN A CA 1
ATOM 3409 C C . ASN A 1 427 ? 19.754 -14.641 1.549 1.00 84.50 427 ASN A C 1
ATOM 3411 O O . ASN A 1 427 ? 19.911 -13.443 1.348 1.00 84.50 427 ASN A O 1
ATOM 3415 N N . GLY A 1 428 ? 19.344 -15.090 2.736 1.00 85.81 428 GLY A N 1
ATOM 3416 C CA . GLY A 1 428 ? 19.089 -14.189 3.859 1.00 85.81 428 GLY A CA 1
ATOM 3417 C C . GLY A 1 428 ? 18.128 -14.748 4.910 1.00 85.81 428 GLY A C 1
ATOM 3418 O O . GLY A 1 428 ? 17.770 -15.926 4.865 1.00 85.81 428 GLY A O 1
ATOM 3419 N N . PRO A 1 429 ? 17.685 -13.909 5.864 1.00 86.44 429 PRO A N 1
ATOM 3420 C CA . PRO A 1 429 ? 16.773 -14.308 6.942 1.00 86.44 429 PRO A CA 1
ATOM 3421 C C . PRO A 1 429 ? 15.356 -14.673 6.465 1.00 86.44 429 PRO A C 1
ATOM 3423 O O . PRO A 1 429 ? 14.582 -15.241 7.227 1.00 86.44 429 PRO A O 1
ATOM 3426 N N . TRP A 1 430 ? 15.007 -14.370 5.212 1.00 89.38 430 TRP A N 1
ATOM 3427 C CA . TRP A 1 430 ? 13.722 -14.716 4.591 1.00 89.38 430 TRP A CA 1
ATOM 3428 C C . TRP A 1 430 ? 13.680 -16.130 3.989 1.00 89.38 430 TRP A C 1
ATOM 3430 O O . TRP A 1 430 ? 12.662 -16.513 3.406 1.00 89.38 430 TRP A O 1
ATOM 3440 N N . CYS A 1 431 ? 14.768 -16.897 4.119 1.00 91.31 431 CYS A N 1
ATOM 3441 C CA . CYS A 1 431 ? 14.871 -18.249 3.585 1.00 91.31 431 CYS A CA 1
ATOM 3442 C C . CYS A 1 431 ? 14.334 -19.298 4.550 1.00 91.31 431 CYS A C 1
ATOM 3444 O O . CYS A 1 431 ? 14.818 -19.430 5.673 1.00 91.31 431 CYS A O 1
ATOM 3446 N N . ILE A 1 432 ? 13.414 -20.128 4.065 1.00 90.38 432 ILE A N 1
ATOM 3447 C CA . ILE A 1 432 ? 12.977 -21.347 4.746 1.00 90.38 432 ILE A CA 1
ATOM 3448 C C . ILE A 1 432 ? 13.235 -22.514 3.798 1.00 90.38 432 ILE A C 1
ATOM 3450 O O . ILE A 1 432 ? 12.749 -22.523 2.672 1.00 90.38 432 ILE A O 1
ATOM 3454 N N . ASN A 1 433 ? 14.041 -23.486 4.236 1.00 87.88 433 ASN A N 1
ATOM 3455 C CA . ASN A 1 433 ? 14.436 -24.653 3.433 1.00 87.88 433 ASN A CA 1
ATOM 3456 C C . ASN A 1 433 ? 15.020 -24.291 2.050 1.00 87.88 433 ASN A C 1
ATOM 3458 O O . ASN A 1 433 ? 14.756 -24.966 1.060 1.00 87.88 433 ASN A O 1
ATOM 3462 N N . GLY A 1 434 ? 15.803 -23.208 1.981 1.00 87.69 434 GLY A N 1
ATOM 3463 C CA . GLY A 1 434 ? 16.418 -22.729 0.738 1.00 87.69 434 GLY A CA 1
ATOM 3464 C C . GLY A 1 434 ? 15.480 -21.950 -0.190 1.00 87.69 434 GLY A C 1
ATOM 3465 O O . GLY A 1 434 ? 15.907 -21.560 -1.269 1.00 87.69 434 GLY A O 1
ATOM 3466 N N . GLN A 1 435 ? 14.236 -21.688 0.222 1.00 90.94 435 GLN A N 1
ATOM 3467 C CA . GLN A 1 435 ? 13.257 -20.946 -0.571 1.00 90.94 435 GLN A CA 1
ATOM 3468 C C . GLN A 1 435 ? 12.922 -19.598 0.073 1.00 90.94 435 GLN A C 1
ATOM 3470 O O . GLN A 1 435 ? 12.735 -19.509 1.288 1.00 90.94 435 GLN A O 1
ATOM 3475 N N . ALA A 1 436 ? 12.823 -18.550 -0.742 1.00 93.19 436 ALA A N 1
ATOM 3476 C CA . ALA A 1 436 ? 12.335 -17.239 -0.334 1.00 93.19 436 ALA A CA 1
ATOM 3477 C C . ALA A 1 436 ? 10.811 -17.292 -0.200 1.00 93.19 436 ALA A C 1
ATOM 3479 O O . ALA A 1 436 ? 10.126 -17.664 -1.156 1.00 93.19 436 ALA A O 1
ATOM 3480 N N . ILE A 1 437 ? 10.289 -16.923 0.970 1.00 93.94 437 ILE A N 1
ATOM 3481 C CA . ILE A 1 437 ? 8.863 -17.056 1.300 1.00 93.94 437 ILE A CA 1
ATOM 3482 C C . ILE A 1 437 ? 8.151 -15.697 1.203 1.00 93.94 437 ILE A C 1
ATOM 3484 O O . ILE A 1 437 ? 8.627 -14.699 1.723 1.00 93.94 437 ILE A O 1
ATOM 3488 N N . GLY A 1 438 ? 7.000 -15.625 0.536 1.00 94.00 438 GLY A N 1
ATOM 3489 C CA . GLY A 1 438 ? 6.224 -14.382 0.434 1.00 94.00 438 GLY A CA 1
ATOM 3490 C C . GLY A 1 438 ? 5.560 -13.956 1.753 1.00 94.00 438 GLY A C 1
ATOM 3491 O O . GLY A 1 438 ? 5.387 -14.757 2.676 1.00 94.00 438 GLY A O 1
ATOM 3492 N N . ALA A 1 439 ? 5.116 -12.696 1.825 1.00 95.56 439 ALA A N 1
ATOM 3493 C CA . ALA A 1 439 ? 4.462 -12.134 3.013 1.00 95.56 439 ALA A CA 1
ATOM 3494 C C . ALA A 1 439 ? 3.195 -12.912 3.426 1.00 95.56 439 ALA A C 1
ATOM 3496 O O . ALA A 1 439 ? 2.966 -13.143 4.614 1.00 95.56 439 ALA A O 1
ATOM 3497 N N . PHE A 1 440 ? 2.400 -13.377 2.455 1.00 95.56 440 PHE A N 1
ATOM 3498 C CA . PHE A 1 440 ? 1.228 -14.223 2.700 1.00 95.56 440 PHE A CA 1
ATOM 3499 C C . PHE A 1 440 ? 1.573 -15.522 3.415 1.00 95.56 440 PHE A C 1
ATOM 3501 O O . PHE A 1 440 ? 1.035 -15.790 4.491 1.00 95.56 440 PHE A O 1
ATOM 3508 N N . GLU A 1 441 ? 2.465 -16.319 2.826 1.00 95.56 441 GLU A N 1
ATOM 3509 C CA . GLU A 1 441 ? 2.836 -17.621 3.374 1.00 95.56 441 GLU A CA 1
ATOM 3510 C C . GLU A 1 441 ? 3.463 -17.460 4.758 1.00 95.56 441 GLU A C 1
ATOM 3512 O O . GLU A 1 441 ? 3.069 -18.164 5.686 1.00 95.56 441 GLU A O 1
ATOM 3517 N N . MET A 1 442 ? 4.341 -16.468 4.937 1.00 96.00 442 MET A N 1
ATOM 3518 C CA . MET A 1 442 ? 4.922 -16.161 6.244 1.00 96.00 442 MET A CA 1
ATOM 3519 C C . MET A 1 442 ? 3.875 -15.791 7.292 1.00 96.00 442 MET A C 1
ATOM 3521 O O . MET A 1 442 ? 3.938 -16.288 8.416 1.00 96.00 442 MET A O 1
ATOM 3525 N N . SER A 1 443 ? 2.881 -14.971 6.930 1.00 97.38 443 SER A N 1
ATOM 3526 C CA . SER A 1 443 ? 1.806 -14.611 7.859 1.00 97.38 443 SER A CA 1
ATOM 3527 C C . SER A 1 443 ? 1.030 -15.842 8.333 1.00 97.38 443 SER A C 1
ATOM 3529 O O . SER A 1 443 ? 0.720 -15.957 9.516 1.00 97.38 443 SER A O 1
ATOM 3531 N N . VAL A 1 444 ? 0.767 -16.801 7.442 1.00 96.88 444 VAL A N 1
ATOM 3532 C CA . VAL A 1 444 ? 0.066 -18.046 7.781 1.00 96.88 444 VAL A CA 1
ATOM 3533 C C . VAL A 1 444 ? 0.937 -18.948 8.648 1.00 96.88 444 VAL A C 1
ATOM 3535 O O . VAL A 1 444 ? 0.448 -19.448 9.657 1.00 96.88 444 VAL A O 1
ATOM 3538 N N . ILE A 1 445 ? 2.220 -19.111 8.305 1.00 95.69 445 ILE A N 1
ATOM 3539 C CA . ILE A 1 445 ? 3.183 -19.915 9.078 1.00 95.69 445 ILE A CA 1
ATOM 3540 C C . ILE A 1 445 ? 3.253 -19.443 10.536 1.00 95.69 445 ILE A C 1
ATOM 3542 O O . ILE A 1 445 ? 3.296 -20.264 11.448 1.00 95.69 445 ILE A O 1
ATOM 3546 N N . ASN A 1 446 ? 3.216 -18.129 10.761 1.00 96.12 446 ASN A N 1
ATOM 3547 C CA . ASN A 1 446 ? 3.306 -17.538 12.096 1.00 96.12 446 ASN A CA 1
ATOM 3548 C C . ASN A 1 446 ? 1.943 -17.324 12.781 1.00 96.12 446 ASN A C 1
ATOM 3550 O O . ASN A 1 446 ? 1.875 -16.688 13.834 1.00 96.12 446 ASN A O 1
ATOM 3554 N N . THR A 1 447 ? 0.845 -17.814 12.200 1.00 97.56 447 THR A N 1
ATOM 3555 C CA . THR A 1 447 ? -0.492 -17.715 12.800 1.00 97.56 447 THR A CA 1
ATOM 3556 C C . THR A 1 447 ? -0.746 -18.888 13.743 1.00 97.56 447 THR A C 1
ATOM 3558 O O . THR A 1 447 ? -0.512 -20.043 13.390 1.00 97.56 447 THR A O 1
ATOM 3561 N N . LYS A 1 448 ? -1.268 -18.600 14.939 1.00 95.56 448 LYS A N 1
ATOM 3562 C CA . LYS A 1 448 ? -1.699 -19.627 15.897 1.00 95.56 448 LYS A CA 1
ATOM 3563 C C . LYS A 1 448 ? -3.212 -19.793 15.817 1.00 95.56 448 LYS A C 1
ATOM 3565 O O . LYS A 1 448 ? -3.932 -18.817 15.624 1.00 95.56 448 LYS A O 1
ATOM 3570 N N . VAL A 1 449 ? -3.695 -21.017 16.014 1.00 95.38 449 VAL A N 1
ATOM 3571 C CA . VAL A 1 449 ? -5.133 -21.266 16.150 1.00 95.38 449 VAL A CA 1
ATOM 3572 C C . VAL A 1 449 ? -5.579 -20.788 17.526 1.00 95.38 449 VAL A C 1
ATOM 3574 O O . VAL A 1 449 ? -5.146 -21.336 18.537 1.00 95.38 449 VAL A O 1
ATOM 3577 N N . MET A 1 450 ? -6.430 -19.766 17.546 1.00 94.69 450 MET A N 1
ATOM 3578 C CA . MET A 1 450 ? -6.973 -19.167 18.768 1.00 94.69 450 MET A CA 1
ATOM 3579 C C . MET A 1 450 ? -8.446 -19.550 18.983 1.00 94.69 450 MET A C 1
ATOM 3581 O O . MET A 1 450 ? -9.063 -19.109 19.947 1.00 94.69 450 MET A O 1
ATOM 3585 N N . GLU A 1 451 ? -9.042 -20.324 18.068 1.00 95.19 451 GLU A N 1
ATOM 3586 C CA . GLU A 1 451 ? -10.433 -20.771 18.165 1.00 95.19 451 GLU A CA 1
ATOM 3587 C C . GLU A 1 451 ? -10.638 -21.679 19.390 1.00 95.19 451 GLU A C 1
ATOM 3589 O O . GLU A 1 451 ? -10.090 -22.775 19.479 1.00 95.19 451 GLU A O 1
ATOM 3594 N N . GLU A 1 452 ? -11.492 -21.247 20.318 1.00 96.00 452 GLU A N 1
ATOM 3595 C CA . GLU A 1 452 ? -11.824 -21.950 21.567 1.00 96.00 452 GLU A CA 1
ATOM 3596 C C . GLU A 1 452 ? -12.963 -22.963 21.351 1.00 96.00 452 GLU A C 1
ATOM 3598 O O . GLU A 1 452 ? -13.949 -23.019 22.091 1.00 96.00 452 GLU A O 1
ATOM 3603 N N . VAL A 1 453 ? -12.869 -23.734 20.272 1.00 95.94 453 VAL A N 1
ATOM 3604 C CA . VAL A 1 453 ? -13.774 -24.848 19.969 1.00 95.94 453 VAL A CA 1
ATOM 3605 C C . VAL A 1 453 ? -12.945 -26.111 19.726 1.00 95.94 453 VAL A C 1
ATOM 3607 O O . VAL A 1 453 ? -11.746 -26.007 19.446 1.00 95.94 453 VAL A O 1
ATOM 3610 N N . PRO A 1 454 ? -13.542 -27.310 19.845 1.00 95.88 454 PRO A N 1
ATOM 3611 C CA . PRO A 1 454 ? -12.861 -28.554 19.503 1.00 95.88 454 PRO A CA 1
ATOM 3612 C C . PRO A 1 454 ? -12.246 -28.526 18.087 1.00 95.88 454 PRO A C 1
ATOM 3614 O O . PRO A 1 454 ? -12.842 -27.919 17.193 1.00 95.88 454 PRO A O 1
ATOM 3617 N N . PRO A 1 455 ? -11.082 -29.173 17.849 1.00 94.56 455 PRO A N 1
ATOM 3618 C CA . PRO A 1 455 ? -10.380 -29.092 16.563 1.00 94.56 455 PRO A CA 1
ATOM 3619 C C . PRO A 1 455 ? -11.179 -29.517 15.327 1.00 94.56 455 PRO A C 1
ATOM 3621 O O . PRO A 1 455 ? -10.951 -29.001 14.237 1.00 94.56 455 PRO A O 1
ATOM 3624 N N . ASP A 1 456 ? -12.135 -30.429 15.482 1.00 95.06 456 ASP A N 1
ATOM 3625 C CA . ASP A 1 456 ? -13.057 -30.869 14.429 1.00 95.06 456 ASP A CA 1
ATOM 3626 C C . ASP A 1 456 ? -14.092 -29.801 14.030 1.00 95.06 456 ASP A C 1
ATOM 3628 O O . ASP A 1 456 ? -14.775 -29.950 13.019 1.00 95.06 456 ASP A O 1
ATOM 3632 N N . GLN A 1 457 ? -14.188 -28.712 14.797 1.00 95.19 457 GLN A N 1
ATOM 3633 C CA . GLN A 1 457 ? -15.067 -27.566 14.550 1.00 95.19 457 GLN A CA 1
ATOM 3634 C C . GLN A 1 457 ? -14.303 -26.302 14.139 1.00 95.19 457 GLN A C 1
ATOM 3636 O O . GLN A 1 457 ? -14.920 -25.245 13.982 1.00 95.19 457 GLN A O 1
ATOM 3641 N N . TRP A 1 458 ? -12.977 -26.377 13.980 1.00 94.62 458 TRP A N 1
ATOM 3642 C CA . TRP A 1 458 ? -12.186 -25.240 13.520 1.00 94.62 458 TRP A CA 1
ATOM 3643 C C . TRP A 1 458 ? -12.586 -24.827 12.107 1.00 94.62 458 TRP A C 1
ATOM 3645 O O . TRP A 1 458 ? -12.665 -25.648 11.193 1.00 94.62 458 TRP A O 1
ATOM 3655 N N . VAL A 1 459 ? -12.787 -23.525 11.919 1.00 93.94 459 VAL A N 1
ATOM 3656 C CA . VAL A 1 459 ? -13.105 -22.936 10.607 1.00 93.94 459 VAL A CA 1
ATOM 3657 C C . VAL A 1 459 ? -11.868 -22.288 9.974 1.00 93.94 459 VAL A C 1
ATOM 3659 O O . VAL A 1 459 ? -11.850 -22.010 8.775 1.00 93.94 459 VAL A O 1
ATOM 3662 N N . GLY A 1 460 ? -10.808 -22.074 10.756 1.00 94.62 460 GLY A N 1
ATOM 3663 C CA . GLY A 1 460 ? -9.555 -21.470 10.311 1.00 94.62 460 GLY A CA 1
ATOM 3664 C C . GLY A 1 460 ? -9.619 -19.944 10.258 1.00 94.62 460 GLY A C 1
ATOM 3665 O O . GLY A 1 460 ? -8.965 -19.328 9.413 1.00 94.62 460 GLY A O 1
ATOM 3666 N N . TYR A 1 461 ? -10.411 -19.312 11.129 1.00 95.06 461 TYR A N 1
ATOM 3667 C CA . TYR A 1 461 ? -10.602 -17.861 11.115 1.00 95.06 461 TYR A CA 1
ATOM 3668 C C . TYR A 1 461 ? -9.298 -17.092 11.290 1.00 95.06 461 TYR A C 1
ATOM 3670 O O . TYR A 1 461 ? -9.141 -16.053 10.652 1.00 95.06 461 TYR A O 1
ATOM 3678 N N . ASP A 1 462 ? -8.360 -17.589 12.093 1.00 95.31 462 ASP A N 1
ATOM 3679 C CA . ASP A 1 462 ? -7.085 -16.907 12.328 1.00 95.31 462 ASP A CA 1
ATOM 3680 C C . ASP A 1 462 ? -6.231 -16.836 11.056 1.00 95.31 462 ASP A C 1
ATOM 3682 O O . ASP A 1 462 ? -5.774 -15.756 10.679 1.00 95.31 462 ASP A O 1
ATOM 3686 N N . PHE A 1 463 ? -6.126 -17.937 10.307 1.00 96.62 463 PHE A N 1
ATOM 3687 C CA . PHE A 1 463 ? -5.417 -17.956 9.022 1.00 96.62 463 PHE A CA 1
ATOM 3688 C C . PHE A 1 463 ? -6.099 -17.058 7.993 1.00 96.62 463 PHE A C 1
ATOM 3690 O O . PHE A 1 463 ? -5.458 -16.294 7.270 1.00 96.62 463 PHE A O 1
ATOM 3697 N N . VAL A 1 464 ? -7.429 -17.106 7.947 1.00 96.12 464 VAL A N 1
ATOM 3698 C CA . VAL A 1 464 ? -8.206 -16.300 7.011 1.00 96.12 464 VAL A CA 1
ATOM 3699 C C . VAL A 1 464 ? -8.119 -14.806 7.349 1.00 96.12 464 VAL A C 1
ATOM 3701 O O . VAL A 1 464 ? -8.076 -13.981 6.436 1.00 96.12 464 VAL A O 1
ATOM 3704 N N . ARG A 1 465 ? -8.061 -14.431 8.633 1.00 97.19 465 ARG A N 1
ATOM 3705 C CA . ARG A 1 465 ? -7.825 -13.048 9.078 1.00 97.19 465 ARG A CA 1
ATOM 3706 C C . ARG A 1 465 ? -6.421 -12.582 8.709 1.00 97.19 465 ARG A C 1
ATOM 3708 O O . ARG A 1 465 ? -6.301 -11.488 8.156 1.00 97.19 465 ARG A O 1
ATOM 3715 N N . ALA A 1 466 ? -5.397 -13.414 8.916 1.00 97.62 466 ALA A N 1
ATOM 3716 C CA . ALA A 1 466 ? -4.027 -13.110 8.504 1.00 97.62 466 ALA A CA 1
ATOM 3717 C C . ALA A 1 466 ? -3.958 -12.789 7.004 1.00 97.62 466 ALA A C 1
ATOM 3719 O O . ALA A 1 466 ? -3.519 -11.708 6.620 1.00 97.62 466 ALA A O 1
ATOM 3720 N N . ILE A 1 467 ? -4.535 -13.646 6.167 1.00 97.38 467 ILE A N 1
ATOM 3721 C CA . ILE A 1 467 ? -4.626 -13.470 4.712 1.00 97.38 467 ILE A CA 1
ATOM 3722 C C . ILE A 1 467 ? -5.441 -12.224 4.327 1.00 97.38 467 ILE A C 1
ATOM 3724 O O . ILE A 1 467 ? -4.998 -11.393 3.533 1.00 97.38 467 ILE A O 1
ATOM 3728 N N . ARG A 1 468 ? -6.632 -12.031 4.911 1.00 97.69 468 ARG A N 1
ATOM 3729 C CA . ARG A 1 468 ? -7.504 -10.885 4.588 1.00 97.69 468 ARG A CA 1
ATOM 3730 C C . ARG A 1 468 ? -6.953 -9.549 5.061 1.00 97.69 468 ARG A C 1
ATOM 3732 O O . ARG A 1 468 ? -7.319 -8.525 4.492 1.00 97.69 468 ARG A O 1
ATOM 3739 N N . SER A 1 469 ? -6.053 -9.538 6.041 1.00 98.00 469 SER A N 1
ATOM 3740 C CA . SER A 1 469 ? -5.440 -8.299 6.522 1.00 98.00 469 SER A CA 1
ATOM 3741 C C . SER A 1 469 ? -4.589 -7.585 5.471 1.00 98.00 469 SER A C 1
ATOM 3743 O O . SER A 1 469 ? -4.441 -6.369 5.573 1.00 98.00 469 SER A O 1
ATOM 3745 N N . PHE A 1 470 ? -4.118 -8.274 4.425 1.00 97.81 470 PHE A N 1
ATOM 3746 C CA . PHE A 1 470 ? -3.451 -7.649 3.273 1.00 97.81 470 PHE A CA 1
ATOM 3747 C C . PHE A 1 470 ? -4.424 -7.120 2.209 1.00 97.81 470 PHE A C 1
ATOM 3749 O O . PHE A 1 470 ? -3.980 -6.466 1.272 1.00 97.81 470 PHE A O 1
ATOM 3756 N N . ASP A 1 471 ? -5.731 -7.387 2.337 1.00 97.19 471 ASP A N 1
ATOM 3757 C CA . ASP A 1 471 ? -6.751 -7.060 1.331 1.00 97.19 471 ASP A CA 1
ATOM 3758 C C . ASP A 1 471 ? -6.388 -7.619 -0.067 1.00 97.19 471 AS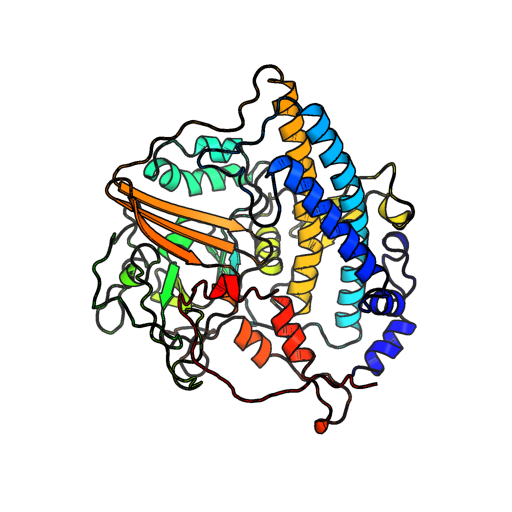P A C 1
ATOM 3760 O O . ASP A 1 471 ? -6.042 -6.866 -0.973 1.00 97.19 471 ASP A O 1
ATOM 3764 N N . PRO A 1 472 ? -6.396 -8.949 -0.276 1.00 95.50 472 PRO A N 1
ATOM 3765 C CA . PRO A 1 472 ? -5.927 -9.541 -1.529 1.00 95.50 472 PRO A CA 1
ATOM 3766 C C . PRO A 1 472 ? -6.843 -9.231 -2.726 1.00 95.50 472 PRO A C 1
ATOM 3768 O O . PRO A 1 472 ? -8.047 -9.483 -2.686 1.00 95.50 472 PRO A O 1
ATOM 3771 N N . CYS A 1 473 ? -6.256 -8.775 -3.838 1.00 94.88 473 CYS A N 1
ATOM 3772 C CA . CYS A 1 473 ? -6.903 -8.684 -5.151 1.00 94.88 473 CYS A CA 1
ATOM 3773 C C . CYS A 1 473 ? -6.247 -9.667 -6.133 1.00 94.88 473 CYS A C 1
ATOM 3775 O O . CYS A 1 473 ? -5.289 -9.323 -6.822 1.00 94.88 473 CYS A O 1
ATOM 3777 N N . LEU A 1 474 ? -6.767 -10.894 -6.232 1.00 90.56 474 LEU A N 1
ATOM 3778 C CA . LEU A 1 474 ? -6.162 -11.931 -7.087 1.00 90.56 474 LEU A CA 1
ATOM 3779 C C . LEU A 1 474 ? -6.250 -11.611 -8.588 1.00 90.56 474 LEU A C 1
ATOM 3781 O O . LEU A 1 474 ? -5.357 -11.976 -9.347 1.00 90.56 474 LEU A O 1
ATOM 3785 N N . VAL A 1 475 ? -7.283 -10.873 -9.011 1.00 87.19 475 VAL A N 1
ATOM 3786 C CA . VAL A 1 475 ? -7.396 -10.377 -10.396 1.00 87.19 475 VAL A CA 1
ATOM 3787 C C . VAL A 1 475 ? -6.259 -9.406 -10.721 1.00 87.19 475 VAL A C 1
ATOM 3789 O O . VAL A 1 475 ? -5.718 -9.445 -11.821 1.00 87.19 475 VAL A O 1
ATOM 3792 N N . CYS A 1 476 ? -5.864 -8.573 -9.752 1.00 87.94 476 CYS A N 1
ATOM 3793 C CA . CYS A 1 476 ? -4.731 -7.666 -9.889 1.00 87.94 476 CYS A CA 1
ATOM 3794 C C . CYS A 1 476 ? -3.396 -8.432 -9.937 1.00 87.94 476 CYS A C 1
ATOM 3796 O O . CYS A 1 476 ? -2.484 -8.026 -10.648 1.00 87.94 476 CYS A O 1
ATOM 3798 N N . ALA A 1 477 ? -3.285 -9.525 -9.173 1.00 84.44 477 ALA A N 1
ATOM 3799 C CA . ALA A 1 477 ? -2.052 -10.294 -9.026 1.00 84.44 477 ALA A CA 1
ATOM 3800 C C . ALA A 1 477 ? -1.645 -11.013 -10.327 1.00 84.44 477 ALA A C 1
ATOM 3802 O O . ALA A 1 477 ? -0.566 -10.748 -10.845 1.00 84.44 477 ALA A O 1
ATOM 3803 N N . ALA A 1 478 ? -2.543 -11.824 -10.908 1.00 80.44 478 ALA A N 1
ATOM 3804 C CA . ALA A 1 478 ? -2.224 -12.688 -12.055 1.00 80.44 478 ALA A CA 1
ATOM 3805 C C . ALA A 1 478 ? -2.615 -12.122 -13.435 1.00 80.44 478 ALA A C 1
ATOM 3807 O O . ALA A 1 478 ? -2.006 -12.462 -14.442 1.00 80.44 478 ALA A O 1
ATOM 3808 N N . HIS A 1 479 ? -3.654 -11.285 -13.497 1.00 77.75 479 HIS A N 1
ATOM 3809 C CA . HIS A 1 479 ? -3.969 -10.416 -14.636 1.00 77.75 479 HIS A CA 1
ATOM 3810 C C . HIS A 1 479 ? -3.952 -10.995 -16.064 1.00 77.75 479 HIS A C 1
ATOM 3812 O O . HIS A 1 479 ? -3.620 -10.293 -17.022 1.00 77.75 479 HIS A O 1
ATOM 3818 N N . PHE A 1 480 ? -4.391 -12.241 -16.232 1.00 68.94 480 PHE A N 1
ATOM 3819 C CA . PHE A 1 480 ? -4.600 -12.859 -17.540 1.00 68.94 480 PHE A CA 1
ATOM 3820 C C . PHE A 1 480 ? -6.087 -13.130 -17.805 1.00 68.94 480 PHE A C 1
ATOM 3822 O O . PHE A 1 480 ? -6.889 -13.320 -16.891 1.00 68.94 480 PHE A O 1
ATOM 3829 N N . GLU A 1 481 ? -6.449 -13.180 -19.085 1.00 61.34 481 GLU A N 1
ATOM 3830 C CA . GLU A 1 481 ? -7.770 -13.587 -19.562 1.00 61.34 481 GLU A CA 1
ATOM 3831 C C . GLU A 1 481 ? -7.597 -14.790 -20.496 1.00 61.34 481 GLU A C 1
ATOM 3833 O O . GLU A 1 481 ? -6.844 -14.727 -21.469 1.00 61.34 481 GLU A O 1
ATOM 3838 N N . ILE A 1 482 ? -8.309 -15.889 -20.237 1.00 59.50 482 ILE A N 1
ATOM 3839 C CA . ILE A 1 482 ? -8.379 -17.013 -21.178 1.00 59.50 482 ILE A CA 1
ATOM 3840 C C . ILE A 1 482 ? -9.517 -16.725 -22.161 1.00 59.50 482 ILE A C 1
ATOM 3842 O O . ILE A 1 482 ? -10.690 -16.923 -21.844 1.00 59.50 482 ILE A O 1
ATOM 3846 N N . LYS A 1 483 ? -9.184 -16.266 -23.372 1.00 50.19 483 LYS A N 1
ATOM 3847 C CA . LYS A 1 483 ? -10.172 -16.097 -24.449 1.00 50.19 483 LYS A CA 1
ATOM 3848 C C . LYS A 1 483 ? -10.472 -17.442 -25.115 1.00 50.19 483 LYS A C 1
ATOM 3850 O O . LYS A 1 483 ? -9.693 -17.932 -25.925 1.00 50.19 483 LYS A O 1
ATOM 3855 N N . GLY A 1 484 ? -11.619 -18.031 -24.779 1.00 53.25 484 GLY A N 1
ATOM 3856 C CA . GLY A 1 484 ? -12.154 -19.253 -25.390 1.00 53.25 484 GLY A CA 1
ATOM 3857 C C . GLY A 1 484 ? -13.212 -19.913 -24.501 1.00 53.25 484 GLY A C 1
ATOM 3858 O O . GLY A 1 484 ? -13.157 -19.780 -23.281 1.00 53.25 484 GLY A O 1
ATOM 3859 N N . LYS A 1 485 ? -14.190 -20.629 -25.081 1.00 46.94 485 LYS A N 1
ATOM 3860 C CA . LYS A 1 485 ? -15.089 -21.492 -24.293 1.00 46.94 485 LYS A CA 1
ATOM 3861 C C . LYS A 1 485 ? -14.223 -22.516 -23.566 1.00 46.94 485 LYS A C 1
ATOM 3863 O O . LYS A 1 485 ? -13.670 -23.414 -24.198 1.00 46.94 485 LYS A O 1
ATOM 3868 N N . VAL A 1 486 ? -14.115 -22.385 -22.248 1.00 47.91 486 VAL A N 1
ATOM 3869 C CA . VAL A 1 486 ? -13.566 -23.434 -21.394 1.00 47.91 486 VAL A CA 1
ATOM 3870 C C . VAL A 1 486 ? -14.542 -24.607 -21.481 1.00 47.91 486 VAL A C 1
ATOM 3872 O O . VAL A 1 486 ? -15.495 -24.696 -20.717 1.00 47.91 486 VAL A O 1
ATOM 3875 N N . ASN A 1 487 ? -14.333 -25.504 -22.446 1.00 42.72 487 ASN A N 1
ATOM 3876 C CA . ASN A 1 487 ? -14.961 -26.824 -22.489 1.00 42.72 487 ASN A CA 1
ATOM 3877 C C . ASN A 1 487 ? -14.345 -27.706 -21.387 1.00 42.72 487 ASN A C 1
ATOM 3879 O O . ASN A 1 487 ? -13.751 -28.749 -21.641 1.00 42.72 487 ASN A O 1
ATOM 3883 N N . ARG A 1 488 ? -14.470 -27.266 -20.135 1.00 43.09 488 ARG A N 1
ATOM 3884 C CA . ARG A 1 488 ? -14.502 -28.163 -18.988 1.00 43.09 488 ARG A CA 1
ATOM 3885 C C . ARG A 1 488 ? -15.925 -28.092 -18.459 1.00 43.09 488 ARG A C 1
ATOM 3887 O O . ARG A 1 488 ? -16.227 -27.265 -17.604 1.00 43.09 488 ARG A O 1
ATOM 3894 N N . SER A 1 489 ? -16.806 -28.921 -19.021 1.00 33.41 489 SER A N 1
ATOM 3895 C CA . SER A 1 489 ? -18.007 -29.304 -18.293 1.00 33.41 489 SER A CA 1
ATOM 3896 C C . SER A 1 489 ? -17.529 -30.052 -17.052 1.00 33.41 489 SER A C 1
ATOM 3898 O O . SER A 1 489 ? -16.870 -31.086 -17.134 1.00 33.41 489 SER A O 1
ATOM 3900 N N . ILE A 1 490 ? -17.791 -29.482 -15.884 1.00 35.94 490 ILE A N 1
ATOM 3901 C CA . ILE A 1 490 ? -18.006 -30.315 -14.712 1.00 35.94 490 ILE A CA 1
ATOM 3902 C C . ILE A 1 490 ? -19.496 -30.610 -14.776 1.00 35.94 490 ILE A C 1
ATOM 3904 O O . ILE A 1 490 ? -20.313 -29.764 -14.416 1.00 35.94 490 ILE A O 1
ATOM 3908 N N . ASP A 1 491 ? -19.847 -31.780 -15.304 1.00 38.19 491 ASP A N 1
ATOM 3909 C CA . ASP A 1 491 ? -21.197 -32.322 -15.183 1.00 38.19 491 ASP A CA 1
ATOM 3910 C C . ASP A 1 491 ? -21.416 -32.746 -13.726 1.00 38.19 491 ASP A C 1
ATOM 3912 O O . ASP A 1 491 ? -21.395 -33.920 -13.374 1.00 38.19 491 ASP A O 1
ATOM 3916 N N . HIS A 1 492 ? -21.615 -31.762 -12.855 1.00 34.47 492 HIS A N 1
ATOM 3917 C CA . HIS A 1 492 ? -22.362 -31.949 -11.624 1.00 34.47 492 HIS A CA 1
ATOM 3918 C C . HIS A 1 492 ? -23.487 -30.923 -11.601 1.00 34.47 492 HIS A C 1
ATOM 3920 O O . HIS A 1 492 ? -23.326 -29.772 -11.200 1.00 34.47 492 HIS A O 1
ATOM 3926 N N . LEU A 1 493 ? -24.649 -31.384 -12.063 1.00 34.41 493 LEU A N 1
ATOM 3927 C CA . LEU A 1 493 ? -25.946 -30.796 -11.767 1.00 34.41 493 LEU A CA 1
ATOM 3928 C C . LEU A 1 493 ? -26.099 -30.705 -10.243 1.00 34.41 493 LEU A C 1
ATOM 3930 O O . LEU A 1 493 ? -26.419 -31.690 -9.582 1.00 34.41 493 LEU A O 1
ATOM 3934 N N . ILE A 1 494 ? -25.891 -29.515 -9.688 1.00 33.56 494 ILE A N 1
ATOM 3935 C CA . ILE A 1 494 ? -26.523 -29.131 -8.429 1.00 33.56 494 ILE A CA 1
ATOM 3936 C C . ILE A 1 494 ? -27.820 -28.436 -8.831 1.00 33.56 494 ILE A C 1
ATOM 3938 O O . ILE A 1 494 ? -27.846 -27.263 -9.198 1.00 33.56 494 ILE A O 1
ATOM 3942 N N . THR A 1 495 ? -28.897 -29.215 -8.843 1.00 32.84 495 THR A N 1
ATOM 3943 C CA . THR A 1 495 ? -30.268 -28.721 -8.980 1.00 32.84 495 THR A CA 1
ATOM 3944 C C . THR A 1 495 ? -30.580 -27.727 -7.858 1.00 32.84 495 THR A C 1
ATOM 3946 O O . THR A 1 495 ? -30.326 -28.050 -6.694 1.00 32.84 495 THR A O 1
ATOM 3949 N N . PRO A 1 496 ? -31.175 -26.557 -8.154 1.00 30.95 496 PRO A N 1
ATOM 3950 C CA . PRO A 1 496 ? -31.750 -25.705 -7.128 1.00 30.95 496 PRO A CA 1
ATOM 3951 C C . PRO A 1 496 ? -32.877 -26.462 -6.423 1.00 30.95 496 PRO A C 1
ATOM 3953 O O . PRO A 1 496 ? -33.841 -26.899 -7.053 1.00 30.95 496 PRO A O 1
ATOM 3956 N N . VAL A 1 497 ? -32.760 -26.599 -5.105 1.00 41.75 497 VAL A N 1
ATOM 3957 C CA . VAL A 1 497 ? -33.906 -26.866 -4.238 1.00 41.75 497 VAL A CA 1
ATOM 3958 C C . VAL A 1 497 ? -34.805 -25.639 -4.325 1.00 41.75 497 VAL A C 1
ATOM 3960 O O . VAL A 1 497 ? -34.513 -24.636 -3.689 1.00 41.75 497 VAL A O 1
ATOM 3963 N N . CYS A 1 498 ? -35.834 -25.712 -5.167 1.00 33.16 498 CYS A N 1
ATOM 3964 C CA . CYS A 1 498 ? -37.081 -24.952 -5.073 1.00 33.16 498 CYS A CA 1
ATOM 3965 C C . CYS A 1 498 ? -38.103 -25.586 -6.031 1.00 33.16 498 CYS A C 1
ATOM 3967 O O . CYS A 1 498 ? -38.261 -25.155 -7.168 1.00 33.16 498 CYS A O 1
ATOM 3969 N N . ASN A 1 499 ? -38.781 -26.628 -5.552 1.00 33.62 499 ASN A N 1
ATOM 3970 C CA . ASN A 1 499 ? -40.087 -27.056 -6.046 1.00 33.62 499 ASN A CA 1
ATOM 3971 C C . ASN A 1 499 ? -41.010 -27.133 -4.826 1.00 33.62 499 ASN A C 1
ATOM 3973 O O . ASN A 1 499 ? -40.946 -28.119 -4.096 1.00 33.62 499 ASN A O 1
ATOM 3977 N N . THR A 1 500 ? -41.774 -26.059 -4.605 1.00 36.41 500 THR A N 1
ATOM 3978 C CA . THR A 1 500 ? -43.218 -25.984 -4.285 1.00 36.41 500 THR A CA 1
ATOM 3979 C C . THR A 1 500 ? -43.537 -24.589 -3.786 1.00 36.41 500 THR A C 1
ATOM 3981 O O . THR A 1 500 ? -42.953 -24.214 -2.742 1.00 36.41 500 THR A O 1
#

pLDDT: mean 91.33, std 12.38, range [30.95, 98.81]

Nearest PDB structures (foldseek):
  3ze7-assembly1_B  TM=7.950E-01  e=8.549E-15  Nitratidesulfovibrio vulgaris str. Hildenborough
  6z8m-assembly1_B  TM=7.959E-01  e=1.321E-14  Nitratidesulfovibrio vulgaris str. Hildenborough
  6rtp-assembly1_B  TM=7.767E-01  e=1.321E-14  Nitratidesulfovibrio vulgaris str. Hildenborough
  3ze6-assembly1_B  TM=7.611E-01  e=1.556E-14  Nitratidesulfovibrio vulgaris str. Hildenborough
  4kn9-assembly1_L  TM=7.362E-01  e=4.880E-14  Desulfomicrobium baculatum DSM 4028